Protein AF-A0A397ABP3-F1 (afdb_monomer_lite)

Foldseek 3Di:
DPPQLDWDWDDDVFIKIKHADDLVRLCVVQNPVQKWKQKDQAAQPVPVVPPPCPCRRVWMWMFIAGNVVQRFTRMIMTTHPPRSVLSVVVSVCNVVRHHLVNLLPDDDPDRDPNNVSNVRPDIPVNPFDDPVNVVVVQVVQQPDDDLLVVDQAEDAGDPVCQVVNVVRHDPSYHYAYADAFLDAPDDPPPHDHLVRHAHHHDDDPDDLLRLQSSCLRNLVSVHAYAAEFEDAPVCVVVVNGLVRRLVSVVSNLVSCQVPLVSLLRYEYEYEHVHQAPNVDFDDLVSLLVSLVSVLVSCVPPPHPVSSVNHHYHYPGDDDPVCPVVNVVPDPPAPALQQWDWDADPSDTDTDGHPNSCLQQVLHEDEAEACLPPDPNVLVQVCCCQPVVWHAYPVRAMEHAVVNVPDDPPPPDPVSYRYGDPNRHYHYHHDDCDPPSVGDCNCVSCVVSDPDDDDDADDLVRLLVVLCVLQVPPDSVLLSLLSQLLVVVCVCVVVVNDVDNRHSVLSSVLSNCCNVPVVDDSVNSCCVSVVVCVPDPVVVVVSVVSND

Radius of gyration: 29.63 Å; chains: 1; bounding box: 62×82×82 Å

InterPro domains:
  IPR000652 Triosephosphate isomerase [PF00121] (128-331)
  IPR000652 Triosephosphate isomerase [PS51440] (118-331)
  IPR000652 Triosephosphate isomerase [TIGR00419] (128-328)
  IPR000652 Triosephosphate isomerase [cd00311] (128-331)
  IPR004099 Pyridine nucleotide-disulphide oxidoreductase, dimerisation domain [PF02852] (8-119)
  IPR013785 Aldolase-type TIM barrel [G3DSA:3.20.20.70] (128-333)
  IPR016156 FAD/NAD-linked reductase, dimerisation domain superfamily [G3DSA:3.30.390.30] (5-127)
  IPR016156 FAD/NAD-linked reductase, dimerisation domain superfamily [SSF55424] (3-124)
  IPR020861 Triosephosphate isomerase, active site [PS00171] (269-279)
  IPR027417 P-loop containing nucleoside triphosphate hydrolase [SSF52540] (343-528)
  IPR035990 Triosephosphate isomerase superfamily [SSF51351] (128-331)
  IPR039891 von Willebrand factor A domain-containing protein 8 [PTHR21610] (327-546)

pLDDT: mean 80.01, std 13.44, range [29.23, 96.88]

Sequence (547 aa):
MDYTKICTAVFTPVEYGCCGLSEEDAIASAGRENVEVYHQNFTPLEWSLSHDRPLAKECYAKLIVDTTQQKRVLGFHYLGPNAGEVTQAIGIAIKLNATYDDFINTVGIHPTTAEIFTTLEITKESGNGTQASVASLIEMLNGVTVDTESVEVVIAPPAIFLATAKANLKPEIQVSAQNVNLTGLGAYTGEIAAEHLVERRALYGETDFVVAEKTKRALDHGLNVILCVGESLDERKSDQTLNVITRQLKAVADLLVNDLSLWSRVVVAYEPVWAIGTGVVATPEQAQDAHKNLRAYVTSHINPEVASELRIIYGGSVNAKNSAELIALHDTTVQTLTMVPSMENGRIRWEDSPLVRAVKFGRTLVVDEADKAPLEVVCVLKGLIEDGEMLLGDGRRIVDRAKGTFNDDHDDDGSVICIHPRFRLWVLANRPGYPFLGNNFFSEVGDIFSTHVLDNPDPASELALLQSYAPNVSTDVLMKLCAAFSELRSMVENGTMTYPYSTREAVAIAKHLEAFPEDGVAYTLENVLAFDGYDAALRQRLRDVFG

Organism: Aphanomyces astaci (NCBI:txid112090)

Secondary structure (DSSP, 8-state):
--STT--EEE-SSS-EEEEE--HHHHHHHH-GGGEEEEEEE---HHHHT-TT-GGGGS-EEEEEEEGGGTTEEEEEEEESSSHHHHHHHHHHHHHHT-BHHHHHTS--SS--TTGGGGS---BGGG-S--HHHHHHHHHHHHHS---TTT--EEE---GGGHHHHHHHS-TTEEE--S--BSS-SSS-TT--BGGG-SS----S---HHHHHHHHHHHHHTT--EEEEE---HHHHHTT-HHHHHHHHHHHHHHHHTT-GGGGGGEEEEE--GGGSSSSPPPPHHHHHHHHHHHHHHHHHHT-HHHHHH-EEEE-S---TTTHHHHHH-----HHHHHEEEEEETTEEEEEE-HHHHHHHHTPEEEE--GGGS-HHHHHHHHHHHTTSEEE-TTS-EEE-TTT--S-GGG-SSS-EEEPPTT-EEEE--PPSBTTB---THHHHHTTSS-----PPPPHHHHHHHHHHH-SSS-HHHHHHHHHHHHHHHHHHHTTS-SS---HHHHHHHHHHHHH-TTS-HHHHHHHHTGGGGG-HHHHHHHHHHH-

Structure (mmCIF, N/CA/C/O backbone):
data_AF-A0A397ABP3-F1
#
_entry.id   AF-A0A397ABP3-F1
#
loop_
_atom_site.group_PDB
_atom_site.id
_atom_site.type_symbol
_atom_site.label_atom_id
_atom_site.label_alt_id
_atom_site.label_comp_id
_atom_site.label_asym_id
_atom_site.label_entity_id
_atom_site.label_seq_id
_atom_site.pdbx_PDB_ins_code
_atom_site.Cartn_x
_atom_site.Cartn_y
_atom_site.Cartn_z
_atom_site.occupancy
_atom_site.B_iso_or_equiv
_atom_site.auth_seq_id
_atom_site.auth_comp_id
_atom_site.auth_asym_id
_atom_site.auth_atom_id
_atom_site.pdbx_PDB_model_num
ATOM 1 N N . MET A 1 1 ? -32.026 10.202 34.312 1.00 59.12 1 MET A N 1
ATOM 2 C CA . MET A 1 1 ? -30.628 9.936 33.919 1.00 59.12 1 MET A CA 1
ATOM 3 C C . MET A 1 1 ? -30.675 8.778 32.941 1.00 59.12 1 MET A C 1
ATOM 5 O O . MET A 1 1 ? -31.451 7.865 33.195 1.00 59.12 1 MET A O 1
ATOM 9 N N . ASP A 1 2 ? -29.964 8.843 31.819 1.00 76.25 2 ASP A N 1
ATOM 10 C CA . ASP A 1 2 ? -29.899 7.713 30.885 1.00 76.25 2 ASP A CA 1
ATOM 11 C C . ASP A 1 2 ? -28.887 6.698 31.428 1.00 76.25 2 ASP A C 1
ATOM 13 O O . ASP A 1 2 ? -27.688 6.973 31.453 1.00 76.25 2 ASP A O 1
ATOM 17 N N . TYR A 1 3 ? -29.388 5.565 31.924 1.00 77.12 3 TYR A N 1
ATOM 18 C CA . TYR A 1 3 ? -28.559 4.532 32.544 1.00 77.12 3 TYR A CA 1
ATOM 19 C C . TYR A 1 3 ? -27.701 3.766 31.531 1.00 77.12 3 TYR A C 1
ATOM 21 O O . TYR A 1 3 ? -26.671 3.228 31.923 1.00 77.12 3 TYR A O 1
ATOM 29 N N . THR A 1 4 ? -28.060 3.769 30.240 1.00 76.25 4 THR A N 1
ATOM 30 C CA . THR A 1 4 ? -27.232 3.147 29.191 1.00 76.25 4 THR A CA 1
ATOM 31 C C . THR A 1 4 ? -25.960 3.956 28.932 1.00 76.25 4 THR A C 1
ATOM 33 O O . THR A 1 4 ? -24.907 3.402 28.641 1.00 76.25 4 THR A O 1
ATOM 36 N N . LYS A 1 5 ? -26.009 5.282 29.120 1.00 83.50 5 LYS A N 1
ATOM 37 C CA . LYS A 1 5 ? -24.890 6.203 28.852 1.00 83.50 5 LYS A CA 1
ATOM 38 C C . LYS A 1 5 ? -24.043 6.511 30.093 1.00 83.50 5 LYS A C 1
ATOM 40 O O . LYS A 1 5 ? -23.436 7.585 30.176 1.00 83.50 5 LYS A O 1
ATOM 45 N N . ILE A 1 6 ? -24.000 5.603 31.068 1.00 89.38 6 ILE A N 1
ATOM 46 C CA . ILE A 1 6 ? -23.124 5.711 32.242 1.00 89.38 6 ILE A CA 1
ATOM 47 C C . ILE A 1 6 ? -21.770 5.070 31.918 1.00 89.38 6 ILE A C 1
ATOM 49 O O . ILE A 1 6 ? -21.677 3.869 31.677 1.00 89.38 6 ILE A O 1
ATOM 53 N N . CYS A 1 7 ? -20.716 5.889 31.939 1.00 91.88 7 CYS A N 1
ATOM 54 C CA . CYS A 1 7 ? -19.333 5.436 31.817 1.00 91.88 7 CYS A CA 1
ATOM 55 C C . CYS A 1 7 ? -19.016 4.467 32.963 1.00 91.88 7 CYS A C 1
ATOM 57 O O . CYS A 1 7 ? -19.121 4.848 34.129 1.00 91.88 7 CYS A O 1
ATOM 59 N N . THR A 1 8 ? -18.629 3.238 32.633 1.00 90.50 8 THR A N 1
ATOM 60 C CA . THR A 1 8 ? -18.299 2.191 33.606 1.00 90.50 8 THR A CA 1
ATOM 61 C C . THR A 1 8 ? -16.873 1.721 33.363 1.00 90.50 8 THR A C 1
ATOM 63 O O . THR A 1 8 ? -16.540 1.364 32.239 1.00 90.50 8 THR A O 1
ATOM 66 N N . ALA A 1 9 ? -16.041 1.706 34.406 1.00 88.00 9 ALA A N 1
ATOM 67 C CA . ALA A 1 9 ? -14.669 1.206 34.352 1.00 88.00 9 ALA A CA 1
ATOM 68 C C . ALA A 1 9 ? -14.420 0.180 35.468 1.00 88.00 9 ALA A C 1
ATOM 70 O O . ALA A 1 9 ? -14.972 0.295 36.566 1.00 88.00 9 ALA A O 1
ATOM 71 N N . VAL A 1 10 ? -13.600 -0.828 35.178 1.00 87.25 10 VAL A N 1
ATOM 72 C CA . VAL A 1 10 ? -13.240 -1.930 36.076 1.00 87.25 10 VAL A CA 1
ATOM 73 C C . VAL A 1 10 ? -11.722 -2.094 36.056 1.00 87.25 10 VAL A C 1
ATOM 75 O O . VAL A 1 10 ? -11.133 -2.466 35.043 1.00 87.25 10 VAL A O 1
ATOM 78 N N . PHE A 1 11 ? -11.088 -1.821 37.195 1.00 83.81 11 PHE A N 1
ATOM 79 C CA . PHE A 1 11 ? -9.632 -1.815 37.341 1.00 83.81 11 PHE A CA 1
ATOM 80 C C . PHE A 1 11 ? -9.091 -3.228 37.613 1.00 83.81 11 PHE A C 1
ATOM 82 O O . PHE A 1 11 ? -8.819 -3.619 38.749 1.00 83.81 11 PHE A O 1
ATOM 89 N N . THR A 1 12 ? -8.990 -4.013 36.543 1.00 79.38 12 THR A N 1
ATOM 90 C CA . THR A 1 12 ? -8.310 -5.318 36.467 1.00 79.38 12 THR A CA 1
ATOM 91 C C . THR A 1 12 ? -6.870 -5.174 35.928 1.00 79.38 12 THR A C 1
ATOM 93 O O . THR A 1 12 ? -6.505 -4.086 35.491 1.00 79.38 12 THR A O 1
ATOM 96 N N . PRO A 1 13 ? -6.018 -6.228 35.950 1.00 78.62 13 PRO A N 1
ATOM 97 C CA . PRO A 1 13 ? -4.621 -6.145 35.481 1.00 78.62 13 PRO A CA 1
ATOM 98 C C . PRO A 1 13 ? -4.445 -5.689 34.023 1.00 78.62 13 PRO A C 1
ATOM 100 O O . PRO A 1 13 ? -3.421 -5.103 33.684 1.00 78.62 13 PRO A O 1
ATOM 103 N N . VAL A 1 14 ? -5.457 -5.926 33.186 1.00 82.75 14 VAL A N 1
ATOM 104 C CA . VAL A 1 14 ? -5.794 -5.052 32.057 1.00 82.75 14 VAL A CA 1
ATOM 105 C C . VAL A 1 14 ? -7.122 -4.397 32.424 1.00 82.75 14 VAL A C 1
ATOM 107 O O . VAL A 1 14 ? -8.059 -5.107 32.803 1.00 82.75 14 VAL A O 1
ATOM 110 N N . GLU A 1 15 ? -7.207 -3.071 32.388 1.00 90.06 15 GLU A N 1
ATOM 111 C CA . GLU A 1 15 ? -8.420 -2.359 32.795 1.00 90.06 15 GLU A CA 1
ATOM 112 C C . GLU A 1 15 ? -9.505 -2.494 31.724 1.00 90.06 15 GLU A C 1
ATOM 114 O O . GLU A 1 15 ? -9.217 -2.488 30.528 1.00 90.06 15 GLU A O 1
ATOM 119 N N . TYR A 1 16 ? -10.762 -2.601 32.146 1.00 93.25 16 TYR A N 1
ATOM 120 C CA . TYR A 1 16 ? -11.912 -2.677 31.250 1.00 93.25 16 TYR A CA 1
ATOM 121 C C . TYR A 1 16 ? -12.773 -1.418 31.360 1.00 93.25 16 TYR A C 1
ATOM 123 O O . TYR A 1 16 ? -12.979 -0.895 32.455 1.00 93.25 16 TYR A O 1
ATOM 131 N N . GLY A 1 17 ? -13.319 -0.956 30.237 1.00 93.56 17 GLY A N 1
ATOM 132 C CA . GLY A 1 17 ? -14.173 0.223 30.149 1.00 93.56 17 GLY A CA 1
ATOM 133 C C . GLY A 1 17 ? -15.326 0.038 29.163 1.00 93.56 17 GLY A C 1
ATOM 134 O O . GLY A 1 17 ? -15.142 -0.548 28.097 1.00 93.56 17 GLY A O 1
ATOM 135 N N . CYS A 1 18 ? -16.526 0.520 29.496 1.00 94.69 18 CYS A N 1
ATOM 136 C CA . CYS A 1 18 ? -17.674 0.498 28.586 1.00 94.69 18 CYS A CA 1
ATOM 137 C C . CYS A 1 18 ? -18.690 1.629 28.823 1.00 94.69 18 CYS A C 1
ATOM 139 O O . CYS A 1 18 ? -18.773 2.227 29.900 1.00 94.69 18 CYS A O 1
ATOM 141 N N . CYS A 1 19 ? -19.468 1.935 27.782 1.00 94.50 19 CYS A N 1
ATOM 142 C CA . CYS A 1 19 ? -20.544 2.927 27.791 1.00 94.50 19 CYS A CA 1
ATOM 143 C C . CYS A 1 19 ? -21.500 2.663 26.614 1.00 94.50 19 CYS A C 1
ATOM 145 O O . CYS A 1 19 ? -21.047 2.277 25.537 1.00 94.50 19 CYS A O 1
ATOM 147 N N . GLY A 1 20 ? -22.801 2.898 26.788 1.00 93.81 20 GLY A N 1
ATOM 148 C CA . GLY A 1 20 ? -23.826 2.565 25.795 1.00 93.81 20 GLY A CA 1
ATOM 149 C C . GLY A 1 20 ? -24.328 1.121 25.918 1.00 93.81 20 GLY A C 1
ATOM 150 O O . GLY A 1 20 ? -24.260 0.519 26.989 1.00 93.81 20 GLY A O 1
ATOM 151 N N . LEU A 1 21 ? -24.884 0.588 24.830 1.00 93.94 21 LEU A N 1
ATOM 152 C CA . LEU A 1 21 ? -25.475 -0.754 24.776 1.00 93.94 21 LEU A CA 1
ATOM 153 C C . LEU A 1 21 ? -24.416 -1.865 24.670 1.00 93.94 21 LEU A C 1
ATOM 155 O O . LEU A 1 21 ? -23.324 -1.641 24.148 1.00 93.94 21 LEU A O 1
ATOM 159 N N . SER A 1 22 ? -24.767 -3.078 25.112 1.00 92.50 22 SER A N 1
ATOM 160 C CA . SER A 1 22 ? -24.058 -4.305 24.722 1.00 92.50 22 SER A CA 1
ATOM 161 C C . SER A 1 22 ? -24.351 -4.670 23.257 1.00 92.50 22 SER A C 1
ATOM 163 O O . SER A 1 22 ? -25.178 -4.029 22.605 1.00 92.50 22 SER A O 1
ATOM 165 N N . GLU A 1 23 ? -23.695 -5.702 22.713 1.00 92.38 23 GLU A N 1
ATOM 166 C CA . GLU A 1 23 ? -24.021 -6.184 21.358 1.00 92.38 23 GLU A CA 1
ATOM 167 C C . GLU A 1 23 ? -25.425 -6.793 21.340 1.00 92.38 23 GLU A C 1
ATOM 169 O O . GLU A 1 23 ? -26.213 -6.537 20.435 1.00 92.38 23 GLU A O 1
ATOM 174 N N . GLU A 1 24 ? -25.749 -7.544 22.386 1.00 92.75 24 GLU A N 1
ATOM 175 C CA . GLU A 1 24 ? -27.020 -8.208 22.612 1.00 92.75 24 GLU A CA 1
ATOM 176 C C . GLU A 1 24 ? -28.170 -7.196 22.744 1.00 92.75 24 GLU A C 1
ATOM 178 O O . GLU A 1 24 ? -29.196 -7.346 22.079 1.00 92.75 24 GLU A O 1
ATOM 183 N N . ASP A 1 25 ? -27.982 -6.131 23.533 1.00 93.25 25 ASP A N 1
ATOM 184 C CA . ASP A 1 25 ? -28.965 -5.050 23.691 1.00 93.25 25 ASP A CA 1
ATOM 185 C C . ASP A 1 25 ? -29.104 -4.217 22.408 1.00 93.25 25 ASP A C 1
ATOM 187 O O . ASP A 1 25 ? -30.217 -3.853 22.025 1.00 93.25 25 ASP A O 1
ATOM 191 N N . ALA A 1 26 ? -27.996 -3.932 21.712 1.00 93.19 26 ALA A N 1
ATOM 192 C CA . ALA A 1 26 ? -28.026 -3.229 20.432 1.00 93.19 26 ALA A CA 1
ATOM 193 C C . ALA A 1 26 ? -28.838 -4.020 19.398 1.00 93.19 26 ALA A C 1
ATOM 195 O O . ALA A 1 26 ? -29.803 -3.487 18.847 1.00 93.19 26 ALA A O 1
ATOM 196 N N . ILE A 1 27 ? -28.523 -5.306 19.211 1.00 92.31 27 ILE A N 1
ATOM 197 C CA . ILE A 1 27 ? -29.230 -6.221 18.302 1.00 92.31 27 ILE A CA 1
ATOM 198 C C . ILE A 1 27 ? -30.714 -6.339 18.682 1.00 92.31 27 ILE A C 1
ATOM 200 O O . ILE A 1 27 ? -31.571 -6.306 17.800 1.00 92.31 27 ILE A O 1
ATOM 204 N N . ALA A 1 28 ? -31.038 -6.426 19.977 1.00 93.00 28 ALA A N 1
ATOM 205 C CA . ALA A 1 28 ? -32.421 -6.471 20.452 1.00 93.00 28 ALA A CA 1
ATOM 206 C C . ALA A 1 28 ? -33.190 -5.150 20.244 1.00 93.00 28 ALA A C 1
ATOM 208 O O . ALA A 1 28 ? -34.417 -5.172 20.143 1.00 93.00 28 ALA A O 1
ATOM 209 N N . SER A 1 29 ? -32.491 -4.010 20.186 1.00 90.50 29 SER A N 1
ATOM 210 C CA . SER A 1 29 ? -33.094 -2.679 20.022 1.00 90.50 29 SER A CA 1
ATOM 211 C C . SER A 1 29 ? -33.264 -2.236 18.563 1.00 90.50 29 SER A C 1
ATOM 213 O O . SER A 1 29 ? -34.257 -1.581 18.250 1.00 90.50 29 SER A O 1
ATOM 215 N N . ALA A 1 30 ? -32.323 -2.597 17.683 1.00 89.50 30 ALA A N 1
ATOM 216 C CA . ALA A 1 30 ? -32.251 -2.109 16.303 1.00 89.50 30 ALA A CA 1
ATOM 217 C C . ALA A 1 30 ? -32.458 -3.201 15.234 1.00 89.50 30 ALA A C 1
ATOM 219 O O . ALA A 1 30 ? -32.748 -2.868 14.089 1.00 89.50 30 ALA A O 1
ATOM 220 N N . GLY A 1 31 ? -32.353 -4.489 15.580 1.00 88.12 31 GLY A N 1
ATOM 221 C CA . GLY A 1 31 ? -32.328 -5.603 14.620 1.00 88.12 31 GLY A CA 1
ATOM 222 C C . GLY A 1 31 ? -30.898 -6.027 14.269 1.00 88.12 31 GLY A C 1
ATOM 223 O O . GLY A 1 31 ? -29.971 -5.218 14.289 1.00 88.12 31 GLY A O 1
ATOM 224 N N . ARG A 1 32 ? -30.683 -7.315 13.969 1.00 87.50 32 ARG A N 1
ATOM 225 C CA . ARG A 1 32 ? -29.327 -7.875 13.779 1.00 87.50 32 ARG A CA 1
ATOM 226 C C . ARG A 1 32 ? -28.651 -7.348 12.515 1.00 87.50 32 ARG A C 1
ATOM 228 O O . ARG A 1 32 ? -27.436 -7.184 12.488 1.00 87.50 32 ARG A O 1
ATOM 235 N N . GLU A 1 33 ? -29.463 -7.121 11.496 1.00 87.56 33 GLU A N 1
ATOM 236 C CA . GLU A 1 33 ? -29.136 -6.596 10.176 1.00 87.56 33 GLU A CA 1
ATOM 237 C C . GLU A 1 33 ? -28.781 -5.099 10.175 1.00 87.56 33 GLU A C 1
ATOM 239 O O . GLU A 1 33 ? -28.123 -4.633 9.248 1.00 87.56 33 GLU A O 1
ATOM 244 N N . ASN A 1 34 ? -29.166 -4.367 11.226 1.00 92.44 34 ASN A N 1
ATOM 245 C CA . ASN A 1 34 ? -28.934 -2.926 11.369 1.00 92.44 34 ASN A CA 1
ATOM 246 C C . ASN A 1 34 ? -27.773 -2.597 12.327 1.00 92.44 34 ASN A C 1
ATOM 248 O O . ASN A 1 34 ? -27.426 -1.429 12.494 1.00 92.44 34 ASN A O 1
ATOM 252 N N . VAL A 1 35 ? -27.175 -3.611 12.966 1.00 93.12 35 VAL A N 1
ATOM 253 C CA . VAL A 1 35 ? -26.062 -3.459 13.915 1.00 93.12 35 VAL A CA 1
ATOM 254 C C . VAL A 1 35 ? -24.780 -4.032 13.327 1.00 93.12 35 VAL A C 1
ATOM 256 O O . VAL A 1 35 ? -24.704 -5.223 13.021 1.00 93.12 35 VAL A O 1
ATOM 259 N N . GLU A 1 36 ? -23.761 -3.183 13.240 1.00 93.19 36 GLU A N 1
ATOM 260 C CA . GLU A 1 36 ? -22.407 -3.528 12.806 1.00 93.19 36 GLU A CA 1
ATOM 261 C C . GLU A 1 36 ? -21.421 -3.311 13.965 1.00 93.19 36 GLU A C 1
ATOM 263 O O . GLU A 1 36 ? -21.577 -2.376 14.761 1.00 93.19 36 GLU A O 1
ATOM 268 N N . VAL A 1 37 ? -20.430 -4.199 14.106 1.00 94.00 37 VAL A N 1
ATOM 269 C CA . VAL A 1 37 ? -19.535 -4.219 15.275 1.00 94.00 37 VAL A CA 1
ATOM 270 C C . VAL A 1 37 ? -18.077 -4.109 14.838 1.00 94.00 37 VAL A C 1
ATOM 272 O O . VAL A 1 37 ? -17.437 -5.109 14.520 1.00 94.00 37 VAL A O 1
ATOM 275 N N . TYR A 1 38 ? -17.546 -2.888 14.866 1.00 92.44 38 TYR A N 1
ATOM 276 C CA . TYR A 1 38 ? -16.147 -2.575 14.567 1.00 92.44 38 TYR A CA 1
ATOM 277 C C . TYR A 1 38 ? -15.264 -2.962 15.758 1.00 92.44 38 TYR A C 1
ATOM 279 O O . TYR A 1 38 ? -15.582 -2.603 16.894 1.00 92.44 38 TYR A O 1
ATOM 287 N N . HIS A 1 39 ? -14.192 -3.730 15.546 1.00 91.75 39 HIS A N 1
ATOM 288 C CA . HIS A 1 39 ? -13.405 -4.305 16.639 1.00 91.75 39 HIS A CA 1
ATOM 289 C C . HIS A 1 39 ? -11.975 -4.711 16.255 1.00 91.75 39 HIS A C 1
ATOM 291 O O . HIS A 1 39 ? -11.723 -5.117 15.125 1.00 91.75 39 HIS A O 1
ATOM 297 N N . GLN A 1 40 ? -11.042 -4.660 17.214 1.00 84.75 40 GLN A N 1
ATOM 298 C CA . GLN A 1 40 ? -9.638 -5.016 16.979 1.00 84.75 40 GLN A CA 1
ATOM 299 C C . GLN A 1 40 ? -8.903 -5.413 18.270 1.00 84.75 40 GLN A C 1
ATOM 301 O O . GLN A 1 40 ? -9.066 -4.774 19.310 1.00 84.75 40 GLN A O 1
ATOM 306 N N . ASN A 1 41 ? -8.056 -6.448 18.190 1.00 86.56 41 ASN A N 1
ATOM 307 C CA . ASN A 1 41 ? -6.989 -6.689 19.171 1.00 86.56 41 ASN A CA 1
ATOM 308 C C . ASN A 1 41 ? -5.814 -5.763 18.842 1.00 86.56 41 ASN A C 1
ATOM 310 O O . ASN A 1 41 ? -5.393 -5.709 17.687 1.00 86.56 41 ASN A O 1
ATOM 314 N N . PHE A 1 42 ? -5.254 -5.082 19.836 1.00 83.19 42 PHE A N 1
ATOM 315 C CA . PHE A 1 42 ? -4.189 -4.101 19.625 1.00 83.19 42 PHE A CA 1
ATOM 316 C C . PHE A 1 42 ? -3.120 -4.185 20.722 1.00 83.19 42 PHE A C 1
ATOM 318 O O . PHE A 1 42 ? -3.292 -4.875 21.723 1.00 83.19 42 PHE A O 1
ATOM 325 N N . THR A 1 43 ? -2.014 -3.462 20.548 1.00 83.56 43 THR A N 1
ATOM 326 C CA . THR A 1 43 ? -0.987 -3.284 21.582 1.00 83.56 43 THR A CA 1
ATOM 327 C C . THR A 1 43 ? -0.769 -1.784 21.807 1.00 83.56 43 THR A C 1
ATOM 329 O O . THR A 1 43 ? -0.431 -1.093 20.847 1.00 83.56 43 THR A O 1
ATOM 332 N N . PRO A 1 44 ? -0.935 -1.255 23.037 1.00 81.62 44 PRO A N 1
ATOM 333 C CA . PRO A 1 44 ? -0.599 0.135 23.358 1.00 81.62 44 PRO A CA 1
ATOM 334 C C . PRO A 1 44 ? 0.850 0.473 22.975 1.00 81.62 44 PRO A C 1
ATOM 336 O O . PRO A 1 44 ? 1.749 -0.318 23.267 1.00 81.62 44 PRO A O 1
ATOM 339 N N . LEU A 1 45 ? 1.120 1.651 22.395 1.00 74.19 45 LEU A N 1
ATOM 340 C CA . LEU A 1 45 ? 2.499 2.021 22.025 1.00 74.19 45 LEU A CA 1
ATOM 341 C C . LEU A 1 45 ? 3.424 2.110 23.254 1.00 74.19 45 LEU A C 1
ATOM 343 O O . LEU A 1 45 ? 4.569 1.671 23.207 1.00 74.19 45 LEU A O 1
ATOM 347 N N . GLU A 1 46 ? 2.906 2.564 24.399 1.00 71.56 46 GLU A N 1
ATOM 348 C CA . GLU A 1 46 ? 3.627 2.525 25.682 1.00 71.56 46 GLU A CA 1
ATOM 349 C C . GLU A 1 46 ? 3.999 1.101 26.153 1.00 71.56 46 GLU A C 1
ATOM 351 O O . GLU A 1 46 ? 4.830 0.939 27.048 1.00 71.56 46 GLU A O 1
ATOM 356 N N . TRP A 1 47 ? 3.393 0.055 25.577 1.00 77.06 47 TRP A N 1
ATOM 357 C CA . TRP A 1 47 ? 3.687 -1.350 25.879 1.00 77.06 47 TRP A CA 1
ATOM 358 C C . TRP A 1 47 ? 4.506 -2.027 24.769 1.00 77.06 47 TRP A C 1
ATOM 360 O O . TRP A 1 47 ? 5.238 -2.967 25.072 1.00 77.06 47 TRP A O 1
ATOM 370 N N . SER A 1 48 ? 4.449 -1.551 23.517 1.00 68.75 48 SER A N 1
ATOM 371 C CA . SER A 1 48 ? 5.168 -2.156 22.378 1.00 68.75 48 SER A CA 1
ATOM 372 C C . SER A 1 48 ? 6.695 -2.145 22.546 1.00 68.75 48 SER A C 1
ATOM 374 O O . SER A 1 48 ? 7.384 -3.040 22.056 1.00 68.75 48 SER A O 1
ATOM 376 N N . LEU A 1 49 ? 7.220 -1.174 23.300 1.00 64.69 49 LEU A N 1
ATOM 377 C CA . LEU A 1 49 ? 8.643 -1.030 23.622 1.00 64.69 49 LEU A CA 1
ATOM 378 C C . LEU A 1 49 ? 9.134 -1.971 24.743 1.00 64.69 49 LEU A C 1
ATOM 380 O O . LEU A 1 49 ? 10.322 -1.965 25.060 1.00 64.69 49 LEU A O 1
ATOM 384 N N . SER A 1 50 ? 8.258 -2.768 25.370 1.00 61.53 50 SER A N 1
ATOM 385 C CA . SER A 1 50 ? 8.592 -3.600 26.536 1.00 61.53 50 SER A CA 1
ATOM 386 C C . SER A 1 50 ? 8.231 -5.070 26.313 1.00 61.53 50 SER A C 1
ATOM 388 O O . SER A 1 50 ? 7.065 -5.456 26.325 1.00 61.53 50 SER A O 1
ATOM 390 N N . HIS A 1 51 ? 9.250 -5.918 26.152 1.00 57.94 51 HIS A N 1
ATOM 391 C CA . HIS A 1 51 ? 9.069 -7.358 25.922 1.00 57.94 51 HIS A CA 1
ATOM 392 C C . HIS A 1 51 ? 8.486 -8.106 27.142 1.00 57.94 51 HIS A C 1
ATOM 394 O O . HIS A 1 51 ? 7.929 -9.191 26.985 1.00 57.94 51 HIS A O 1
ATOM 400 N N . ASP A 1 52 ? 8.551 -7.510 28.337 1.00 62.59 52 ASP A N 1
ATOM 401 C CA . ASP A 1 52 ? 8.105 -8.100 29.608 1.00 62.59 52 ASP A CA 1
ATOM 402 C C . ASP A 1 52 ? 6.613 -7.860 29.933 1.00 62.59 52 ASP A C 1
ATOM 404 O O . ASP A 1 52 ? 6.168 -8.139 31.048 1.00 62.59 52 ASP A O 1
ATOM 408 N N . ARG A 1 53 ? 5.810 -7.345 28.987 1.00 69.50 53 ARG A N 1
ATOM 409 C CA . ARG A 1 53 ? 4.357 -7.129 29.156 1.00 69.50 53 ARG A CA 1
ATOM 410 C C . ARG A 1 53 ? 3.529 -8.208 28.431 1.00 69.50 53 ARG A C 1
ATOM 412 O O . ARG A 1 53 ? 3.022 -7.945 27.342 1.00 69.50 53 ARG A O 1
ATOM 419 N N . PRO A 1 54 ? 3.316 -9.411 29.009 1.00 62.31 54 PRO A N 1
ATOM 420 C CA . PRO A 1 54 ? 2.589 -10.497 28.336 1.00 62.31 54 PRO A CA 1
ATOM 421 C C . PRO A 1 54 ? 1.138 -10.130 27.983 1.00 62.31 54 PRO A C 1
ATOM 423 O O . PRO A 1 54 ? 0.642 -10.524 26.929 1.00 62.31 54 PRO A O 1
ATOM 426 N N . LEU A 1 55 ? 0.497 -9.304 28.816 1.00 68.38 55 LEU A N 1
ATOM 427 C CA . LEU A 1 55 ? -0.874 -8.810 28.637 1.00 68.38 55 LEU A CA 1
ATOM 428 C C . LEU A 1 55 ? -1.043 -7.873 27.419 1.00 68.38 55 LEU A C 1
ATOM 430 O O . LEU A 1 55 ? -2.164 -7.536 27.047 1.00 68.38 55 LEU A O 1
ATOM 434 N N . ALA A 1 56 ? 0.044 -7.464 26.754 1.00 68.69 56 ALA A N 1
ATOM 435 C CA . ALA A 1 56 ? 0.003 -6.606 25.567 1.00 68.69 56 ALA A CA 1
ATOM 436 C C . ALA A 1 56 ? -0.678 -7.237 24.343 1.00 68.69 56 ALA A C 1
ATOM 438 O O . ALA A 1 56 ? -0.985 -6.524 23.391 1.00 68.69 56 ALA A O 1
ATOM 439 N N . LYS A 1 57 ? -0.928 -8.551 24.375 1.00 68.69 57 LYS A N 1
ATOM 440 C CA . LYS A 1 57 ? -1.691 -9.295 23.359 1.00 68.69 57 LYS A CA 1
ATOM 441 C C . LYS A 1 57 ? -3.168 -9.491 23.729 1.00 68.69 57 LYS A C 1
ATOM 443 O O . LYS A 1 57 ? -3.912 -10.073 22.947 1.00 68.69 57 LYS A O 1
ATOM 448 N N . GLU A 1 58 ? -3.576 -9.031 24.913 1.00 80.19 58 GLU A N 1
ATOM 449 C CA . GLU A 1 58 ? -4.937 -9.158 25.453 1.00 80.19 58 GLU A CA 1
ATOM 450 C C . GLU A 1 58 ? -5.726 -7.837 25.379 1.00 80.19 58 GLU A C 1
ATOM 452 O O . GLU A 1 58 ? -6.905 -7.807 25.728 1.00 80.19 58 GLU A O 1
ATOM 457 N N . CYS A 1 59 ? -5.106 -6.744 24.917 1.00 88.50 59 CYS A N 1
ATOM 458 C CA . CYS A 1 59 ? -5.790 -5.463 24.753 1.00 88.50 59 CYS A CA 1
ATOM 459 C C . CYS A 1 59 ? -6.723 -5.481 23.528 1.00 88.50 59 CYS A C 1
ATOM 461 O O . CYS A 1 59 ? -6.363 -5.962 22.450 1.00 88.50 59 CYS A O 1
ATOM 463 N N . TYR A 1 60 ? -7.935 -4.954 23.699 1.00 91.38 60 TYR A N 1
ATOM 464 C CA . TYR A 1 60 ? -9.039 -5.076 22.746 1.00 91.38 60 TYR A CA 1
ATOM 465 C C . TYR A 1 60 ? -9.926 -3.827 22.735 1.00 91.38 60 TYR A C 1
ATOM 467 O O . TYR A 1 60 ? -10.214 -3.239 23.777 1.00 91.38 60 TYR A O 1
ATOM 475 N N . ALA A 1 61 ? -10.394 -3.441 21.553 1.00 93.44 61 ALA A N 1
ATOM 476 C CA . ALA A 1 61 ? -11.238 -2.275 21.322 1.00 93.44 61 ALA A CA 1
ATOM 477 C C . ALA A 1 61 ? -12.471 -2.653 20.490 1.00 93.44 61 ALA A C 1
ATOM 479 O O . ALA A 1 61 ? -12.382 -3.506 19.604 1.00 93.44 61 ALA A O 1
ATOM 480 N N . LYS A 1 62 ? -13.627 -2.037 20.779 1.00 94.88 62 LYS A N 1
ATOM 481 C CA . LYS A 1 62 ? -14.891 -2.306 20.079 1.00 94.88 62 LYS A CA 1
ATOM 482 C C . LYS A 1 62 ? -15.857 -1.113 20.082 1.00 94.88 62 LYS A C 1
ATOM 484 O O . LYS A 1 62 ? -16.185 -0.587 21.148 1.00 94.88 62 LYS A O 1
ATOM 489 N N . LEU A 1 63 ? -16.403 -0.780 18.912 1.00 96.25 63 LEU A N 1
ATOM 490 C CA . LEU A 1 63 ? -17.563 0.099 18.723 1.00 96.25 63 LEU A CA 1
ATOM 491 C C . LEU A 1 63 ? -18.740 -0.698 18.144 1.00 96.25 63 LEU A C 1
ATOM 493 O O . LEU A 1 63 ? -18.566 -1.568 17.296 1.00 96.25 63 LEU A O 1
ATOM 497 N N . ILE A 1 64 ? -19.947 -0.391 18.609 1.00 96.75 64 ILE A N 1
ATOM 498 C CA . ILE A 1 64 ? -21.209 -0.991 18.165 1.00 96.75 64 ILE A CA 1
ATOM 499 C C . ILE A 1 64 ? -22.043 0.132 17.560 1.00 96.75 64 ILE A C 1
ATOM 501 O O . ILE A 1 64 ? -22.298 1.126 18.249 1.00 96.75 64 ILE A O 1
ATOM 505 N N . VAL A 1 65 ? -22.458 -0.000 16.300 1.00 96.38 65 VAL A N 1
ATOM 506 C CA . VAL A 1 65 ? -23.074 1.105 15.549 1.00 96.38 65 VAL A CA 1
ATOM 507 C C . VAL A 1 65 ? -24.371 0.709 14.852 1.00 96.38 65 VAL A C 1
ATOM 509 O O . VAL A 1 65 ? -24.537 -0.434 14.434 1.00 96.38 65 VAL A O 1
ATOM 512 N N . ASP A 1 66 ? -25.279 1.676 14.718 1.00 95.88 66 ASP A N 1
ATOM 513 C CA . ASP A 1 66 ? -26.524 1.544 13.956 1.00 95.88 66 ASP A CA 1
ATOM 514 C C . ASP A 1 66 ? -26.310 2.018 12.513 1.00 95.88 66 ASP A C 1
ATOM 516 O O . ASP A 1 66 ? -26.142 3.215 12.253 1.00 95.88 66 ASP A O 1
ATOM 520 N N . THR A 1 67 ? -26.327 1.085 11.563 1.00 91.31 67 THR A N 1
ATOM 521 C CA . THR A 1 67 ? -26.103 1.368 10.138 1.00 91.31 67 THR A CA 1
ATOM 522 C C . THR A 1 67 ? -27.237 2.187 9.511 1.00 91.31 67 THR A C 1
ATOM 524 O O . THR A 1 67 ? -26.993 2.931 8.561 1.00 91.31 67 THR A O 1
ATOM 527 N N . THR A 1 68 ? -28.452 2.143 10.070 1.00 91.50 68 THR A N 1
ATOM 528 C CA . THR A 1 68 ? -29.604 2.940 9.605 1.00 91.50 68 THR A CA 1
ATOM 529 C C . THR A 1 68 ? -29.534 4.397 10.063 1.00 91.50 68 THR A C 1
ATOM 531 O O . THR A 1 68 ? -30.068 5.286 9.398 1.00 91.50 68 THR A O 1
ATOM 534 N N . GLN A 1 69 ? -28.828 4.667 11.165 1.00 89.25 69 GLN A N 1
ATOM 535 C CA . GLN A 1 69 ? -28.644 6.002 11.742 1.00 89.25 69 GLN A CA 1
ATOM 536 C C . GLN A 1 69 ? -27.253 6.577 11.432 1.00 89.25 69 GLN A C 1
ATOM 538 O O . GLN A 1 69 ? -26.570 7.051 12.334 1.00 89.25 69 GLN A O 1
ATOM 543 N N . GLN A 1 70 ? -26.810 6.530 10.169 1.00 90.75 70 GLN A N 1
ATOM 544 C CA . GLN A 1 70 ? -25.499 7.059 9.736 1.00 90.75 70 GLN A CA 1
ATOM 545 C C . GLN A 1 70 ? -24.312 6.495 10.551 1.00 90.75 70 GLN A C 1
ATOM 547 O O . GLN A 1 70 ? -23.404 7.227 10.930 1.00 90.75 70 GLN A O 1
ATOM 552 N N . LYS A 1 71 ? -24.338 5.193 10.878 1.00 93.44 71 LYS A N 1
ATOM 553 C CA . LYS A 1 71 ? -23.357 4.535 11.765 1.00 93.44 71 LYS A CA 1
ATOM 554 C C . LYS A 1 71 ? -23.220 5.198 13.149 1.00 93.44 71 LYS A C 1
ATOM 556 O O . LYS A 1 71 ? -22.137 5.202 13.734 1.00 93.44 71 LYS A O 1
ATOM 561 N N . ARG A 1 72 ? -24.299 5.760 13.704 1.00 96.50 72 ARG A N 1
ATOM 562 C CA . ARG A 1 72 ? -24.350 6.285 15.082 1.00 96.50 72 ARG A CA 1
ATOM 563 C C . ARG A 1 72 ? -23.872 5.233 16.085 1.00 96.50 72 ARG A C 1
ATOM 565 O O . ARG A 1 72 ? -24.386 4.115 16.093 1.00 96.50 72 ARG A O 1
ATOM 572 N N . VAL A 1 73 ? -22.950 5.602 16.973 1.00 96.69 73 VAL A N 1
ATOM 573 C CA . VAL A 1 73 ? -22.444 4.700 18.016 1.00 96.69 73 VAL A CA 1
ATOM 574 C C . VAL A 1 73 ? -23.523 4.456 19.074 1.00 96.69 73 VAL A C 1
ATOM 576 O O . VAL A 1 73 ? -23.957 5.370 19.780 1.00 96.69 73 VAL A O 1
ATOM 579 N N . LEU A 1 74 ? -23.944 3.195 19.184 1.00 95.75 74 LEU A N 1
ATOM 580 C CA . LEU A 1 74 ? -24.862 2.687 20.203 1.00 95.75 74 LEU A CA 1
ATOM 581 C C . LEU A 1 74 ? -24.125 2.252 21.473 1.00 95.75 74 LEU A C 1
ATOM 583 O O . LEU A 1 74 ? -24.663 2.391 22.572 1.00 95.75 74 LEU A O 1
ATOM 587 N N . GLY A 1 75 ? -22.912 1.714 21.325 1.00 95.25 75 GLY A N 1
ATOM 588 C CA . GLY A 1 75 ? -22.160 1.095 22.412 1.00 95.25 75 GLY A CA 1
ATOM 589 C C . GLY A 1 75 ? -20.656 1.043 22.164 1.00 95.25 75 GLY A C 1
ATOM 590 O O . GLY A 1 75 ? -20.186 1.066 21.029 1.00 95.25 75 GLY A O 1
ATOM 591 N N . PHE A 1 76 ? -19.903 0.981 23.255 1.00 94.75 76 PHE A N 1
ATOM 592 C CA . PHE A 1 76 ? -18.447 1.026 23.289 1.00 94.75 76 PHE A CA 1
ATOM 593 C C . PHE A 1 76 ? -17.927 0.069 24.362 1.00 94.75 76 PHE A C 1
ATOM 595 O O . PHE A 1 76 ? -18.449 0.044 25.481 1.00 94.75 76 PHE A O 1
ATOM 602 N N . HIS A 1 77 ? -16.880 -0.687 24.029 1.00 94.94 77 HIS A N 1
ATOM 603 C CA . HIS A 1 77 ? -16.136 -1.510 24.979 1.00 94.94 77 HIS A CA 1
ATOM 604 C C . HIS A 1 77 ? -14.633 -1.425 24.692 1.00 94.94 77 HIS A C 1
ATOM 606 O O . HIS A 1 77 ? -14.205 -1.422 23.537 1.00 94.94 77 HIS A O 1
ATOM 612 N N . TYR A 1 78 ? -13.838 -1.420 25.753 1.00 95.19 78 TYR A N 1
ATOM 613 C CA . TYR A 1 78 ? -12.390 -1.282 25.718 1.00 95.19 78 TYR A CA 1
ATOM 614 C C . TYR A 1 78 ? -11.751 -2.132 26.818 1.00 95.19 78 TYR A C 1
ATOM 616 O O . TYR A 1 78 ? -12.289 -2.242 27.919 1.00 95.19 78 TYR A O 1
ATOM 624 N N . LEU A 1 79 ? -10.608 -2.732 26.508 1.00 93.56 79 LEU A N 1
ATOM 625 C CA . LEU A 1 79 ? -9.774 -3.512 27.410 1.00 93.56 79 LEU A CA 1
ATOM 626 C C . LEU A 1 79 ? -8.322 -3.087 27.149 1.00 93.56 79 LEU A C 1
ATOM 628 O O . LEU A 1 79 ? -7.764 -3.409 26.103 1.00 93.56 79 LEU A O 1
ATOM 632 N N . GLY A 1 80 ? -7.737 -2.310 28.056 1.00 90.38 80 GLY A N 1
ATOM 633 C CA . GLY A 1 80 ? -6.414 -1.698 27.905 1.00 90.38 80 GLY A CA 1
ATOM 634 C C . GLY A 1 80 ? -6.108 -0.717 29.045 1.00 90.38 80 GLY A C 1
ATOM 635 O O . GLY A 1 80 ? -6.977 -0.468 29.874 1.00 90.38 80 GLY A O 1
ATOM 636 N N . PRO A 1 81 ? -4.893 -0.150 29.130 1.00 87.94 81 PRO A N 1
ATOM 637 C CA . PRO A 1 81 ? -4.548 0.839 30.158 1.00 87.94 81 PRO A CA 1
ATOM 638 C C . PRO A 1 81 ? -5.365 2.132 30.020 1.00 87.94 81 PRO A C 1
ATOM 640 O O . PRO A 1 81 ? -5.785 2.483 28.914 1.00 87.94 81 PRO A O 1
ATOM 643 N N . ASN A 1 82 ? -5.528 2.871 31.121 1.00 90.25 82 ASN A N 1
ATOM 644 C CA . ASN A 1 82 ? -6.233 4.160 31.172 1.00 90.25 82 ASN A CA 1
ATOM 645 C C . ASN A 1 82 ? -7.712 4.047 30.732 1.00 90.25 82 ASN A C 1
ATOM 647 O O . ASN A 1 82 ? -8.260 4.907 30.035 1.00 90.25 82 ASN A O 1
ATOM 651 N N . ALA A 1 83 ? -8.373 2.938 31.085 1.00 90.75 83 ALA A N 1
ATOM 652 C CA . ALA A 1 83 ? -9.738 2.654 30.647 1.00 90.75 83 ALA A CA 1
ATOM 653 C C . ALA A 1 83 ? -10.757 3.635 31.236 1.00 90.75 83 ALA A C 1
ATOM 655 O O . ALA A 1 83 ? -11.787 3.887 30.606 1.00 90.75 83 ALA A O 1
ATOM 656 N N . GLY A 1 84 ? -10.482 4.213 32.410 1.00 87.00 84 GLY A N 1
ATOM 657 C CA . GLY A 1 84 ? -11.312 5.264 33.002 1.00 87.00 84 GLY A CA 1
ATOM 658 C C . GLY A 1 84 ? -11.366 6.510 32.115 1.00 87.00 84 GLY A C 1
ATOM 659 O O . GLY A 1 84 ? -12.447 6.963 31.735 1.00 87.00 84 GLY A O 1
ATOM 660 N N . GLU A 1 85 ? -10.196 7.009 31.726 1.00 89.81 85 GLU A N 1
ATOM 661 C CA . GLU A 1 85 ? -9.987 8.191 30.894 1.00 89.81 85 GLU A CA 1
ATOM 662 C C . GLU A 1 85 ? -10.617 8.011 29.505 1.00 89.81 85 GLU A C 1
ATOM 664 O O . GLU A 1 85 ? -11.443 8.827 29.082 1.00 89.81 85 GLU A O 1
ATOM 669 N N . VAL A 1 86 ? -10.299 6.898 28.829 1.00 92.31 86 VAL A N 1
ATOM 670 C CA . VAL A 1 86 ? -10.831 6.566 27.494 1.00 92.31 86 VAL A CA 1
ATOM 671 C C . VAL A 1 86 ? -12.363 6.452 27.529 1.00 92.31 86 VAL A C 1
ATOM 673 O O . VAL A 1 86 ? -13.057 7.048 26.701 1.00 92.31 86 VAL A O 1
ATOM 676 N N . THR A 1 87 ? -12.926 5.763 28.531 1.00 93.25 87 THR A N 1
ATOM 677 C CA . THR A 1 87 ? -14.388 5.606 28.674 1.00 93.25 87 THR A CA 1
ATOM 678 C C . THR A 1 87 ? -15.087 6.921 29.017 1.00 93.25 87 THR A C 1
ATOM 680 O O . THR A 1 87 ? -16.238 7.131 28.621 1.00 93.25 87 THR A O 1
ATOM 683 N N . GLN A 1 88 ? -14.430 7.829 29.742 1.00 91.06 88 GLN A N 1
ATOM 684 C CA . GLN A 1 88 ? -15.006 9.132 30.062 1.00 91.06 88 GLN A CA 1
ATOM 685 C C . GLN A 1 88 ? -15.080 10.036 28.823 1.00 91.06 88 GLN A C 1
ATOM 687 O O . GLN A 1 88 ? -16.127 10.644 28.596 1.00 91.06 88 GLN A O 1
ATOM 692 N N . ALA A 1 89 ? -14.040 10.060 27.983 1.00 89.81 89 ALA A N 1
ATOM 693 C CA . ALA A 1 89 ? -14.053 10.789 26.713 1.00 89.81 89 ALA A CA 1
ATOM 694 C C . ALA A 1 89 ? -15.101 10.222 25.734 1.00 89.81 89 ALA A C 1
ATOM 696 O O . ALA A 1 89 ? -15.993 10.937 25.271 1.00 89.81 89 ALA A O 1
ATOM 697 N N . ILE A 1 90 ? -15.072 8.912 25.480 1.00 91.19 90 ILE A N 1
ATOM 698 C CA . ILE A 1 90 ? -15.971 8.270 24.505 1.00 91.19 90 ILE A CA 1
ATOM 699 C C . ILE A 1 90 ? -17.423 8.246 25.009 1.00 91.19 90 ILE A C 1
ATOM 701 O O . ILE A 1 90 ? -18.377 8.410 24.246 1.00 91.19 90 ILE A O 1
ATOM 705 N N . GLY A 1 91 ? -17.618 8.188 26.326 1.00 91.69 91 GLY A N 1
ATOM 706 C CA . GLY A 1 91 ? -18.920 8.385 26.946 1.00 91.69 91 GLY A CA 1
ATOM 707 C C . GLY A 1 91 ? -19.480 9.808 26.837 1.00 91.69 91 GLY A C 1
ATOM 708 O O . GLY A 1 91 ? -20.680 9.976 27.068 1.00 91.69 91 GLY A O 1
ATOM 709 N N . ILE A 1 92 ? -18.686 10.824 26.478 1.00 92.62 92 ILE A N 1
ATOM 710 C CA . ILE A 1 92 ? -19.194 12.142 26.055 1.00 92.62 92 ILE A CA 1
ATOM 711 C C . ILE A 1 92 ? -19.628 12.074 24.585 1.00 92.62 92 ILE A C 1
ATOM 713 O O . ILE A 1 92 ? -20.751 12.474 24.277 1.00 92.62 92 ILE A O 1
ATOM 717 N N . ALA A 1 93 ? -18.824 11.474 23.702 1.00 92.75 93 ALA A N 1
ATOM 718 C CA . ALA A 1 93 ? -19.162 11.291 22.284 1.00 92.75 93 ALA A CA 1
ATOM 719 C C . ALA A 1 93 ? -20.508 10.553 22.084 1.00 92.75 93 ALA A C 1
ATOM 721 O O . ALA A 1 93 ? -21.387 11.032 21.366 1.00 92.75 93 ALA A O 1
ATOM 722 N N . ILE A 1 94 ? -20.756 9.463 22.823 1.00 92.50 94 ILE A N 1
ATOM 723 C CA . ILE A 1 94 ? -22.033 8.714 22.794 1.00 92.50 94 ILE A CA 1
ATOM 724 C C . ILE A 1 94 ? -23.222 9.545 23.330 1.00 92.50 94 ILE A C 1
ATOM 726 O O . ILE A 1 94 ? -24.375 9.328 22.939 1.00 92.50 94 ILE A O 1
ATOM 730 N N . LYS A 1 95 ? -22.984 10.534 24.205 1.00 91.00 95 LYS A N 1
ATOM 731 C CA . LYS A 1 95 ? -24.022 11.484 24.661 1.00 91.00 95 LYS A CA 1
ATOM 732 C C . LYS A 1 95 ? -24.310 12.568 23.617 1.00 91.00 95 LYS A C 1
ATOM 734 O O . LYS A 1 95 ? -25.466 12.963 23.488 1.00 91.00 95 LYS A O 1
ATOM 739 N N . LEU A 1 96 ? -23.299 12.983 22.852 1.00 93.81 96 LEU A N 1
ATOM 740 C CA . LEU A 1 96 ? -23.428 13.887 21.702 1.00 93.81 96 LEU A CA 1
ATOM 741 C C . LEU A 1 96 ? -23.979 13.193 20.440 1.00 93.81 96 LEU A C 1
ATOM 743 O O . LEU A 1 96 ? -24.446 13.876 19.535 1.00 93.81 96 LEU A O 1
ATOM 747 N N . ASN A 1 97 ? -24.056 11.856 20.448 1.00 93.56 97 ASN A N 1
ATOM 748 C CA . ASN A 1 97 ? -24.523 10.988 19.356 1.00 93.56 97 ASN A CA 1
ATOM 749 C C . ASN A 1 97 ? -23.534 10.858 18.187 1.00 93.56 97 ASN A C 1
ATOM 751 O O . ASN A 1 97 ? -23.968 10.747 17.044 1.00 93.56 97 ASN A O 1
ATOM 755 N N . ALA A 1 98 ? -22.235 10.835 18.494 1.00 95.44 98 ALA A N 1
ATOM 756 C CA . ALA A 1 98 ? -21.180 10.582 17.517 1.00 95.44 98 ALA A CA 1
ATOM 757 C C . ALA A 1 98 ? -21.427 9.308 16.685 1.00 95.44 98 ALA A C 1
ATOM 759 O O . ALA A 1 98 ? -21.980 8.309 17.160 1.00 95.44 98 ALA A O 1
ATOM 760 N N . THR A 1 99 ? -20.990 9.371 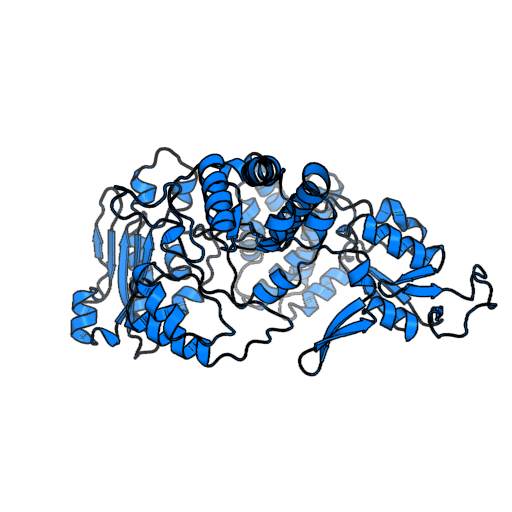15.437 1.00 96.88 99 THR A N 1
ATOM 761 C CA . THR A 1 99 ? -21.018 8.328 14.412 1.00 96.88 99 THR A CA 1
ATOM 762 C C . THR A 1 99 ? -19.660 7.641 14.324 1.00 96.88 99 THR A C 1
ATOM 764 O O . THR A 1 99 ? -18.662 8.198 14.766 1.00 96.88 99 THR A O 1
ATOM 767 N N . TYR A 1 100 ? -19.597 6.447 13.734 1.00 93.88 100 TYR A N 1
ATOM 768 C CA . TYR A 1 100 ? -18.335 5.786 13.377 1.00 93.88 100 TYR A CA 1
ATOM 769 C C . TYR A 1 100 ? -17.384 6.722 12.617 1.00 93.88 100 TYR A C 1
ATOM 771 O O . TYR A 1 100 ? -16.198 6.799 12.937 1.00 93.88 100 TYR A O 1
ATOM 779 N N . ASP A 1 101 ? -17.921 7.479 11.657 1.00 90.19 101 ASP A N 1
ATOM 780 C CA . ASP A 1 101 ? -17.129 8.366 10.812 1.00 90.19 101 ASP A CA 1
ATOM 781 C C . ASP A 1 101 ? -16.504 9.520 11.625 1.00 90.19 101 ASP A C 1
ATOM 783 O O . ASP A 1 101 ? -15.405 9.954 11.291 1.00 90.19 101 ASP A O 1
ATOM 787 N N . ASP A 1 102 ? -17.110 9.975 12.731 1.00 93.19 102 ASP A N 1
ATOM 788 C CA . ASP A 1 102 ? -16.487 10.963 13.634 1.00 93.19 102 ASP A CA 1
ATOM 789 C C . ASP A 1 102 ? -15.212 10.416 14.308 1.00 93.19 102 ASP A C 1
ATOM 791 O O . ASP A 1 102 ? -14.251 11.161 14.515 1.00 93.19 102 ASP A O 1
ATOM 795 N N . PHE A 1 103 ? -15.166 9.115 14.623 1.00 90.62 103 PHE A N 1
ATOM 796 C CA . PHE A 1 103 ? -13.968 8.481 15.183 1.00 90.62 103 PHE A CA 1
ATOM 797 C C . PHE A 1 103 ? -12.886 8.298 14.114 1.00 90.62 103 PHE A C 1
ATOM 799 O O . PHE A 1 103 ? -11.742 8.670 14.353 1.00 90.62 103 PHE A O 1
ATOM 806 N N . ILE A 1 104 ? -13.229 7.796 12.923 1.00 86.69 104 ILE A N 1
ATOM 807 C CA . ILE A 1 104 ? -12.243 7.551 11.853 1.00 86.69 104 ILE A CA 1
ATOM 808 C C . ILE A 1 104 ? -11.688 8.853 11.250 1.00 86.69 104 ILE A C 1
ATOM 810 O O . ILE A 1 104 ? -10.528 8.906 10.851 1.00 86.69 104 ILE A O 1
ATOM 814 N N . ASN A 1 105 ? -12.477 9.933 11.213 1.00 85.06 105 ASN A N 1
ATOM 815 C CA . ASN A 1 105 ? -11.989 11.252 10.790 1.00 85.06 105 ASN A CA 1
ATOM 816 C C . ASN A 1 105 ? -11.226 12.010 11.902 1.00 85.06 105 ASN A C 1
ATOM 818 O O . ASN A 1 105 ? -10.716 13.103 11.649 1.00 85.06 105 ASN A O 1
ATOM 822 N N . THR A 1 106 ? -11.124 11.463 13.120 1.00 80.88 106 THR A N 1
ATOM 823 C CA . THR A 1 106 ? -10.295 12.041 14.188 1.00 80.88 106 THR A CA 1
ATOM 824 C C . THR A 1 106 ? -8.833 11.633 13.993 1.00 80.88 106 THR A C 1
ATOM 826 O O . THR A 1 106 ? -8.505 10.453 13.976 1.00 80.88 106 THR A O 1
ATOM 829 N N . VAL A 1 107 ? -7.928 12.607 13.877 1.00 72.94 107 VAL A N 1
ATOM 830 C CA . VAL A 1 107 ? -6.488 12.345 13.713 1.00 72.94 107 VAL A CA 1
ATOM 831 C C . VAL A 1 107 ? -5.807 12.186 15.074 1.00 72.94 107 VAL A C 1
ATOM 833 O O . VAL A 1 107 ? -5.862 13.090 15.910 1.00 72.94 107 VAL A O 1
ATOM 836 N N . GLY A 1 108 ? -5.104 11.069 15.276 1.00 63.59 108 GLY A N 1
ATOM 837 C CA . GLY A 1 108 ? -4.145 10.909 16.369 1.00 63.59 108 GLY A CA 1
ATOM 838 C C . GLY A 1 108 ? -2.929 11.816 16.158 1.00 63.59 108 GLY A C 1
ATOM 839 O O . GLY A 1 108 ? -2.091 11.550 15.305 1.00 63.59 108 GLY A O 1
ATOM 840 N N . ILE A 1 109 ? -2.834 12.912 16.918 1.00 53.66 109 ILE A N 1
ATOM 841 C CA . ILE A 1 109 ? -1.671 13.826 16.874 1.00 53.66 109 ILE A CA 1
ATOM 842 C C . ILE A 1 109 ? -0.506 13.267 17.714 1.00 53.66 109 ILE A C 1
ATOM 844 O O . ILE A 1 109 ? 0.666 13.511 17.423 1.00 53.66 109 ILE A O 1
ATOM 848 N N . HIS A 1 110 ? -0.826 12.481 18.744 1.00 59.09 110 HIS A N 1
ATOM 849 C CA . HIS A 1 110 ? 0.123 11.773 19.599 1.00 59.09 110 HIS A CA 1
ATOM 850 C C . HIS A 1 110 ? -0.381 10.349 19.866 1.00 59.09 110 HIS A C 1
ATOM 852 O O . HIS A 1 110 ? -1.598 10.163 19.987 1.00 59.09 110 HIS A O 1
ATOM 858 N N . PRO A 1 111 ? 0.523 9.366 20.037 1.00 63.34 111 PRO A N 1
ATOM 859 C CA . PRO A 1 111 ? 0.136 7.991 20.305 1.00 63.34 111 PRO A CA 1
ATOM 860 C C . PRO A 1 111 ? -0.493 7.864 21.693 1.00 63.34 111 PRO A C 1
ATOM 862 O O . PRO A 1 111 ? 0.180 7.959 22.721 1.00 63.34 111 PRO A O 1
ATOM 865 N N . THR A 1 112 ? -1.804 7.643 21.723 1.00 79.94 112 THR A N 1
ATOM 866 C CA . THR A 1 112 ? -2.592 7.470 22.951 1.00 79.94 112 THR A CA 1
ATOM 867 C C . THR A 1 112 ? -3.386 6.180 22.869 1.00 79.94 112 THR A C 1
ATOM 869 O O . THR A 1 112 ? -3.747 5.729 21.788 1.00 79.94 112 THR A O 1
ATOM 872 N N . THR A 1 113 ? -3.748 5.583 24.001 1.00 84.38 113 THR A N 1
ATOM 873 C CA . THR A 1 113 ? -4.510 4.326 23.970 1.00 84.38 113 THR A CA 1
ATOM 874 C C . THR A 1 113 ? -5.956 4.474 23.471 1.00 84.38 113 THR A C 1
ATOM 876 O O . THR A 1 113 ? -6.623 3.473 23.226 1.00 84.38 113 THR A O 1
ATOM 879 N N . ALA A 1 114 ? -6.427 5.709 23.257 1.00 86.25 114 ALA A N 1
ATOM 880 C CA . ALA A 1 114 ? -7.679 6.010 22.562 1.00 86.25 114 ALA A CA 1
ATOM 881 C C . ALA A 1 114 ? -7.555 5.975 21.021 1.00 86.25 114 ALA A C 1
ATOM 883 O O . ALA A 1 114 ? -8.568 5.838 20.341 1.00 86.25 114 ALA A O 1
ATOM 884 N N . GLU A 1 115 ? -6.342 6.064 20.464 1.00 86.12 115 GLU A N 1
ATOM 885 C CA . GLU A 1 115 ? -6.072 6.105 19.015 1.00 86.12 115 GLU A CA 1
ATOM 886 C C . GLU A 1 115 ? -6.549 4.848 18.273 1.00 86.12 115 GLU A C 1
ATOM 888 O O . GLU A 1 115 ? -6.929 4.913 17.107 1.00 86.12 115 GLU A O 1
ATOM 893 N N . ILE A 1 116 ? -6.644 3.704 18.961 1.00 86.81 116 ILE A N 1
ATOM 894 C CA . ILE A 1 116 ? -7.223 2.489 18.373 1.00 86.81 116 ILE A CA 1
ATOM 895 C C . ILE A 1 116 ? -8.638 2.731 17.821 1.00 86.81 116 ILE A C 1
ATOM 897 O O . ILE A 1 116 ? -9.012 2.147 16.811 1.00 86.81 116 ILE A O 1
ATOM 901 N N . PHE A 1 117 ? -9.414 3.644 18.414 1.00 89.75 117 PHE A N 1
ATOM 902 C CA . PHE A 1 117 ? -10.769 3.951 17.954 1.00 89.75 117 PHE A CA 1
ATOM 903 C C . PHE A 1 117 ? -10.820 4.752 16.649 1.00 89.75 117 PHE A C 1
ATOM 905 O O . PHE A 1 117 ? -11.847 4.709 15.980 1.00 89.75 117 PHE A O 1
ATOM 912 N N . THR A 1 118 ? -9.728 5.407 16.243 1.00 86.12 118 THR A N 1
ATOM 913 C CA . THR A 1 118 ? -9.622 6.089 14.940 1.00 86.12 118 THR A CA 1
ATOM 914 C C . THR A 1 118 ? -9.148 5.148 13.825 1.00 86.12 118 THR A C 1
ATOM 916 O O . THR A 1 118 ? -9.112 5.539 12.663 1.00 86.12 118 THR A O 1
ATOM 919 N N . THR A 1 119 ? -8.787 3.905 14.170 1.00 80.88 119 THR A N 1
ATOM 920 C CA . THR A 1 119 ? -8.194 2.896 13.272 1.00 80.88 119 THR A CA 1
ATOM 921 C C . THR A 1 119 ? -8.956 1.560 13.252 1.00 80.88 119 THR A C 1
ATOM 923 O O . THR A 1 119 ? -8.500 0.603 12.629 1.00 80.88 119 THR A O 1
ATOM 926 N N . LEU A 1 120 ? -10.145 1.487 13.873 1.00 80.75 120 LEU A N 1
ATOM 927 C CA . LEU A 1 120 ? -11.023 0.305 13.867 1.00 80.75 120 LEU A CA 1
ATOM 928 C C . LEU A 1 120 ? -11.664 0.047 12.486 1.00 80.75 120 LEU A C 1
ATOM 930 O O . LEU A 1 120 ? -12.860 0.250 12.318 1.00 80.75 120 LEU A O 1
ATOM 934 N N . GLU A 1 121 ? -10.902 -0.440 11.507 1.00 76.44 121 GLU A N 1
ATOM 935 C CA . GLU A 1 121 ? -11.422 -0.763 10.164 1.00 76.44 121 GLU A CA 1
ATOM 936 C C . GLU A 1 121 ? -12.099 -2.149 10.070 1.00 76.44 121 GLU A C 1
ATOM 938 O O . GLU A 1 121 ? -12.914 -2.390 9.179 1.00 76.44 121 GLU A O 1
ATOM 943 N N . ILE A 1 122 ? -11.769 -3.072 10.979 1.00 71.88 122 ILE A N 1
ATOM 944 C CA . ILE A 1 122 ? -12.258 -4.463 10.980 1.00 71.88 122 ILE A CA 1
ATOM 945 C C . ILE A 1 122 ? -13.624 -4.544 11.673 1.00 71.88 122 ILE A C 1
ATOM 947 O O . ILE A 1 122 ? -13.792 -4.008 12.769 1.00 71.88 122 ILE A O 1
ATOM 951 N N . THR A 1 123 ? -14.582 -5.281 11.100 1.00 83.12 123 THR A N 1
ATOM 952 C CA . THR A 1 123 ? -15.867 -5.599 11.750 1.00 83.12 123 THR A CA 1
ATOM 953 C C . THR A 1 123 ? -15.997 -7.089 12.047 1.00 83.12 123 THR A C 1
ATOM 955 O O . THR A 1 123 ? -15.393 -7.932 11.383 1.00 83.12 123 THR A O 1
ATOM 958 N N . LYS A 1 124 ? -16.841 -7.460 13.017 1.00 77.19 124 LYS A N 1
ATOM 959 C CA . LYS A 1 124 ? -17.196 -8.875 13.238 1.00 77.19 124 LYS A CA 1
ATOM 960 C C . LYS A 1 124 ? -17.875 -9.487 12.009 1.00 77.19 124 LYS A C 1
ATOM 962 O O . LYS A 1 124 ? -17.802 -10.695 11.786 1.00 77.19 124 LYS A O 1
ATOM 967 N N . GLU A 1 125 ? -18.518 -8.643 11.210 1.00 66.62 125 GLU A N 1
ATOM 968 C CA . GLU A 1 125 ? -19.129 -8.953 9.924 1.00 66.62 125 GLU A CA 1
ATOM 969 C C . GLU A 1 125 ? -18.099 -9.090 8.782 1.00 66.62 125 GLU A C 1
ATOM 971 O O . GLU A 1 125 ? -18.345 -9.856 7.848 1.00 66.62 125 GLU A O 1
ATOM 976 N N . SER A 1 126 ? -16.918 -8.455 8.863 1.00 55.12 126 SER A N 1
ATOM 977 C CA . SER A 1 126 ? -15.845 -8.545 7.852 1.00 55.12 126 SER A CA 1
ATOM 978 C C . SER A 1 126 ? -15.071 -9.872 7.879 1.00 55.12 126 SER A C 1
ATOM 980 O O . SER A 1 126 ? -14.016 -10.005 7.255 1.00 55.12 126 SER A O 1
ATOM 982 N N . GLY A 1 127 ? -15.617 -10.893 8.549 1.00 46.31 127 GLY A N 1
ATOM 983 C CA . GLY A 1 127 ? -15.283 -12.300 8.344 1.00 46.31 127 GLY A CA 1
ATOM 984 C C . GLY A 1 127 ? -15.665 -12.763 6.933 1.00 46.31 127 GLY A C 1
ATOM 985 O O . GLY A 1 127 ? -16.662 -13.461 6.733 1.00 46.31 127 GLY A O 1
ATOM 986 N N . ASN A 1 128 ? -14.868 -12.361 5.940 1.00 51.88 128 ASN A N 1
ATOM 987 C CA . ASN A 1 128 ? -15.063 -12.711 4.536 1.00 51.88 128 ASN A CA 1
ATOM 988 C C . ASN A 1 128 ? -15.084 -14.234 4.346 1.00 51.88 128 ASN A C 1
ATOM 990 O O . ASN A 1 128 ? -14.113 -14.931 4.638 1.00 51.88 128 ASN A O 1
ATOM 994 N N . GLY A 1 129 ? -16.205 -14.746 3.832 1.00 52.19 129 GLY A N 1
ATOM 995 C CA . GLY A 1 129 ? -16.473 -16.184 3.790 1.00 52.19 129 GLY A CA 1
ATOM 996 C C . GLY A 1 129 ? -17.762 -16.615 4.491 1.00 52.19 129 GLY A C 1
ATOM 997 O O . GLY A 1 129 ? -17.791 -17.671 5.119 1.00 52.19 129 GLY A O 1
ATOM 998 N N . THR A 1 130 ? -18.849 -15.853 4.350 1.00 59.50 130 THR A N 1
ATOM 999 C CA . THR A 1 130 ? -20.205 -16.416 4.471 1.00 59.50 130 THR A CA 1
ATOM 1000 C C . THR A 1 130 ? -20.764 -16.663 3.069 1.00 59.50 130 THR A C 1
ATOM 1002 O O . THR A 1 130 ? -20.329 -16.022 2.112 1.00 59.50 130 THR A O 1
ATOM 1005 N N . GLN A 1 131 ? -21.757 -17.547 2.917 1.00 65.56 131 GLN A N 1
ATOM 1006 C CA . GLN A 1 131 ? -22.404 -17.745 1.609 1.00 65.56 131 GLN A CA 1
ATOM 1007 C C . GLN A 1 131 ? -23.013 -16.440 1.060 1.00 65.56 131 GLN A C 1
ATOM 1009 O O . GLN A 1 131 ? -22.949 -16.206 -0.142 1.00 65.56 131 GLN A O 1
ATOM 1014 N N . ALA A 1 132 ? -23.539 -15.572 1.933 1.00 68.62 132 ALA A N 1
ATOM 1015 C CA . ALA A 1 132 ? -24.135 -14.295 1.547 1.00 68.62 132 ALA A CA 1
ATOM 1016 C C . ALA A 1 132 ? -23.083 -13.247 1.137 1.00 68.62 132 ALA A C 1
ATOM 1018 O O . ALA A 1 132 ? -23.214 -12.642 0.074 1.00 68.62 132 ALA A O 1
ATOM 1019 N N . SER A 1 133 ? -22.016 -13.064 1.927 1.00 67.56 133 SER A N 1
ATOM 1020 C CA . SER A 1 133 ? -20.952 -12.104 1.586 1.00 67.56 133 SER A CA 1
ATOM 1021 C C . SER A 1 133 ? -20.163 -12.528 0.344 1.00 67.56 133 SER A C 1
ATOM 1023 O O . SER A 1 133 ? -19.834 -11.681 -0.480 1.00 67.56 133 SER A O 1
ATOM 1025 N N . VAL A 1 134 ? -19.956 -13.834 0.132 1.00 75.75 134 VAL A N 1
ATOM 1026 C CA . VAL A 1 134 ? -19.369 -14.352 -1.116 1.00 75.75 134 VAL A CA 1
ATOM 1027 C C . VAL A 1 134 ? -20.301 -14.148 -2.314 1.00 75.75 134 VAL A C 1
ATOM 1029 O O . VAL A 1 134 ? -19.826 -13.732 -3.365 1.00 75.75 134 VAL A O 1
ATOM 1032 N N . ALA A 1 135 ? -21.611 -14.391 -2.183 1.00 77.62 135 ALA A N 1
ATOM 1033 C CA . ALA A 1 135 ? -22.559 -14.162 -3.278 1.00 77.62 135 ALA A CA 1
ATOM 1034 C C . ALA A 1 135 ? -22.620 -12.680 -3.695 1.00 77.62 135 ALA A C 1
ATOM 1036 O O . ALA A 1 135 ? -22.520 -12.382 -4.882 1.00 77.62 135 ALA A O 1
ATOM 1037 N N . SER A 1 136 ? -22.690 -11.764 -2.722 1.00 76.69 136 SER A N 1
ATOM 1038 C CA . SER A 1 136 ? -22.660 -10.312 -2.955 1.00 76.69 136 SER A CA 1
ATOM 1039 C C . SER A 1 136 ? -21.361 -9.859 -3.639 1.00 76.69 136 SER A C 1
ATOM 1041 O O . SER A 1 136 ? -21.394 -9.104 -4.612 1.00 76.69 136 SER A O 1
ATOM 1043 N N . LEU A 1 137 ? -20.207 -10.387 -3.207 1.00 81.81 137 LEU A N 1
ATOM 1044 C CA . LEU A 1 137 ? -18.921 -10.089 -3.843 1.00 81.81 137 LEU A CA 1
ATOM 1045 C C . LEU A 1 137 ? -18.872 -10.581 -5.301 1.00 81.81 137 LEU A C 1
ATOM 1047 O O . LEU A 1 137 ? -18.365 -9.870 -6.162 1.00 81.81 137 LEU A O 1
ATOM 1051 N N . ILE A 1 138 ? -19.415 -11.769 -5.590 1.00 87.38 138 ILE A N 1
ATOM 1052 C CA . ILE A 1 138 ? -19.490 -12.321 -6.953 1.00 87.38 138 ILE A CA 1
ATOM 1053 C C . ILE A 1 138 ? -20.412 -11.475 -7.844 1.00 87.38 138 ILE A C 1
ATOM 1055 O O . ILE A 1 138 ? -20.050 -11.186 -8.981 1.00 87.38 138 ILE A O 1
ATOM 1059 N N . GLU A 1 139 ? -21.572 -11.045 -7.339 1.00 88.50 139 GLU A N 1
ATOM 1060 C CA . GLU A 1 139 ? -22.493 -10.162 -8.068 1.00 88.50 139 GLU A CA 1
ATOM 1061 C C . GLU A 1 139 ? -21.829 -8.819 -8.412 1.00 88.50 139 GLU A C 1
ATOM 1063 O O . GLU A 1 139 ? -21.852 -8.397 -9.570 1.00 88.50 139 GLU A O 1
ATOM 1068 N N . MET A 1 140 ? -21.149 -8.201 -7.440 1.00 87.94 140 MET A N 1
ATOM 1069 C CA . MET A 1 140 ? -20.377 -6.971 -7.636 1.00 87.94 140 MET A CA 1
ATOM 1070 C C . MET A 1 140 ? -19.265 -7.153 -8.682 1.00 87.94 140 MET A C 1
ATOM 1072 O O . MET A 1 140 ? -19.202 -6.387 -9.644 1.00 87.94 140 MET A O 1
ATOM 1076 N N . LEU A 1 141 ? -18.435 -8.193 -8.549 1.00 88.81 141 LEU A N 1
ATOM 1077 C CA . LEU A 1 141 ? -17.319 -8.479 -9.462 1.00 88.81 141 LEU A CA 1
ATOM 1078 C C . LEU A 1 141 ? -17.784 -8.785 -10.894 1.00 88.81 141 LEU A C 1
ATOM 1080 O O . LEU A 1 141 ? -17.127 -8.385 -11.856 1.00 88.81 141 LEU A O 1
ATOM 1084 N N . ASN A 1 142 ? -18.934 -9.440 -11.055 1.00 91.38 142 ASN A N 1
ATOM 1085 C CA . ASN A 1 142 ? -19.540 -9.676 -12.365 1.00 91.38 142 ASN A CA 1
ATOM 1086 C C . ASN A 1 142 ? -20.055 -8.387 -13.028 1.00 91.38 142 ASN A C 1
ATOM 1088 O O . ASN A 1 142 ? -20.101 -8.317 -14.255 1.00 91.38 142 ASN A O 1
ATOM 1092 N N . GLY A 1 143 ? -20.408 -7.364 -12.241 1.00 89.62 143 GLY A N 1
ATOM 1093 C CA . GLY A 1 143 ? -20.776 -6.034 -12.735 1.00 89.62 143 GLY A CA 1
ATOM 1094 C C . GLY A 1 143 ? -19.592 -5.182 -13.217 1.00 89.62 143 GLY A C 1
ATOM 1095 O O . GLY A 1 143 ? -19.801 -4.178 -13.899 1.00 89.62 143 GLY A O 1
ATOM 1096 N N . VAL A 1 144 ? -18.350 -5.564 -12.898 1.00 87.12 144 VAL A N 1
ATOM 1097 C CA . VAL A 1 144 ? -17.138 -4.830 -13.296 1.00 87.12 144 VAL A CA 1
ATOM 1098 C C . VAL A 1 144 ? -16.741 -5.174 -14.736 1.00 87.12 144 VAL A C 1
ATOM 1100 O O . VAL A 1 144 ? -16.627 -6.342 -15.114 1.00 87.12 144 VAL A O 1
ATOM 1103 N N . THR A 1 145 ? -16.456 -4.156 -15.554 1.00 89.38 145 THR A N 1
ATOM 1104 C CA . THR A 1 145 ? -15.787 -4.354 -16.854 1.00 89.38 145 THR A CA 1
ATOM 1105 C C . THR A 1 145 ? -14.297 -4.593 -16.616 1.00 89.38 145 THR A C 1
ATOM 1107 O O . THR A 1 145 ? -13.662 -3.815 -15.912 1.00 89.38 145 THR A O 1
ATOM 1110 N N . VAL A 1 146 ? -13.746 -5.666 -17.187 1.00 84.81 146 VAL A N 1
ATOM 1111 C CA . VAL A 1 146 ? -12.323 -6.029 -17.070 1.00 84.81 146 VAL A CA 1
ATOM 1112 C C . VAL A 1 146 ? -11.722 -5.989 -18.467 1.00 84.81 146 VAL A C 1
ATOM 1114 O O . VAL A 1 146 ? -12.258 -6.631 -19.368 1.00 84.81 146 VAL A O 1
ATOM 1117 N N . ASP A 1 147 ? -10.638 -5.235 -18.638 1.00 85.75 147 ASP A N 1
ATOM 1118 C CA . ASP A 1 147 ? -9.833 -5.254 -19.858 1.00 85.75 147 ASP A CA 1
ATOM 1119 C C . ASP A 1 147 ? -8.780 -6.363 -19.758 1.00 85.75 147 ASP A C 1
ATOM 1121 O O . ASP A 1 147 ? -7.747 -6.202 -19.109 1.00 85.75 147 ASP A O 1
ATOM 1125 N N . THR A 1 148 ? -9.056 -7.489 -20.413 1.00 81.75 148 THR A N 1
ATOM 1126 C CA . THR A 1 148 ? -8.168 -8.656 -20.449 1.00 81.75 148 THR A CA 1
ATOM 1127 C C . THR A 1 148 ? -6.980 -8.508 -21.406 1.00 81.75 148 THR A C 1
ATOM 1129 O O . THR A 1 148 ? -6.139 -9.402 -21.424 1.00 81.75 148 THR A O 1
ATOM 1132 N N . GLU A 1 149 ? -6.889 -7.438 -22.213 1.00 81.00 149 GLU A N 1
ATOM 1133 C CA . GLU A 1 149 ? -5.654 -7.120 -22.955 1.00 81.00 149 GLU A CA 1
ATOM 1134 C C . GLU A 1 149 ? -4.623 -6.427 -22.039 1.00 81.00 149 GLU A C 1
ATOM 1136 O O . GLU A 1 149 ? -3.422 -6.590 -22.254 1.00 81.00 149 GLU A O 1
ATOM 1141 N N . SER A 1 150 ? -5.073 -5.716 -20.992 1.00 78.25 150 SER A N 1
ATOM 1142 C CA . SER A 1 150 ? -4.200 -4.948 -20.083 1.00 78.25 150 SER A CA 1
ATOM 1143 C C . SER A 1 150 ? -4.043 -5.528 -18.667 1.00 78.25 150 SER A C 1
ATOM 1145 O O . SER A 1 150 ? -3.020 -5.274 -18.032 1.00 78.25 150 SER A O 1
ATOM 1147 N N . VAL A 1 151 ? -5.035 -6.251 -18.123 1.00 85.19 151 VAL A N 1
ATOM 1148 C CA . VAL A 1 151 ? -5.056 -6.687 -16.709 1.00 85.19 151 VAL A CA 1
ATOM 1149 C C . VAL A 1 151 ? -5.601 -8.111 -16.544 1.00 85.19 151 VAL A C 1
ATOM 1151 O O . VAL A 1 151 ? -6.704 -8.432 -16.981 1.00 85.19 151 VAL A O 1
ATOM 1154 N N . GLU A 1 152 ? -4.863 -8.952 -15.814 1.00 87.62 152 GLU A N 1
ATOM 1155 C CA . GLU A 1 152 ? -5.331 -10.257 -15.331 1.00 87.62 152 GLU A CA 1
ATOM 1156 C C . GLU A 1 152 ? -5.915 -10.107 -13.915 1.00 87.62 152 GLU A C 1
ATOM 1158 O O . GLU A 1 152 ? -5.231 -9.637 -13.005 1.00 87.62 152 GLU A O 1
ATOM 1163 N N . VAL A 1 153 ? -7.183 -10.488 -13.715 1.00 90.06 153 VAL A N 1
ATOM 1164 C CA . VAL A 1 153 ? -7.878 -10.361 -12.421 1.00 90.06 153 VAL A CA 1
ATOM 1165 C C . VAL A 1 153 ? -8.041 -11.733 -11.777 1.00 90.06 153 VAL A C 1
ATOM 1167 O O . VAL A 1 153 ? -8.599 -12.649 -12.380 1.00 90.06 153 VAL A O 1
ATOM 1170 N N . VAL A 1 154 ? -7.585 -11.861 -10.530 1.00 89.69 154 VAL A N 1
ATOM 1171 C CA . VAL A 1 154 ? -7.544 -13.125 -9.785 1.00 89.69 154 VAL A CA 1
ATOM 1172 C C . VAL A 1 154 ? -8.171 -12.939 -8.401 1.00 89.69 154 VAL A C 1
ATOM 1174 O O . VAL A 1 154 ? -7.839 -11.997 -7.687 1.00 89.69 154 VAL A O 1
ATOM 1177 N N . ILE A 1 155 ? -9.072 -13.841 -8.005 1.00 87.62 155 ILE A N 1
ATOM 1178 C CA . ILE A 1 155 ? -9.768 -13.817 -6.708 1.00 87.62 155 ILE A CA 1
ATOM 1179 C C . ILE A 1 155 ? -9.461 -15.101 -5.937 1.00 87.62 155 ILE A C 1
ATOM 1181 O O . ILE A 1 155 ? -9.598 -16.193 -6.483 1.00 87.62 155 ILE A O 1
ATOM 1185 N N . ALA A 1 156 ? -9.087 -14.971 -4.658 1.00 83.44 156 ALA A N 1
ATOM 1186 C CA . ALA A 1 156 ? -8.607 -16.071 -3.819 1.00 83.44 156 ALA A CA 1
ATOM 1187 C C . ALA A 1 156 ? -9.460 -16.296 -2.545 1.00 83.44 156 ALA A C 1
ATOM 1189 O O . ALA A 1 156 ? -9.063 -15.869 -1.457 1.00 83.44 156 ALA A O 1
ATOM 1190 N N . PRO A 1 157 ? -10.630 -16.965 -2.624 1.00 82.12 157 PRO A N 1
ATOM 1191 C CA . PRO A 1 157 ? -11.530 -17.123 -1.482 1.00 82.12 157 PRO A CA 1
ATOM 1192 C C . PRO A 1 157 ? -11.182 -18.332 -0.578 1.00 82.12 157 PRO A C 1
ATOM 1194 O O . PRO A 1 157 ? -10.391 -19.218 -0.950 1.00 82.12 157 PRO A O 1
ATOM 1197 N N . PRO A 1 158 ? -11.816 -18.427 0.612 1.00 78.81 158 PRO A N 1
ATOM 1198 C CA . PRO A 1 158 ? -11.749 -19.610 1.470 1.00 78.81 158 PRO A CA 1
ATOM 1199 C C . PRO A 1 158 ? -12.183 -20.886 0.740 1.00 78.81 158 PRO A C 1
ATOM 1201 O O . PRO A 1 158 ? -13.105 -20.868 -0.075 1.00 78.81 158 PRO A O 1
ATOM 1204 N N . ALA A 1 159 ? -11.524 -22.012 1.042 1.00 77.19 159 ALA A N 1
ATOM 1205 C CA . ALA A 1 159 ? -11.599 -23.242 0.240 1.00 77.19 159 ALA A CA 1
ATOM 1206 C C . ALA A 1 159 ? -13.032 -23.745 0.008 1.00 77.19 159 ALA A C 1
ATOM 1208 O O . ALA A 1 159 ? -13.371 -24.197 -1.084 1.00 77.19 159 ALA A O 1
ATOM 1209 N N . ILE A 1 160 ? -13.879 -23.611 1.030 1.00 78.88 160 ILE A N 1
ATOM 1210 C CA . ILE A 1 160 ? -15.284 -24.034 1.029 1.00 78.88 160 ILE A CA 1
ATOM 1211 C C . ILE A 1 160 ? -16.164 -23.280 0.015 1.00 78.88 160 ILE A C 1
ATOM 1213 O O . ILE A 1 160 ? -17.274 -23.725 -0.262 1.00 78.88 160 ILE A O 1
ATOM 1217 N N . PHE A 1 161 ? -15.677 -22.178 -0.567 1.00 83.56 161 PHE A N 1
ATOM 1218 C CA . PHE A 1 161 ? -16.386 -21.385 -1.577 1.00 83.56 161 PHE A CA 1
ATOM 1219 C C . PHE A 1 161 ? -15.811 -21.511 -2.988 1.00 83.56 161 PHE A C 1
ATOM 1221 O O . PHE A 1 161 ? -16.316 -20.856 -3.895 1.00 83.56 161 PHE A O 1
ATOM 1228 N N . LEU A 1 162 ? -14.788 -22.340 -3.221 1.00 81.75 162 LEU A N 1
ATOM 1229 C CA . LEU A 1 162 ? -14.109 -22.364 -4.523 1.00 81.75 162 LEU A CA 1
ATOM 1230 C C . LEU A 1 162 ? -14.975 -22.866 -5.665 1.00 81.75 162 LEU A C 1
ATOM 1232 O O . LEU A 1 162 ? -14.971 -22.267 -6.738 1.00 81.75 162 LEU A O 1
ATOM 1236 N N . ALA A 1 163 ? -15.766 -23.910 -5.421 1.00 81.69 163 ALA A N 1
ATOM 1237 C CA . ALA A 1 163 ? -16.766 -24.356 -6.380 1.00 81.69 163 ALA A CA 1
ATOM 1238 C C . ALA A 1 163 ? -17.794 -23.246 -6.667 1.00 81.69 163 ALA A C 1
ATOM 1240 O O . ALA A 1 163 ? -18.156 -23.037 -7.819 1.00 81.69 163 ALA A O 1
ATOM 1241 N N . THR A 1 164 ? -18.212 -22.491 -5.644 1.00 84.56 164 THR A N 1
ATOM 1242 C CA . THR A 1 164 ? -19.163 -21.378 -5.782 1.00 84.56 164 THR A CA 1
ATOM 1243 C C . THR A 1 164 ? -18.579 -20.230 -6.602 1.00 84.56 164 THR A C 1
ATOM 1245 O O . THR A 1 164 ? -19.207 -19.803 -7.565 1.00 84.56 164 THR A O 1
ATOM 1248 N N . ALA A 1 165 ? -17.372 -19.763 -6.275 1.00 87.38 165 ALA A N 1
ATOM 1249 C CA . ALA A 1 165 ? -16.696 -18.697 -7.007 1.00 87.38 165 ALA A CA 1
ATOM 1250 C C . ALA A 1 165 ? -16.447 -19.104 -8.467 1.00 87.38 165 ALA A C 1
ATOM 1252 O O . ALA A 1 165 ? -16.878 -18.407 -9.381 1.00 87.38 165 ALA A O 1
ATOM 1253 N N . LYS A 1 166 ? -15.858 -20.284 -8.699 1.00 86.62 166 LYS A N 1
ATOM 1254 C CA . LYS A 1 166 ? -15.515 -20.780 -10.043 1.00 86.62 166 LYS A CA 1
ATOM 1255 C C . LYS A 1 166 ? -16.731 -21.109 -10.919 1.00 86.62 166 LYS A C 1
ATOM 1257 O O . LYS A 1 166 ? -16.593 -21.156 -12.136 1.00 86.62 166 LYS A O 1
ATOM 1262 N N . ALA A 1 167 ? -17.903 -21.344 -10.327 1.00 87.44 167 ALA A N 1
ATOM 1263 C CA . ALA A 1 167 ? -19.143 -21.593 -11.065 1.00 87.44 167 ALA A CA 1
ATOM 1264 C C . ALA A 1 167 ? -19.983 -20.332 -11.337 1.00 87.44 167 ALA A C 1
ATOM 1266 O O . ALA A 1 167 ? -20.908 -20.412 -12.140 1.00 87.44 167 ALA A O 1
ATOM 1267 N N . ASN A 1 168 ? -19.711 -19.205 -10.662 1.00 91.44 168 ASN A N 1
ATOM 1268 C CA . ASN A 1 168 ? -20.561 -18.007 -10.730 1.00 91.44 168 ASN A CA 1
ATOM 1269 C C . ASN A 1 168 ? -19.814 -16.712 -11.091 1.00 91.44 168 ASN A C 1
ATOM 1271 O O . ASN A 1 168 ? -20.476 -15.743 -11.449 1.00 91.44 168 ASN A O 1
ATOM 1275 N N . LEU A 1 169 ? -18.479 -16.664 -11.021 1.00 92.50 169 LEU A N 1
ATOM 1276 C CA . LEU A 1 169 ? -17.700 -15.558 -11.588 1.00 92.50 169 LEU A CA 1
ATOM 1277 C C . LEU A 1 169 ? -17.622 -15.670 -13.115 1.00 92.50 169 LEU A C 1
ATOM 1279 O O . LEU A 1 169 ? -17.537 -16.764 -13.678 1.00 92.50 169 LEU A O 1
ATOM 1283 N N . LYS A 1 170 ? -17.641 -14.513 -13.776 1.00 92.25 170 LYS A N 1
ATOM 1284 C CA . LYS A 1 170 ? -17.423 -14.359 -15.217 1.00 92.25 170 LYS A CA 1
ATOM 1285 C C . LYS A 1 170 ? -16.004 -14.813 -15.633 1.00 92.25 170 LYS A C 1
ATOM 1287 O O . LYS A 1 170 ? -15.081 -14.718 -14.822 1.00 92.25 170 LYS A O 1
ATOM 1292 N N . PRO A 1 171 ? -15.795 -15.303 -16.872 1.00 87.75 171 PRO A N 1
ATOM 1293 C CA . PRO A 1 171 ? -14.551 -15.973 -17.269 1.00 87.75 171 PRO A CA 1
ATOM 1294 C C . PRO A 1 171 ? -13.312 -15.064 -17.310 1.00 87.75 171 PRO A C 1
ATOM 1296 O O . PRO A 1 171 ? -12.197 -15.577 -17.314 1.00 87.75 171 PRO A O 1
ATOM 1299 N N . GLU A 1 172 ? -13.482 -13.740 -17.319 1.00 91.56 172 GLU A N 1
ATOM 1300 C CA . GLU A 1 172 ? -12.390 -12.761 -17.239 1.00 91.56 172 GLU A CA 1
ATOM 1301 C C . GLU A 1 172 ? -11.808 -12.623 -15.819 1.00 91.56 172 GLU A C 1
ATOM 1303 O O . GLU A 1 172 ? -10.796 -11.951 -15.636 1.00 91.56 172 GLU A O 1
ATOM 1308 N N . ILE A 1 173 ? -12.450 -13.224 -14.808 1.00 91.44 173 ILE A N 1
ATOM 1309 C CA . ILE A 1 173 ? -11.993 -13.227 -13.415 1.00 91.44 173 ILE A CA 1
ATOM 1310 C C . ILE A 1 173 ? -11.617 -14.654 -13.022 1.00 91.44 173 ILE A C 1
ATOM 1312 O O . ILE A 1 173 ? -12.467 -15.535 -12.879 1.00 91.44 173 ILE A O 1
ATOM 1316 N N . GLN A 1 174 ? -10.324 -14.883 -12.819 1.00 90.25 174 GLN A N 1
ATOM 1317 C CA . GLN A 1 174 ? -9.806 -16.190 -12.441 1.00 90.25 174 GLN A CA 1
ATOM 1318 C C . GLN A 1 174 ? -10.010 -16.470 -10.951 1.00 90.25 174 GLN A C 1
ATOM 1320 O O . GLN A 1 174 ? -9.999 -15.571 -10.108 1.00 90.25 174 GLN A O 1
ATOM 1325 N N . VAL A 1 175 ? -10.168 -17.753 -10.620 1.00 87.81 175 VAL A N 1
ATOM 1326 C CA . VAL A 1 175 ? -10.326 -18.225 -9.240 1.00 87.81 175 VAL A CA 1
ATOM 1327 C C . VAL A 1 175 ? -9.085 -19.004 -8.832 1.00 87.81 175 VAL A C 1
ATOM 1329 O O . VAL A 1 175 ? -8.952 -20.189 -9.143 1.00 87.81 175 VAL A O 1
ATOM 1332 N N . SER A 1 176 ? -8.219 -18.286 -8.124 1.00 86.31 176 SER A N 1
ATOM 1333 C CA . SER A 1 176 ? -7.133 -18.806 -7.293 1.00 86.31 176 SER A CA 1
ATOM 1334 C C . SER A 1 176 ? -7.656 -19.030 -5.870 1.00 86.31 176 SER A C 1
ATOM 1336 O O . SER A 1 176 ? -8.871 -18.961 -5.662 1.00 86.31 176 SER A O 1
ATOM 1338 N N . ALA A 1 177 ? -6.794 -19.289 -4.875 1.00 82.25 177 ALA A N 1
ATOM 1339 C CA . ALA A 1 177 ? -7.185 -19.463 -3.467 1.00 82.25 177 ALA A CA 1
ATOM 1340 C C . ALA A 1 177 ? -6.010 -19.458 -2.443 1.00 82.25 177 ALA A C 1
ATOM 1342 O O . ALA A 1 177 ? -4.960 -18.888 -2.694 1.00 82.25 177 ALA A O 1
ATOM 1343 N N . GLN A 1 178 ? -6.186 -20.082 -1.256 1.00 76.56 178 GLN A N 1
ATOM 1344 C CA . GLN A 1 178 ? -5.352 -19.934 -0.042 1.00 76.56 178 GLN A CA 1
ATOM 1345 C C . GLN A 1 178 ? -4.818 -21.234 0.697 1.00 76.56 178 GLN A C 1
ATOM 1347 O O . GLN A 1 178 ? -4.690 -21.196 1.917 1.00 76.56 178 GLN A O 1
ATOM 1352 N N . ASN A 1 179 ? -4.526 -22.399 0.070 1.00 76.00 179 ASN A N 1
ATOM 1353 C CA . ASN A 1 179 ? -3.554 -23.474 0.509 1.00 76.00 179 ASN A CA 1
ATOM 1354 C C . ASN A 1 179 ? -3.441 -24.785 -0.325 1.00 76.00 179 ASN A C 1
ATOM 1356 O O . ASN A 1 179 ? -4.390 -25.563 -0.374 1.00 76.00 179 ASN A O 1
ATOM 1360 N N . VAL A 1 180 ? -2.275 -25.043 -0.929 1.00 72.81 180 VAL A N 1
ATOM 1361 C CA . VAL A 1 180 ? -1.883 -26.300 -1.565 1.00 72.81 180 VAL A CA 1
ATOM 1362 C C . VAL A 1 180 ? -1.069 -27.056 -0.531 1.00 72.81 180 VAL A C 1
ATOM 1364 O O . VAL A 1 180 ? -0.067 -26.557 -0.022 1.00 72.81 180 VAL A O 1
ATOM 1367 N N . ASN A 1 181 ? -1.488 -28.269 -0.208 1.00 72.00 181 ASN A N 1
ATOM 1368 C CA . ASN A 1 181 ? -0.713 -29.166 0.628 1.00 72.00 181 ASN A CA 1
ATOM 1369 C C . ASN A 1 181 ? 0.552 -29.633 -0.117 1.00 72.00 181 ASN A C 1
ATOM 1371 O O . ASN A 1 181 ? 0.523 -29.947 -1.306 1.00 72.00 181 ASN A O 1
ATOM 1375 N N . LEU A 1 182 ? 1.657 -29.708 0.625 1.00 68.81 182 LEU A N 1
ATOM 1376 C CA . LEU A 1 182 ? 2.924 -30.298 0.192 1.00 68.81 182 LEU A CA 1
ATOM 1377 C C . LEU A 1 182 ? 2.739 -31.763 -0.236 1.00 68.81 182 LEU A C 1
ATOM 1379 O O . LEU A 1 182 ? 3.274 -32.220 -1.251 1.00 68.81 182 LEU A O 1
ATOM 1383 N N . THR A 1 183 ? 1.969 -32.509 0.556 1.00 57.16 183 THR A N 1
ATOM 1384 C CA . THR A 1 183 ? 1.673 -33.914 0.294 1.00 57.16 183 THR A CA 1
ATOM 1385 C C . THR A 1 183 ? 0.430 -34.062 -0.582 1.00 57.16 183 THR A C 1
ATOM 1387 O O . THR A 1 183 ? -0.491 -33.245 -0.554 1.00 57.16 183 THR A O 1
ATOM 1390 N N . GLY A 1 184 ? 0.438 -35.107 -1.410 1.00 63.31 184 GLY A N 1
ATOM 1391 C CA . GLY A 1 184 ? -0.650 -35.403 -2.336 1.00 63.31 184 GLY A CA 1
ATOM 1392 C C . GLY A 1 184 ? -1.853 -36.066 -1.676 1.00 63.31 184 GLY A C 1
ATOM 1393 O O . GLY A 1 184 ? -2.068 -35.975 -0.466 1.00 63.31 184 GLY A O 1
ATOM 1394 N N . LEU A 1 185 ? -2.615 -36.798 -2.487 1.00 63.12 185 LEU A N 1
ATOM 1395 C CA . LEU A 1 185 ? -3.713 -37.645 -2.013 1.00 63.12 185 LEU A CA 1
ATOM 1396 C C . LEU A 1 185 ? -3.236 -38.601 -0.898 1.00 63.12 185 LEU A C 1
ATOM 1398 O O . LEU A 1 185 ? -2.362 -39.440 -1.117 1.00 63.12 185 LEU A O 1
ATOM 1402 N N . GLY A 1 186 ? -3.812 -38.490 0.302 1.00 56.47 186 GLY A N 1
ATOM 1403 C CA . GLY A 1 186 ? -3.391 -39.278 1.462 1.00 56.47 186 GLY A CA 1
ATOM 1404 C C . GLY A 1 186 ? -4.124 -38.919 2.757 1.00 56.47 186 GLY A C 1
ATOM 1405 O O . GLY A 1 186 ? -5.079 -38.145 2.757 1.00 56.47 186 GLY A O 1
ATOM 1406 N N . ALA A 1 187 ? -3.676 -39.495 3.875 1.00 51.69 187 ALA A N 1
ATOM 1407 C CA . ALA A 1 187 ? -4.300 -39.363 5.196 1.00 51.69 187 ALA A CA 1
ATOM 1408 C C . ALA A 1 187 ? -3.945 -38.038 5.913 1.00 51.69 187 ALA A C 1
ATOM 1410 O O . ALA A 1 187 ? -3.500 -38.035 7.060 1.00 51.69 187 ALA A O 1
ATOM 1411 N N . TYR A 1 188 ? -4.133 -36.911 5.224 1.00 56.00 188 TYR A N 1
ATOM 1412 C CA . TYR A 1 188 ? -3.780 -35.566 5.688 1.00 56.00 188 TYR A CA 1
ATOM 1413 C C . TYR A 1 188 ? -5.052 -34.785 6.049 1.00 56.00 188 TYR A C 1
ATOM 1415 O O . TYR A 1 188 ? -5.582 -34.003 5.263 1.00 56.00 188 TYR A O 1
ATOM 1423 N N . THR A 1 189 ? -5.600 -35.070 7.233 1.00 41.38 189 THR A N 1
ATOM 1424 C CA . THR A 1 189 ? -6.916 -34.580 7.676 1.00 41.38 189 THR A CA 1
ATOM 1425 C C . THR A 1 189 ? -7.022 -33.054 7.647 1.00 41.38 189 THR A C 1
ATOM 1427 O O . THR A 1 189 ? -6.302 -32.366 8.365 1.00 41.38 189 THR A O 1
ATOM 1430 N N . GLY A 1 190 ? -7.972 -32.536 6.864 1.00 50.59 190 GLY A N 1
ATOM 1431 C CA . GLY A 1 190 ? -8.247 -31.100 6.732 1.00 50.59 190 GLY A CA 1
ATOM 1432 C C . GLY A 1 190 ? -7.358 -30.365 5.725 1.00 50.59 190 GLY A C 1
ATOM 1433 O O . GLY A 1 190 ? -7.648 -29.214 5.410 1.00 50.59 190 GLY A O 1
ATOM 1434 N N . GLU A 1 191 ? -6.326 -31.020 5.190 1.00 60.41 191 GLU A N 1
ATOM 1435 C CA . GLU A 1 191 ? -5.442 -30.441 4.182 1.00 60.41 191 GLU A CA 1
ATOM 1436 C C . GLU A 1 191 ? -5.887 -30.752 2.744 1.00 60.41 191 GLU A C 1
ATOM 1438 O O . GLU A 1 191 ? -6.619 -31.710 2.483 1.00 60.41 191 GLU A O 1
ATOM 1443 N N . ILE A 1 192 ? -5.472 -29.904 1.797 1.00 67.00 192 ILE A N 1
ATOM 1444 C CA . ILE A 1 192 ? -5.994 -29.917 0.423 1.00 67.00 192 ILE A CA 1
ATOM 1445 C C . ILE A 1 192 ? -4.846 -30.033 -0.591 1.00 67.00 192 ILE A C 1
ATOM 1447 O O . ILE A 1 192 ? -4.089 -29.090 -0.798 1.00 67.00 192 ILE A O 1
ATOM 1451 N N . ALA A 1 193 ? -4.708 -31.202 -1.221 1.00 67.88 193 ALA A N 1
ATOM 1452 C CA . ALA A 1 193 ? -3.673 -31.497 -2.218 1.00 67.88 193 ALA A CA 1
ATOM 1453 C C . ALA A 1 193 ? -3.760 -30.600 -3.472 1.00 67.88 193 ALA A C 1
ATOM 1455 O O . ALA A 1 193 ? -4.843 -30.125 -3.818 1.00 67.88 193 ALA A O 1
ATOM 1456 N N . ALA A 1 194 ? -2.646 -30.438 -4.199 1.00 62.41 194 ALA A N 1
ATOM 1457 C CA . ALA A 1 194 ? -2.642 -29.787 -5.519 1.00 62.41 194 ALA A CA 1
ATOM 1458 C C . ALA A 1 194 ? -3.624 -30.486 -6.475 1.00 62.41 194 ALA A C 1
ATOM 1460 O O . ALA A 1 194 ? -4.385 -29.842 -7.184 1.00 62.41 194 ALA A O 1
ATOM 1461 N N . GLU A 1 195 ? -3.685 -31.814 -6.382 1.00 68.19 195 GLU A N 1
ATOM 1462 C CA . GLU A 1 195 ? -4.609 -32.705 -7.087 1.00 68.19 195 GLU A CA 1
ATOM 1463 C C . GLU A 1 195 ? -6.109 -32.426 -6.833 1.00 68.19 195 GLU A C 1
ATOM 1465 O O . GLU A 1 195 ? -6.959 -32.938 -7.560 1.00 68.19 195 GLU A O 1
ATOM 1470 N N . HIS A 1 196 ? -6.457 -31.632 -5.813 1.00 48.62 196 HIS A N 1
ATOM 1471 C CA . HIS A 1 196 ? -7.828 -31.196 -5.516 1.00 48.62 196 HIS A CA 1
ATOM 1472 C C . HIS A 1 196 ? -8.120 -29.746 -5.955 1.00 48.62 196 HIS A C 1
ATOM 1474 O O . HIS A 1 196 ? -9.233 -29.262 -5.738 1.00 48.62 196 HIS A O 1
ATOM 1480 N N . LEU A 1 197 ? -7.134 -29.015 -6.485 1.00 54.69 197 LEU A N 1
ATOM 1481 C CA . LEU A 1 197 ? -7.139 -27.551 -6.519 1.00 54.69 197 LEU A CA 1
ATOM 1482 C C . LEU A 1 197 ? -6.692 -26.946 -7.844 1.00 54.69 197 LEU A C 1
ATOM 1484 O O . LEU A 1 197 ? -6.072 -27.584 -8.685 1.00 54.69 197 LEU A O 1
ATOM 1488 N N . VAL A 1 198 ? -6.974 -25.650 -7.962 1.00 41.81 198 VAL A N 1
ATOM 1489 C CA . VAL A 1 198 ? -6.252 -24.719 -8.824 1.00 41.81 198 VAL A CA 1
ATOM 1490 C C . VAL A 1 198 ? -5.838 -23.539 -7.924 1.00 41.81 198 VAL A C 1
ATOM 1492 O O . VAL A 1 198 ? -6.722 -22.867 -7.408 1.00 41.81 198 VAL A O 1
ATOM 1495 N N . GLU A 1 199 ? -4.518 -23.391 -7.697 1.00 29.23 199 GLU A N 1
ATOM 1496 C CA . GLU A 1 199 ? -3.757 -22.335 -6.963 1.00 29.23 199 GLU A CA 1
ATOM 1497 C C . GLU A 1 199 ? -4.108 -21.972 -5.495 1.00 29.23 199 GLU A C 1
ATOM 1499 O O . GLU A 1 199 ? -5.283 -21.776 -5.190 1.00 29.23 199 GLU A O 1
ATOM 1504 N N . ARG A 1 200 ? -3.128 -21.897 -4.542 1.00 39.31 200 ARG A N 1
ATOM 1505 C CA . ARG A 1 200 ? -3.460 -21.872 -3.078 1.00 39.31 200 ARG A CA 1
ATOM 1506 C C . ARG A 1 200 ? -2.270 -21.682 -2.002 1.00 39.31 200 ARG A C 1
ATOM 1508 O O . ARG A 1 200 ? -1.536 -22.638 -1.808 1.00 39.31 200 ARG A O 1
ATOM 1515 N N . ARG A 1 201 ? -2.113 -20.564 -1.212 1.00 37.59 201 ARG A N 1
ATOM 1516 C CA . ARG A 1 201 ? -1.731 -20.310 0.279 1.00 37.59 201 ARG A CA 1
ATOM 1517 C C . ARG A 1 201 ? -1.640 -18.780 0.600 1.00 37.59 201 ARG A C 1
ATOM 1519 O O . ARG A 1 201 ? -2.247 -18.077 -0.191 1.00 37.59 201 ARG A O 1
ATOM 1526 N N . ALA A 1 202 ? -1.134 -18.157 1.696 1.00 35.34 202 ALA A N 1
ATOM 1527 C CA . ALA A 1 202 ? -0.313 -18.466 2.909 1.00 35.34 202 ALA A CA 1
ATOM 1528 C C . ALA A 1 202 ? -1.071 -18.301 4.282 1.00 35.34 202 ALA A C 1
ATOM 1530 O O . ALA A 1 202 ? -2.143 -17.709 4.287 1.00 35.34 202 ALA A O 1
ATOM 1531 N N . LEU A 1 203 ? -0.551 -18.847 5.421 1.00 36.81 203 LEU A N 1
ATOM 1532 C CA . LEU A 1 203 ? -0.818 -18.433 6.853 1.00 36.81 203 LEU A CA 1
ATOM 1533 C C . LEU A 1 203 ? -0.140 -19.298 7.974 1.00 36.81 203 LEU A C 1
ATOM 1535 O O . LEU A 1 203 ? -0.368 -19.057 9.156 1.00 36.81 203 LEU A O 1
ATOM 1539 N N . TYR A 1 204 ? 0.624 -20.358 7.664 1.00 52.97 204 TYR A N 1
ATOM 1540 C CA . TYR A 1 204 ? 0.790 -21.514 8.585 1.00 52.97 204 TYR A CA 1
ATOM 1541 C C . TYR A 1 204 ? 2.224 -21.825 9.082 1.00 52.97 204 TYR A C 1
ATOM 1543 O O . TYR A 1 204 ? 2.521 -22.971 9.410 1.00 52.97 204 TYR A O 1
ATOM 1551 N N . GLY A 1 205 ? 3.118 -20.832 9.169 1.00 54.34 205 GLY A N 1
ATOM 1552 C CA . GLY A 1 205 ? 4.474 -21.036 9.724 1.00 54.34 205 GLY A CA 1
ATOM 1553 C C . GLY A 1 205 ? 5.350 -21.983 8.891 1.00 54.34 205 GLY A C 1
ATOM 1554 O O . GLY A 1 205 ? 6.089 -22.805 9.432 1.00 54.34 205 GLY A O 1
ATOM 1555 N N . GLU A 1 206 ? 5.210 -21.910 7.570 1.00 71.62 206 GLU A N 1
ATOM 1556 C CA . GLU A 1 206 ? 5.865 -22.803 6.614 1.00 71.62 206 GLU A CA 1
ATOM 1557 C C . GLU A 1 206 ? 7.294 -22.333 6.315 1.00 71.62 206 GLU A C 1
ATOM 1559 O O . GLU A 1 206 ? 7.566 -21.135 6.300 1.00 71.62 206 GLU A O 1
ATOM 1564 N N . THR A 1 207 ? 8.217 -23.267 6.079 1.00 80.38 207 THR A N 1
ATOM 1565 C CA . THR A 1 207 ? 9.606 -22.937 5.724 1.00 80.38 207 THR A CA 1
ATOM 1566 C C . THR A 1 207 ? 9.769 -22.759 4.217 1.00 80.38 207 THR A C 1
ATOM 1568 O O . THR A 1 207 ? 9.005 -23.331 3.439 1.00 80.38 207 THR A O 1
ATOM 1571 N N . ASP A 1 208 ? 10.818 -22.046 3.797 1.00 84.50 208 ASP A N 1
ATOM 1572 C CA . ASP A 1 208 ? 11.164 -21.801 2.388 1.00 84.50 208 ASP A CA 1
ATOM 1573 C C . ASP A 1 208 ? 11.124 -23.092 1.545 1.00 84.50 208 ASP A C 1
ATOM 1575 O O . ASP A 1 208 ? 10.580 -23.115 0.446 1.00 84.50 208 ASP A O 1
ATOM 1579 N N . PHE A 1 209 ? 11.631 -24.200 2.101 1.00 85.06 209 PHE A N 1
ATOM 1580 C CA . PHE A 1 209 ? 11.613 -25.526 1.476 1.00 85.06 209 PHE A CA 1
ATOM 1581 C C . PHE A 1 209 ? 10.191 -26.080 1.269 1.00 85.06 209 PHE A C 1
ATOM 1583 O O . PHE A 1 209 ? 9.891 -26.636 0.216 1.00 85.06 209 PHE A O 1
ATOM 1590 N N . VAL A 1 210 ? 9.293 -25.909 2.247 1.00 79.56 210 VAL A N 1
ATOM 1591 C CA . VAL A 1 210 ? 7.887 -26.335 2.128 1.00 79.56 210 VAL A CA 1
ATOM 1592 C C . VAL A 1 210 ? 7.158 -25.502 1.073 1.00 79.56 210 VAL A C 1
ATOM 1594 O O . VAL A 1 210 ? 6.395 -26.058 0.285 1.00 79.56 210 VAL A O 1
ATOM 1597 N N . VAL A 1 211 ? 7.413 -24.191 1.018 1.00 83.06 211 VAL A N 1
ATOM 1598 C CA . VAL A 1 211 ? 6.846 -23.290 -0.001 1.00 83.06 211 VAL A CA 1
ATOM 1599 C C . VAL A 1 211 ? 7.380 -23.633 -1.398 1.00 83.06 211 VAL A C 1
ATOM 1601 O O . VAL A 1 211 ? 6.608 -23.684 -2.359 1.00 83.06 211 VAL A O 1
ATOM 1604 N N . ALA A 1 212 ? 8.669 -23.954 -1.516 1.00 88.50 212 ALA A N 1
ATOM 1605 C CA . ALA A 1 212 ? 9.296 -24.371 -2.766 1.00 88.50 212 ALA A CA 1
ATOM 1606 C C . ALA A 1 212 ? 8.733 -25.692 -3.306 1.00 88.50 212 ALA A C 1
ATOM 1608 O O . ALA A 1 212 ? 8.283 -25.747 -4.451 1.00 88.50 212 ALA A O 1
ATOM 1609 N N . GLU A 1 213 ? 8.681 -26.739 -2.483 1.00 86.69 213 GLU A N 1
ATOM 1610 C CA . GLU A 1 213 ? 8.129 -28.039 -2.881 1.00 86.69 213 GLU A CA 1
ATOM 1611 C C . GLU A 1 213 ? 6.635 -27.941 -3.248 1.00 86.69 213 GLU A C 1
ATOM 1613 O O . GLU A 1 213 ? 6.191 -28.560 -4.216 1.00 86.69 213 GLU A O 1
ATOM 1618 N N . LYS A 1 214 ? 5.851 -27.108 -2.545 1.00 85.19 214 LYS A N 1
ATOM 1619 C CA . LYS A 1 214 ? 4.461 -26.792 -2.928 1.00 85.19 214 LYS A CA 1
ATOM 1620 C C . LYS A 1 214 ? 4.367 -26.087 -4.277 1.00 85.19 214 LYS A C 1
ATOM 1622 O O . LYS A 1 214 ? 3.519 -26.454 -5.087 1.00 85.19 214 LYS A O 1
ATOM 1627 N N . THR A 1 215 ? 5.230 -25.099 -4.515 1.00 87.81 215 THR A N 1
ATOM 1628 C CA . THR A 1 215 ? 5.306 -24.361 -5.785 1.00 87.81 215 THR A CA 1
ATOM 1629 C C . THR A 1 215 ? 5.599 -25.327 -6.930 1.00 87.81 215 THR A C 1
ATOM 1631 O O . THR A 1 215 ? 4.858 -25.372 -7.911 1.00 87.81 215 THR A O 1
ATOM 1634 N N . LYS A 1 216 ? 6.602 -26.199 -6.757 1.00 91.56 216 LYS A N 1
ATOM 1635 C CA . LYS A 1 216 ? 6.931 -27.260 -7.713 1.00 91.56 216 LYS A CA 1
ATOM 1636 C C . LYS A 1 216 ? 5.754 -28.219 -7.931 1.00 91.56 216 LYS A C 1
ATOM 1638 O O . LYS A 1 216 ? 5.390 -28.469 -9.078 1.00 91.56 216 LYS A O 1
ATOM 1643 N N . ARG A 1 217 ? 5.101 -28.690 -6.857 1.00 86.44 217 ARG A N 1
ATOM 1644 C CA . ARG A 1 217 ? 3.921 -29.572 -6.937 1.00 86.44 217 ARG A CA 1
ATOM 1645 C C . ARG A 1 217 ? 2.781 -28.935 -7.729 1.00 86.44 217 ARG A C 1
ATOM 1647 O O . ARG A 1 217 ? 2.173 -29.616 -8.549 1.00 86.44 217 ARG A O 1
ATOM 1654 N N . ALA A 1 218 ? 2.474 -27.665 -7.484 1.00 85.00 218 ALA A N 1
ATOM 1655 C CA . ALA A 1 218 ? 1.413 -26.950 -8.185 1.00 85.00 218 ALA A CA 1
ATOM 1656 C C . ALA A 1 218 ? 1.721 -26.835 -9.690 1.00 85.00 218 ALA A C 1
ATOM 1658 O O . ALA A 1 218 ? 0.899 -27.233 -10.518 1.00 85.00 218 ALA A O 1
ATOM 1659 N N . LEU A 1 219 ? 2.935 -26.402 -10.042 1.00 90.88 219 LEU A N 1
ATOM 1660 C CA . LEU A 1 219 ? 3.391 -26.287 -11.432 1.00 90.88 219 LEU A CA 1
ATOM 1661 C C . LEU A 1 219 ? 3.367 -27.637 -12.176 1.00 90.88 219 LEU A C 1
ATOM 1663 O O . LEU A 1 219 ? 2.960 -27.680 -13.342 1.00 90.88 219 LEU A O 1
ATOM 1667 N N . ASP A 1 220 ? 3.727 -28.733 -11.500 1.00 87.94 220 ASP A N 1
ATOM 1668 C CA . ASP A 1 220 ? 3.697 -30.102 -12.045 1.00 87.94 220 ASP A CA 1
ATOM 1669 C C . ASP A 1 220 ? 2.273 -30.629 -12.297 1.00 87.94 220 ASP A C 1
ATOM 1671 O O . ASP A 1 220 ? 2.069 -31.450 -13.188 1.00 87.94 220 ASP A O 1
ATOM 1675 N N . HIS A 1 221 ? 1.272 -30.125 -11.568 1.00 84.94 221 HIS A N 1
ATOM 1676 C CA . HIS A 1 221 ? -0.148 -30.441 -11.789 1.00 84.94 221 HIS A CA 1
ATOM 1677 C C . HIS A 1 221 ? -0.840 -29.449 -12.742 1.00 84.94 221 HIS A C 1
ATOM 1679 O O . HIS A 1 221 ? -2.066 -29.396 -12.810 1.00 84.94 221 HIS A O 1
ATOM 1685 N N . GLY A 1 222 ? -0.058 -28.676 -13.506 1.00 85.62 222 GLY A N 1
ATOM 1686 C CA . GLY A 1 222 ? -0.564 -27.748 -14.521 1.00 85.62 222 GLY A CA 1
ATOM 1687 C C . GLY A 1 222 ? -1.121 -26.437 -13.963 1.00 85.62 222 GLY A C 1
ATOM 1688 O O . GLY A 1 222 ? -1.767 -25.699 -14.701 1.00 85.62 222 GLY A O 1
ATOM 1689 N N . LEU A 1 223 ? -0.887 -26.142 -12.683 1.00 85.38 223 LEU A N 1
ATOM 1690 C CA . LEU A 1 223 ? -1.347 -24.909 -12.049 1.00 85.38 223 LEU A CA 1
ATOM 1691 C C . LEU A 1 223 ? -0.370 -23.758 -12.338 1.00 85.38 223 LEU A C 1
ATOM 1693 O O . LEU A 1 223 ? 0.794 -23.989 -12.684 1.00 85.38 223 LEU A O 1
ATOM 1697 N N . ASN A 1 224 ? -0.853 -22.531 -12.169 1.00 91.25 224 ASN A N 1
ATOM 1698 C CA . ASN A 1 224 ? -0.004 -21.361 -11.958 1.00 91.25 224 ASN A CA 1
ATOM 1699 C C . ASN A 1 224 ? 0.327 -21.246 -10.451 1.00 91.25 224 ASN A C 1
ATOM 1701 O O . ASN A 1 224 ? -0.161 -22.047 -9.643 1.00 91.25 224 ASN A O 1
ATOM 1705 N N . VAL A 1 225 ? 1.208 -20.316 -10.070 1.00 89.69 225 VAL A N 1
ATOM 1706 C CA . VAL A 1 225 ? 1.526 -20.028 -8.663 1.00 89.69 225 VAL A CA 1
ATOM 1707 C C . VAL A 1 225 ? 1.757 -18.534 -8.443 1.00 89.69 225 VAL A C 1
ATOM 1709 O O . VAL A 1 225 ? 2.682 -17.957 -9.013 1.00 89.69 225 VAL A O 1
ATOM 1712 N N . ILE A 1 226 ? 0.995 -17.944 -7.520 1.00 89.50 226 ILE A N 1
ATOM 1713 C CA . ILE A 1 226 ? 1.377 -16.707 -6.829 1.00 89.50 226 ILE A CA 1
ATOM 1714 C C . ILE A 1 226 ? 2.254 -17.095 -5.627 1.00 89.50 226 ILE A C 1
ATOM 1716 O O . ILE A 1 226 ? 1.803 -17.784 -4.710 1.00 89.50 226 ILE A O 1
ATOM 1720 N N . LEU A 1 227 ? 3.524 -16.696 -5.665 1.00 89.75 227 LEU A N 1
ATOM 1721 C CA . LEU A 1 227 ? 4.560 -16.989 -4.676 1.00 89.75 227 LEU A CA 1
ATOM 1722 C C . LEU A 1 227 ? 4.791 -15.767 -3.781 1.00 89.75 227 LEU A C 1
ATOM 1724 O O . LEU A 1 227 ? 5.434 -14.807 -4.202 1.00 89.75 227 LEU A O 1
ATOM 1728 N N . CYS A 1 228 ? 4.309 -15.819 -2.543 1.00 87.19 228 CYS A N 1
ATOM 1729 C CA . CYS A 1 228 ? 4.551 -14.773 -1.550 1.00 87.19 228 CYS A CA 1
ATOM 1730 C C . CYS A 1 228 ? 5.988 -14.850 -0.996 1.00 87.19 228 CYS A C 1
ATOM 1732 O O . CYS A 1 228 ? 6.437 -15.921 -0.580 1.00 87.19 228 CYS A O 1
ATOM 1734 N N . VAL A 1 229 ? 6.692 -13.715 -0.967 1.00 88.44 229 VAL A N 1
ATOM 1735 C CA . VAL A 1 229 ? 8.024 -13.525 -0.360 1.00 88.44 229 VAL A CA 1
ATOM 1736 C C . VAL A 1 229 ? 8.044 -12.231 0.454 1.00 88.44 229 VAL A C 1
ATOM 1738 O O . VAL A 1 229 ? 7.386 -11.259 0.090 1.00 88.44 229 VAL A O 1
ATOM 1741 N N . GLY A 1 230 ? 8.806 -12.191 1.543 1.00 87.06 230 GLY A N 1
ATOM 1742 C CA . GLY A 1 230 ? 8.835 -11.042 2.446 1.00 87.06 230 GLY A CA 1
ATOM 1743 C C . GLY A 1 230 ? 9.517 -11.313 3.782 1.00 87.06 230 GLY A C 1
ATOM 1744 O O . GLY A 1 230 ? 9.671 -12.463 4.206 1.00 87.06 230 GLY A O 1
ATOM 1745 N N . GLU A 1 231 ? 9.931 -10.239 4.446 1.00 87.25 231 GLU A N 1
ATOM 1746 C CA . GLU A 1 231 ? 10.658 -10.250 5.712 1.00 87.25 231 GLU A CA 1
ATOM 1747 C C . GLU A 1 231 ? 9.818 -9.769 6.906 1.00 87.25 231 GLU A C 1
ATOM 1749 O O . GLU A 1 231 ? 8.897 -8.956 6.787 1.00 87.25 231 GLU A O 1
ATOM 1754 N N . SER A 1 232 ? 10.163 -10.260 8.096 1.00 79.62 232 SER A N 1
ATOM 1755 C CA . SER A 1 232 ? 9.604 -9.787 9.364 1.00 79.62 232 SER A CA 1
ATOM 1756 C C . SER A 1 232 ? 10.175 -8.426 9.787 1.00 79.62 232 SER A C 1
ATOM 1758 O O . SER A 1 232 ? 11.212 -7.976 9.301 1.00 79.62 232 SER A O 1
ATOM 1760 N N . LEU A 1 233 ? 9.528 -7.768 10.756 1.00 76.44 233 LEU A N 1
ATOM 1761 C CA . LEU A 1 233 ? 9.941 -6.439 11.228 1.00 76.44 233 LEU A CA 1
ATOM 1762 C C . LEU A 1 233 ? 11.371 -6.427 11.791 1.00 76.44 233 LEU A C 1
ATOM 1764 O O . LEU A 1 233 ? 12.088 -5.441 11.638 1.00 76.44 233 LEU A O 1
ATOM 1768 N N . ASP A 1 234 ? 11.795 -7.513 12.431 1.00 77.75 234 ASP A N 1
ATOM 1769 C CA . ASP A 1 234 ? 13.116 -7.590 13.052 1.00 77.75 234 ASP A CA 1
ATOM 1770 C C . ASP A 1 234 ? 14.204 -7.981 12.040 1.00 77.75 234 ASP A C 1
ATOM 1772 O O . ASP A 1 234 ? 15.337 -7.517 12.158 1.00 77.75 234 ASP A O 1
ATOM 1776 N N . GLU A 1 235 ? 13.856 -8.717 10.978 1.00 84.62 235 GLU A N 1
ATOM 1777 C CA . GLU A 1 235 ? 14.701 -8.875 9.785 1.00 84.62 235 GLU A CA 1
ATOM 1778 C C . GLU A 1 235 ? 14.863 -7.534 9.041 1.00 84.62 235 GLU A C 1
ATOM 1780 O O . GLU A 1 235 ? 15.991 -7.161 8.714 1.00 84.62 235 GLU A O 1
ATOM 1785 N N . ARG A 1 236 ? 13.784 -6.755 8.858 1.00 81.38 236 ARG A N 1
ATOM 1786 C CA . ARG A 1 236 ? 13.826 -5.407 8.256 1.00 81.38 236 ARG A CA 1
ATOM 1787 C C . ARG A 1 236 ? 14.701 -4.439 9.059 1.00 81.38 236 ARG A C 1
ATOM 1789 O O . ARG A 1 236 ? 15.571 -3.794 8.483 1.00 81.38 236 ARG A O 1
ATOM 1796 N N . LYS A 1 237 ? 14.528 -4.368 10.387 1.00 78.81 237 LYS A N 1
ATOM 1797 C CA . LYS A 1 237 ? 15.366 -3.546 11.294 1.00 78.81 237 LYS A CA 1
ATOM 1798 C C . LYS A 1 237 ? 16.839 -3.962 11.305 1.00 78.81 237 LYS A C 1
ATOM 1800 O O . LYS A 1 237 ? 17.695 -3.143 11.619 1.00 78.81 237 LYS A O 1
ATOM 1805 N N . SER A 1 238 ? 17.117 -5.227 10.999 1.00 86.25 238 SER A N 1
ATOM 1806 C CA . SER A 1 238 ? 18.467 -5.800 10.944 1.00 86.25 238 SER A CA 1
ATOM 1807 C C . SER A 1 238 ? 19.075 -5.742 9.531 1.00 86.25 238 SER A C 1
ATOM 1809 O O . SER A 1 238 ? 20.067 -6.420 9.268 1.00 86.25 238 SER A O 1
ATOM 1811 N N . ASP A 1 239 ? 18.464 -4.980 8.614 1.00 87.50 239 ASP A N 1
ATOM 1812 C CA . ASP A 1 239 ? 18.836 -4.830 7.198 1.00 87.50 239 ASP A CA 1
ATOM 1813 C C . ASP A 1 239 ? 18.960 -6.163 6.429 1.00 87.50 239 ASP A C 1
ATOM 1815 O O . ASP A 1 239 ? 19.811 -6.363 5.565 1.00 87.50 239 ASP A O 1
ATOM 1819 N N . GLN A 1 240 ? 18.101 -7.131 6.769 1.00 90.19 240 GLN A N 1
ATOM 1820 C CA . GLN A 1 240 ? 18.094 -8.465 6.158 1.00 90.19 240 GLN A CA 1
ATOM 1821 C C . GLN A 1 240 ? 17.090 -8.614 5.009 1.00 90.19 240 GLN A C 1
ATOM 1823 O O . GLN A 1 240 ? 17.049 -9.685 4.411 1.00 90.19 240 GLN A O 1
ATOM 1828 N N . THR A 1 241 ? 16.327 -7.568 4.658 1.00 88.06 241 THR A N 1
ATOM 1829 C CA . THR A 1 241 ? 15.312 -7.556 3.578 1.00 88.06 241 THR A CA 1
ATOM 1830 C C . THR A 1 241 ? 15.766 -8.344 2.341 1.00 88.06 241 THR A C 1
ATOM 1832 O O . THR A 1 241 ? 15.162 -9.354 1.983 1.00 88.06 241 THR A O 1
ATOM 1835 N N . LEU A 1 242 ? 16.897 -7.941 1.742 1.00 91.00 242 LEU A N 1
ATOM 1836 C CA . LEU A 1 242 ? 17.472 -8.571 0.552 1.00 91.00 242 LEU A CA 1
ATOM 1837 C C . LEU A 1 242 ? 17.830 -10.044 0.797 1.00 91.00 242 LEU A C 1
ATOM 1839 O O . LEU A 1 242 ? 17.499 -10.906 -0.015 1.00 91.00 242 LEU A O 1
ATOM 1843 N N . ASN A 1 243 ? 18.477 -10.346 1.924 1.00 91.56 243 ASN A N 1
ATOM 1844 C CA . ASN A 1 243 ? 18.904 -11.701 2.277 1.00 91.56 243 ASN A CA 1
ATOM 1845 C C . ASN A 1 243 ? 17.713 -12.647 2.495 1.00 91.56 243 ASN A C 1
ATOM 1847 O O . ASN A 1 243 ? 17.816 -13.833 2.197 1.00 91.56 243 ASN A O 1
ATOM 1851 N N . VAL A 1 244 ? 16.583 -12.142 2.996 1.00 91.25 244 VAL A N 1
ATOM 1852 C CA . VAL A 1 244 ? 15.372 -12.930 3.259 1.00 91.25 244 VAL A CA 1
ATOM 1853 C C . VAL A 1 244 ? 14.605 -13.215 1.973 1.00 91.25 244 VAL A C 1
ATOM 1855 O O . VAL A 1 244 ? 14.362 -14.384 1.667 1.00 91.25 244 VAL A O 1
ATOM 1858 N N . ILE A 1 245 ? 14.288 -12.185 1.185 1.00 92.06 245 ILE A N 1
ATOM 1859 C CA . ILE A 1 245 ? 13.492 -12.356 -0.039 1.00 92.06 245 ILE A CA 1
ATOM 1860 C C . ILE A 1 245 ? 14.260 -13.150 -1.109 1.00 92.06 245 ILE A C 1
ATOM 1862 O O . ILE A 1 245 ? 13.673 -13.984 -1.800 1.00 92.06 245 ILE A O 1
ATOM 1866 N N . THR A 1 246 ? 15.589 -12.991 -1.195 1.00 93.81 246 THR A N 1
ATOM 1867 C CA . THR A 1 246 ? 16.419 -13.812 -2.096 1.00 93.81 246 THR A CA 1
ATOM 1868 C C . THR A 1 246 ? 16.606 -15.241 -1.586 1.00 93.81 246 THR A C 1
ATOM 1870 O O . THR A 1 246 ? 16.561 -16.160 -2.398 1.00 93.81 246 THR A O 1
ATOM 1873 N N . ARG A 1 247 ? 16.723 -15.478 -0.268 1.00 94.94 247 ARG A N 1
ATOM 1874 C CA . ARG A 1 247 ? 16.706 -16.831 0.332 1.00 94.94 247 ARG A CA 1
ATOM 1875 C C . ARG A 1 247 ? 15.423 -17.587 -0.022 1.00 94.94 247 ARG A C 1
ATOM 1877 O O . ARG A 1 247 ? 15.495 -18.723 -0.490 1.00 94.94 247 ARG A O 1
ATOM 1884 N N . GLN A 1 248 ? 14.269 -16.949 0.173 1.00 90.38 248 GLN A N 1
ATOM 1885 C CA . GLN A 1 248 ? 12.954 -17.526 -0.120 1.00 90.38 248 GLN A CA 1
ATOM 1886 C C . GLN A 1 248 ? 12.806 -17.846 -1.615 1.00 90.38 248 GLN A C 1
ATOM 1888 O O . GLN A 1 248 ? 12.465 -18.973 -1.976 1.00 90.38 248 GLN A O 1
ATOM 1893 N N . LEU A 1 249 ? 13.143 -16.893 -2.491 1.00 93.88 249 LEU A N 1
ATOM 1894 C CA . LEU A 1 249 ? 13.073 -17.087 -3.941 1.00 93.88 249 LEU A CA 1
ATOM 1895 C C . LEU A 1 249 ? 14.072 -18.146 -4.444 1.00 93.88 249 LEU A C 1
ATOM 1897 O O . LEU A 1 249 ? 13.738 -18.933 -5.331 1.00 93.88 249 LEU A O 1
ATOM 1901 N N . LYS A 1 250 ? 15.274 -18.224 -3.854 1.00 94.56 250 LYS A N 1
ATOM 1902 C CA . LYS A 1 250 ? 16.280 -19.242 -4.192 1.00 94.56 250 LYS A CA 1
ATOM 1903 C C . LYS A 1 250 ? 15.774 -20.658 -3.928 1.00 94.56 250 LYS A C 1
ATOM 1905 O O . LYS A 1 250 ? 15.999 -21.530 -4.761 1.00 94.56 250 LYS A O 1
ATOM 1910 N N . ALA A 1 251 ? 15.076 -20.891 -2.814 1.00 93.00 251 ALA A N 1
ATOM 1911 C CA . ALA A 1 251 ? 14.537 -22.215 -2.495 1.00 93.00 251 ALA A CA 1
ATOM 1912 C C . ALA A 1 251 ? 13.611 -22.738 -3.609 1.00 93.00 251 ALA A C 1
ATOM 1914 O O . ALA A 1 251 ? 13.669 -23.915 -3.959 1.00 93.00 251 ALA A O 1
ATOM 1915 N N . VAL A 1 252 ? 12.812 -21.852 -4.215 1.00 93.94 252 VAL A N 1
ATOM 1916 C CA . VAL A 1 252 ? 11.979 -22.161 -5.387 1.00 93.94 252 VAL A CA 1
ATOM 1917 C C . VAL A 1 252 ? 12.842 -22.358 -6.637 1.00 93.94 252 VAL A C 1
ATOM 1919 O O . VAL A 1 252 ? 12.686 -23.355 -7.341 1.00 93.94 252 VAL A O 1
ATOM 1922 N N . ALA A 1 253 ? 13.783 -21.448 -6.902 1.00 93.81 253 ALA A N 1
ATOM 1923 C CA . ALA A 1 253 ? 14.649 -21.507 -8.080 1.00 93.81 253 ALA A CA 1
ATOM 1924 C C . ALA A 1 253 ? 15.491 -22.793 -8.155 1.00 93.81 253 ALA A C 1
ATOM 1926 O O . ALA A 1 253 ? 15.611 -23.373 -9.233 1.00 93.81 253 ALA A O 1
ATOM 1927 N N . ASP A 1 254 ? 15.988 -23.291 -7.020 1.00 93.81 254 ASP A N 1
ATOM 1928 C CA . ASP A 1 254 ? 16.741 -24.548 -6.927 1.00 93.81 254 ASP A CA 1
ATOM 1929 C C . ASP A 1 254 ? 15.919 -25.770 -7.396 1.00 93.81 254 ASP A C 1
ATOM 1931 O O . ASP A 1 254 ? 16.489 -26.728 -7.920 1.00 93.81 254 ASP A O 1
ATOM 1935 N N . LEU A 1 255 ? 14.583 -25.738 -7.268 1.00 93.50 255 LEU A N 1
ATOM 1936 C CA . LEU A 1 255 ? 13.681 -26.795 -7.754 1.00 93.50 255 LEU A CA 1
ATOM 1937 C C . LEU A 1 255 ? 13.217 -26.589 -9.207 1.00 93.50 255 LEU A C 1
ATOM 1939 O O . LEU A 1 255 ? 12.841 -27.559 -9.873 1.00 93.50 255 LEU A O 1
ATOM 1943 N N . LEU A 1 256 ? 13.242 -25.349 -9.710 1.00 93.69 256 LEU A N 1
ATOM 1944 C CA . LEU A 1 256 ? 12.864 -24.996 -11.088 1.00 93.69 256 LEU A CA 1
ATOM 1945 C C . LEU A 1 256 ? 14.055 -24.965 -12.065 1.00 93.69 256 LEU A C 1
ATOM 1947 O O . LEU A 1 256 ? 13.847 -24.888 -13.272 1.00 93.69 256 LEU A O 1
ATOM 1951 N N . VAL A 1 257 ? 15.296 -25.085 -11.579 1.00 90.50 257 VAL A N 1
ATOM 1952 C CA . VAL A 1 257 ? 16.545 -24.958 -12.363 1.00 90.50 257 VAL A CA 1
ATOM 1953 C C . VAL A 1 257 ? 16.626 -25.841 -13.622 1.00 90.50 257 VAL A C 1
ATOM 1955 O O . VAL A 1 257 ? 17.318 -25.493 -14.575 1.00 90.50 257 VAL A O 1
ATOM 1958 N N . ASN A 1 258 ? 15.915 -26.974 -13.651 1.00 88.62 258 ASN A N 1
ATOM 1959 C CA . ASN A 1 258 ? 15.917 -27.910 -14.782 1.00 88.62 258 ASN A CA 1
ATOM 1960 C C . ASN A 1 258 ? 14.877 -27.583 -15.873 1.00 88.62 258 ASN A C 1
ATOM 1962 O O . ASN A 1 258 ? 14.926 -28.191 -16.940 1.00 88.62 258 ASN A O 1
ATOM 1966 N N . ASP A 1 259 ? 13.940 -26.664 -15.621 1.00 91.69 259 ASP A N 1
ATOM 1967 C CA . ASP A 1 259 ? 12.926 -26.232 -16.589 1.00 91.69 259 ASP A CA 1
ATOM 1968 C C . ASP A 1 259 ? 12.536 -24.765 -16.345 1.00 91.69 259 ASP A C 1
ATOM 1970 O O . ASP A 1 259 ? 11.625 -24.442 -15.579 1.00 91.69 259 ASP A O 1
ATOM 1974 N N . LEU A 1 260 ? 13.232 -23.859 -17.036 1.00 90.62 260 LEU A N 1
ATOM 1975 C CA . LEU A 1 260 ? 12.971 -22.423 -16.946 1.00 90.62 260 LEU A CA 1
ATOM 1976 C C . LEU A 1 260 ? 11.602 -22.016 -17.518 1.00 90.62 260 LEU A C 1
ATOM 1978 O O . LEU A 1 260 ? 11.115 -20.939 -17.179 1.00 90.62 260 LEU A O 1
ATOM 1982 N N . SER A 1 261 ? 10.943 -22.857 -18.330 1.00 91.06 261 SER A N 1
ATOM 1983 C CA . SER A 1 261 ? 9.623 -22.527 -18.888 1.00 91.06 261 SER A CA 1
ATOM 1984 C C . SER A 1 261 ? 8.543 -22.424 -17.806 1.00 91.06 261 SER A C 1
ATOM 1986 O O . SER A 1 261 ? 7.561 -21.696 -17.974 1.00 91.06 261 SER A O 1
ATOM 1988 N N . LEU A 1 262 ? 8.753 -23.079 -16.658 1.00 92.88 262 LEU A N 1
ATOM 1989 C CA . LEU A 1 262 ? 7.850 -23.050 -15.508 1.00 92.88 262 LEU A CA 1
ATOM 1990 C C . LEU A 1 262 ? 7.661 -21.638 -14.932 1.00 92.88 262 LEU A C 1
ATOM 1992 O O . LEU A 1 262 ? 6.581 -21.345 -14.424 1.00 92.88 262 LEU A O 1
ATOM 1996 N N . TRP A 1 263 ? 8.645 -20.742 -15.071 1.00 94.06 263 TRP A N 1
ATOM 1997 C CA . TRP A 1 263 ? 8.545 -19.359 -14.584 1.00 94.06 263 TRP A CA 1
ATOM 1998 C C . TRP A 1 263 ? 7.469 -18.527 -15.289 1.00 94.06 263 TRP A C 1
ATOM 2000 O O . TRP A 1 263 ? 6.925 -17.618 -14.673 1.00 94.06 263 TRP A O 1
ATOM 2010 N N . SER A 1 264 ? 7.079 -18.877 -16.521 1.00 91.81 264 SER A N 1
ATOM 2011 C CA . SER A 1 264 ? 5.937 -18.239 -17.209 1.00 91.81 264 SER A CA 1
ATOM 2012 C C . SER A 1 264 ? 4.607 -18.393 -16.452 1.00 91.81 264 SER A C 1
ATOM 2014 O O . SER A 1 264 ? 3.675 -17.615 -16.654 1.00 91.81 264 SER A O 1
ATOM 2016 N N . ARG A 1 265 ? 4.531 -19.384 -15.553 1.00 93.12 265 ARG A N 1
ATOM 2017 C CA . ARG A 1 265 ? 3.380 -19.705 -14.700 1.00 93.12 265 ARG A CA 1
ATOM 2018 C C . ARG A 1 265 ? 3.572 -19.274 -13.239 1.00 93.12 265 ARG A C 1
ATOM 2020 O O . ARG A 1 265 ? 2.772 -19.658 -12.389 1.00 93.12 265 ARG A O 1
ATOM 2027 N N . VAL A 1 266 ? 4.608 -18.486 -12.941 1.00 94.06 266 VAL A N 1
ATOM 2028 C CA . VAL A 1 266 ? 4.893 -17.945 -11.604 1.00 94.06 266 VAL A CA 1
ATOM 2029 C C . VAL A 1 266 ? 4.692 -16.428 -11.593 1.00 94.06 266 VAL A C 1
ATOM 2031 O O . VAL A 1 266 ? 5.129 -15.717 -12.494 1.00 94.06 266 VAL A O 1
ATOM 2034 N N . VAL A 1 267 ? 4.057 -15.931 -10.536 1.00 93.06 267 VAL A N 1
ATOM 2035 C CA . VAL A 1 267 ? 4.005 -14.513 -10.159 1.00 93.06 267 VAL A CA 1
ATOM 2036 C C . VAL A 1 267 ? 4.610 -14.402 -8.765 1.00 93.06 267 VAL A C 1
ATOM 2038 O O . VAL A 1 267 ? 4.278 -15.205 -7.899 1.00 93.06 267 VAL A O 1
ATOM 2041 N N . VAL A 1 268 ? 5.487 -13.431 -8.519 1.00 91.12 268 VAL A N 1
ATOM 2042 C CA . VAL A 1 268 ? 6.028 -13.177 -7.172 1.00 91.12 268 VAL A CA 1
ATOM 2043 C C . VAL A 1 268 ? 5.214 -12.072 -6.509 1.00 91.12 268 VAL A C 1
ATOM 2045 O O . VAL A 1 268 ? 5.068 -11.001 -7.086 1.00 91.12 268 VAL A O 1
ATOM 2048 N N . ALA A 1 269 ? 4.706 -12.308 -5.304 1.00 87.75 269 ALA A N 1
ATOM 2049 C CA . ALA A 1 269 ? 4.083 -11.287 -4.469 1.00 87.75 269 ALA A CA 1
ATOM 2050 C C . ALA A 1 269 ? 5.062 -10.864 -3.366 1.00 87.75 269 ALA A C 1
ATOM 2052 O O . ALA A 1 269 ? 5.448 -11.690 -2.541 1.00 87.75 269 ALA A O 1
ATOM 2053 N N . TYR A 1 270 ? 5.478 -9.597 -3.350 1.00 88.62 270 TYR A N 1
ATOM 2054 C CA . TYR A 1 270 ? 6.266 -9.043 -2.250 1.00 88.62 270 TYR A CA 1
ATOM 2055 C C . TYR A 1 270 ? 5.337 -8.549 -1.136 1.00 88.62 270 TYR A C 1
ATOM 2057 O O . TYR A 1 270 ? 4.597 -7.578 -1.299 1.00 88.62 270 TYR A O 1
ATOM 2065 N N . GLU A 1 271 ? 5.384 -9.234 0.001 1.00 82.62 271 GLU A N 1
ATOM 2066 C CA . GLU A 1 271 ? 4.566 -8.995 1.185 1.00 82.62 271 GLU A CA 1
ATOM 2067 C C . GLU A 1 271 ? 5.463 -8.524 2.343 1.00 82.62 271 GLU A C 1
ATOM 2069 O O . GLU A 1 271 ? 5.991 -9.363 3.074 1.00 82.62 271 GLU A O 1
ATOM 2074 N N . PRO A 1 272 ? 5.661 -7.207 2.562 1.00 77.00 272 PRO A N 1
ATOM 2075 C CA . PRO A 1 272 ? 6.362 -6.723 3.752 1.00 77.00 272 PRO A CA 1
ATOM 2076 C C . PRO A 1 272 ? 5.552 -7.098 5.000 1.00 77.00 272 PRO A C 1
ATOM 2078 O O . PRO A 1 272 ? 4.615 -6.399 5.384 1.00 77.00 272 PRO A O 1
ATOM 2081 N N . VAL A 1 273 ? 5.895 -8.222 5.638 1.00 75.56 273 VAL A N 1
ATOM 2082 C CA . VAL A 1 273 ? 5.087 -8.855 6.702 1.00 75.56 273 VAL A CA 1
ATOM 2083 C C . VAL A 1 273 ? 4.890 -7.907 7.887 1.00 75.56 273 VAL A C 1
ATOM 2085 O O . VAL A 1 273 ? 3.859 -7.915 8.555 1.00 75.56 273 VAL A O 1
ATOM 2088 N N . TRP A 1 274 ? 5.862 -7.026 8.110 1.00 71.69 274 TRP A N 1
ATOM 2089 C CA . TRP A 1 274 ? 5.833 -5.971 9.118 1.00 71.69 274 TRP A CA 1
ATOM 2090 C C . TRP A 1 274 ? 4.823 -4.843 8.870 1.00 71.69 274 TRP A C 1
ATOM 2092 O O . TRP A 1 274 ? 4.560 -4.076 9.797 1.00 71.69 274 TRP A O 1
ATOM 2102 N N . ALA A 1 275 ? 4.254 -4.744 7.668 1.00 62.22 275 ALA A N 1
ATOM 2103 C CA . ALA A 1 275 ? 3.200 -3.797 7.301 1.00 62.22 275 ALA A CA 1
ATOM 2104 C C . ALA A 1 275 ? 1.789 -4.430 7.284 1.00 62.22 275 ALA A C 1
ATOM 2106 O O . ALA A 1 275 ? 0.795 -3.755 7.012 1.00 62.22 275 ALA A O 1
ATOM 2107 N N . ILE A 1 276 ? 1.670 -5.735 7.564 1.00 57.59 276 ILE A N 1
ATOM 2108 C CA . ILE A 1 276 ? 0.392 -6.459 7.530 1.00 57.59 276 ILE A CA 1
ATOM 2109 C C . ILE A 1 276 ? -0.290 -6.366 8.901 1.00 57.59 276 ILE A C 1
ATOM 2111 O O . ILE A 1 276 ? 0.117 -7.015 9.862 1.00 57.59 276 ILE A O 1
ATOM 2115 N N . GLY A 1 277 ? -1.349 -5.556 8.997 1.00 50.69 277 GLY A N 1
ATOM 2116 C CA . GLY A 1 277 ? -2.172 -5.428 10.211 1.00 50.69 277 GLY A CA 1
ATOM 2117 C C . GLY A 1 277 ? -1.506 -4.697 11.386 1.00 50.69 277 GLY A C 1
ATOM 2118 O O . GLY A 1 277 ? -2.045 -4.701 12.490 1.00 50.69 277 GLY A O 1
ATOM 2119 N N . THR A 1 278 ? -0.350 -4.066 11.167 1.00 51.47 278 THR A N 1
ATOM 2120 C CA . THR A 1 278 ? 0.440 -3.352 12.188 1.00 51.47 278 THR A CA 1
ATOM 2121 C C . THR A 1 278 ? 0.168 -1.846 12.251 1.00 51.47 278 THR A C 1
ATOM 2123 O O . THR A 1 278 ? 0.714 -1.170 13.118 1.00 51.47 278 THR A O 1
ATOM 2126 N N . GLY A 1 279 ? -0.621 -1.305 11.317 1.00 50.03 279 GLY A N 1
ATOM 2127 C CA . GLY A 1 279 ? -0.829 0.138 11.132 1.00 50.03 279 GLY A CA 1
ATOM 2128 C C . GLY A 1 279 ? 0.326 0.862 10.422 1.00 50.03 279 GLY A C 1
ATOM 2129 O O . GLY A 1 279 ? 0.153 1.993 9.977 1.00 50.03 279 GLY A O 1
ATOM 2130 N N . VAL A 1 280 ? 1.484 0.215 10.254 1.00 57.66 280 VAL A N 1
ATOM 2131 C CA . VAL A 1 280 ? 2.611 0.759 9.486 1.00 57.66 280 VAL A CA 1
ATOM 2132 C C . VAL A 1 280 ? 2.429 0.382 8.018 1.00 57.66 280 VAL A C 1
ATOM 2134 O O . VAL A 1 280 ? 2.288 -0.793 7.702 1.00 57.66 280 VAL A O 1
ATOM 2137 N N . VAL A 1 281 ? 2.450 1.356 7.110 1.00 63.47 281 VAL A N 1
ATOM 2138 C CA . VAL A 1 281 ? 2.381 1.114 5.660 1.00 63.47 281 VAL A CA 1
ATOM 2139 C C . VAL A 1 281 ? 3.780 1.286 5.071 1.00 63.47 281 VAL A C 1
ATOM 2141 O O . VAL A 1 281 ? 4.434 2.292 5.340 1.00 63.47 281 VAL A O 1
ATOM 2144 N N . ALA A 1 282 ? 4.251 0.316 4.281 1.00 70.50 282 ALA A N 1
ATOM 2145 C CA . ALA A 1 282 ? 5.505 0.467 3.544 1.00 70.50 282 ALA A CA 1
ATOM 2146 C C . ALA A 1 282 ? 5.353 1.557 2.472 1.00 70.50 282 ALA A C 1
ATOM 2148 O O . ALA A 1 282 ? 4.330 1.614 1.785 1.00 70.50 282 ALA A O 1
ATOM 2149 N N . THR A 1 283 ? 6.350 2.433 2.347 1.00 79.81 283 THR A N 1
ATOM 2150 C CA . THR A 1 283 ? 6.284 3.549 1.390 1.00 79.81 283 THR A CA 1
ATOM 2151 C C . THR A 1 283 ? 6.424 3.043 -0.052 1.00 79.81 283 THR A C 1
ATOM 2153 O O . THR A 1 283 ? 6.951 1.942 -0.264 1.00 79.81 283 THR A O 1
ATOM 2156 N N . PRO A 1 284 ? 5.986 3.816 -1.064 1.00 76.88 284 PRO A N 1
ATOM 2157 C CA . PRO A 1 284 ? 6.110 3.403 -2.457 1.00 76.88 284 PRO A CA 1
ATOM 2158 C C . PRO A 1 284 ? 7.559 3.057 -2.852 1.00 76.88 284 PRO A C 1
ATOM 2160 O O . PRO A 1 284 ? 7.814 2.039 -3.492 1.00 76.88 284 PRO A O 1
ATOM 2163 N N . GLU A 1 285 ? 8.538 3.824 -2.374 1.00 76.62 285 GLU A N 1
ATOM 2164 C CA . GLU A 1 285 ? 9.964 3.575 -2.614 1.00 76.62 285 GLU A CA 1
ATOM 2165 C C . GLU A 1 285 ? 10.418 2.240 -2.008 1.00 76.62 285 GLU A C 1
ATOM 2167 O O . GLU A 1 285 ? 11.162 1.495 -2.636 1.00 76.62 285 GLU A O 1
ATOM 2172 N N . GLN A 1 286 ? 9.922 1.887 -0.817 1.00 80.56 286 GLN A N 1
ATOM 2173 C CA . GLN A 1 286 ? 10.266 0.632 -0.137 1.00 80.56 286 GLN A CA 1
ATOM 2174 C C . GLN A 1 286 ? 9.683 -0.601 -0.841 1.00 80.56 286 GLN A C 1
ATOM 2176 O O . GLN A 1 286 ? 10.289 -1.675 -0.795 1.00 80.56 286 GLN A O 1
ATOM 2181 N N . ALA A 1 287 ? 8.528 -0.460 -1.500 1.00 81.25 287 ALA A N 1
ATOM 2182 C CA . ALA A 1 287 ? 7.992 -1.490 -2.387 1.00 81.25 287 ALA A CA 1
ATOM 2183 C C . ALA A 1 287 ? 8.844 -1.618 -3.662 1.00 81.25 287 ALA A C 1
ATOM 2185 O O . ALA A 1 287 ? 9.233 -2.728 -4.035 1.00 81.25 287 ALA A O 1
ATOM 2186 N N . GLN A 1 288 ? 9.207 -0.489 -4.284 1.00 81.62 288 GLN A N 1
ATOM 2187 C CA . GLN A 1 288 ? 10.016 -0.483 -5.502 1.00 81.62 288 GLN A CA 1
ATOM 2188 C C . GLN A 1 288 ? 11.436 -1.018 -5.278 1.00 81.62 288 GLN A C 1
ATOM 2190 O O . GLN A 1 288 ? 11.918 -1.801 -6.094 1.00 81.62 288 GLN A O 1
ATOM 2195 N N . ASP A 1 289 ? 12.093 -0.676 -4.168 1.00 84.94 289 ASP A N 1
ATOM 2196 C CA . ASP A 1 289 ? 13.410 -1.213 -3.812 1.00 84.94 289 ASP A CA 1
ATOM 2197 C C . ASP A 1 289 ? 13.379 -2.741 -3.705 1.00 84.94 289 ASP A C 1
ATOM 2199 O O . ASP A 1 289 ? 14.265 -3.420 -4.227 1.00 84.94 289 ASP A O 1
ATOM 2203 N N . ALA A 1 290 ? 12.356 -3.312 -3.066 1.00 86.75 290 ALA A N 1
ATOM 2204 C CA . ALA A 1 290 ? 12.211 -4.761 -2.965 1.00 86.75 290 ALA A CA 1
ATOM 2205 C C . ALA A 1 290 ? 11.949 -5.411 -4.335 1.00 86.75 290 ALA A C 1
ATOM 2207 O O . ALA A 1 290 ? 12.581 -6.417 -4.664 1.00 86.75 290 ALA A O 1
ATOM 2208 N N . HIS A 1 291 ? 11.086 -4.815 -5.166 1.00 88.94 291 HIS A N 1
ATOM 2209 C CA . HIS A 1 291 ? 10.814 -5.284 -6.530 1.00 88.94 291 HIS A CA 1
ATOM 2210 C C . HIS A 1 291 ? 12.071 -5.245 -7.416 1.00 88.94 291 HIS A C 1
ATOM 2212 O O . HIS A 1 291 ? 12.397 -6.241 -8.069 1.00 88.94 291 HIS A O 1
ATOM 2218 N N . LYS A 1 292 ? 12.819 -4.134 -7.389 1.00 88.62 292 LYS A N 1
ATOM 2219 C CA . LYS A 1 292 ? 14.086 -3.945 -8.109 1.00 88.62 292 LYS A CA 1
ATOM 2220 C C . LYS A 1 292 ? 15.135 -4.968 -7.673 1.00 88.62 292 LYS A C 1
ATOM 2222 O O . LYS A 1 292 ? 15.775 -5.594 -8.518 1.00 88.62 292 LYS A O 1
ATOM 2227 N N . ASN A 1 293 ? 15.279 -5.185 -6.365 1.00 89.88 293 ASN A N 1
ATOM 2228 C CA . ASN A 1 293 ? 16.203 -6.172 -5.802 1.00 89.88 293 ASN A CA 1
ATOM 2229 C C . ASN A 1 293 ? 15.832 -7.616 -6.184 1.00 89.88 293 ASN A C 1
ATOM 2231 O O . ASN A 1 293 ? 16.706 -8.387 -6.583 1.00 89.88 293 ASN A O 1
ATOM 2235 N N . LEU A 1 294 ? 14.544 -7.976 -6.130 1.00 91.75 294 LEU A N 1
ATOM 2236 C CA . LEU A 1 294 ? 14.050 -9.275 -6.597 1.00 91.75 294 LEU A CA 1
ATOM 2237 C C . LEU A 1 294 ? 14.336 -9.477 -8.090 1.00 91.75 294 LEU A C 1
ATOM 2239 O O . LEU A 1 294 ? 14.902 -10.503 -8.466 1.00 91.75 294 LEU A O 1
ATOM 2243 N N . ARG A 1 295 ? 14.024 -8.491 -8.941 1.00 92.31 295 ARG A N 1
ATOM 2244 C CA . ARG A 1 295 ? 14.285 -8.575 -10.387 1.00 92.31 295 ARG A CA 1
ATOM 2245 C C . ARG A 1 295 ? 15.783 -8.690 -10.684 1.00 92.31 295 ARG A C 1
ATOM 2247 O O . ARG A 1 295 ? 16.180 -9.568 -11.443 1.00 92.31 295 ARG A O 1
ATOM 2254 N N . ALA A 1 296 ? 16.625 -7.890 -10.026 1.00 91.12 296 ALA A N 1
ATOM 2255 C CA . ALA A 1 296 ? 18.082 -7.967 -10.154 1.00 91.12 296 ALA A CA 1
ATOM 2256 C C . ALA A 1 296 ? 18.648 -9.335 -9.726 1.00 91.12 296 ALA A C 1
ATOM 2258 O O . ALA A 1 296 ? 19.565 -9.853 -10.374 1.00 91.12 296 ALA A O 1
ATOM 2259 N N . TYR A 1 297 ? 18.087 -9.958 -8.682 1.00 93.81 297 TYR A N 1
ATOM 2260 C CA . TYR A 1 297 ? 18.437 -11.323 -8.288 1.00 93.81 297 TYR A CA 1
ATOM 2261 C C . TYR A 1 297 ? 18.067 -12.343 -9.374 1.00 93.81 297 TYR A C 1
ATOM 2263 O O . TYR A 1 297 ? 18.912 -13.149 -9.763 1.00 93.81 297 TYR A O 1
ATOM 2271 N N . VAL A 1 298 ? 16.851 -12.273 -9.928 1.00 93.19 298 VAL A N 1
ATOM 2272 C CA . VAL A 1 298 ? 16.393 -13.167 -11.010 1.00 93.19 298 VAL A CA 1
ATOM 2273 C C . VAL A 1 298 ? 17.294 -13.037 -12.244 1.00 93.19 298 VAL A C 1
ATOM 2275 O O . VAL A 1 298 ? 17.749 -14.055 -12.767 1.00 93.19 298 VAL A O 1
ATOM 2278 N N . THR A 1 299 ? 17.641 -11.812 -12.657 1.00 92.94 299 THR A N 1
ATOM 2279 C CA . THR A 1 299 ? 18.541 -11.554 -13.799 1.00 92.94 299 THR A CA 1
ATOM 2280 C C . THR A 1 299 ? 19.915 -12.199 -13.620 1.00 92.94 299 THR A C 1
ATOM 2282 O O . THR A 1 299 ? 20.493 -12.700 -14.581 1.00 92.94 299 THR A O 1
ATOM 2285 N N . SER A 1 300 ? 20.454 -12.169 -12.397 1.00 92.88 300 SER A N 1
ATOM 2286 C CA . SER A 1 300 ? 21.843 -12.552 -12.105 1.00 92.88 300 SER A CA 1
ATOM 2287 C C . SER A 1 300 ? 22.026 -14.006 -11.658 1.00 92.88 300 SER A C 1
ATOM 2289 O O . SER A 1 300 ? 23.092 -14.571 -11.893 1.00 92.88 300 SER A O 1
ATOM 2291 N N . HIS A 1 301 ? 21.015 -14.612 -11.030 1.00 90.56 301 HIS A N 1
ATOM 2292 C CA . HIS A 1 301 ? 21.099 -15.949 -10.426 1.00 90.56 301 HIS A CA 1
ATOM 2293 C C . HIS A 1 301 ? 20.149 -16.984 -11.047 1.00 90.56 301 HIS A C 1
ATOM 2295 O O . HIS A 1 301 ? 20.310 -18.173 -10.776 1.00 90.56 301 HIS A O 1
ATOM 2301 N N . ILE A 1 302 ? 19.170 -16.558 -11.855 1.00 91.94 302 ILE A N 1
ATOM 2302 C CA . ILE A 1 302 ? 18.182 -17.446 -12.484 1.00 91.94 302 ILE A CA 1
ATOM 2303 C C . ILE A 1 302 ? 18.334 -17.369 -14.007 1.00 91.94 302 ILE A C 1
ATOM 2305 O O . ILE A 1 302 ? 18.951 -18.255 -14.596 1.00 91.94 302 ILE A O 1
ATOM 2309 N N . ASN A 1 303 ? 17.805 -16.321 -14.646 1.00 91.44 303 ASN A N 1
ATOM 2310 C CA . ASN A 1 303 ? 17.941 -16.065 -16.083 1.00 91.44 303 ASN A CA 1
ATOM 2311 C C . ASN A 1 303 ? 17.444 -14.632 -16.435 1.00 91.44 303 ASN A C 1
ATOM 2313 O O . ASN A 1 303 ? 16.389 -14.237 -15.935 1.00 91.44 303 ASN A O 1
ATOM 2317 N N . PRO A 1 304 ? 18.128 -13.863 -17.310 1.00 89.00 304 PRO A N 1
ATOM 2318 C CA . PRO A 1 304 ? 17.676 -12.533 -17.747 1.00 89.00 304 PRO A CA 1
ATOM 2319 C C . PRO A 1 304 ? 16.327 -12.483 -18.487 1.00 89.00 304 PRO A C 1
ATOM 2321 O O . PRO A 1 304 ? 15.572 -11.541 -18.283 1.00 89.00 304 PRO A O 1
ATOM 2324 N N . GLU A 1 305 ? 16.004 -13.480 -19.312 1.00 86.12 305 GLU A N 1
ATOM 2325 C CA . GLU A 1 305 ? 14.723 -13.600 -20.034 1.00 86.12 305 GLU A CA 1
ATOM 2326 C C . GLU A 1 305 ? 13.583 -13.926 -19.057 1.00 86.12 305 GLU A C 1
ATOM 2328 O O . GLU A 1 305 ? 12.491 -13.375 -19.144 1.00 86.12 305 GLU A O 1
ATOM 2333 N N . VAL A 1 306 ? 13.851 -14.753 -18.039 1.00 91.12 306 VAL A N 1
ATOM 2334 C CA . VAL A 1 306 ? 12.908 -14.928 -16.921 1.00 91.12 306 VAL A CA 1
ATOM 2335 C C . VAL A 1 306 ? 12.718 -13.602 -16.177 1.00 91.12 306 VAL A C 1
ATOM 2337 O O . VAL A 1 306 ? 11.606 -13.283 -15.774 1.00 91.12 306 VAL A O 1
ATOM 2340 N N . ALA A 1 307 ? 13.769 -12.796 -16.019 1.00 89.75 307 ALA A N 1
ATOM 2341 C CA . ALA A 1 307 ? 13.692 -11.519 -15.314 1.00 89.75 307 ALA A CA 1
ATOM 2342 C C . ALA A 1 307 ? 12.967 -10.396 -16.079 1.00 89.75 307 ALA A C 1
ATOM 2344 O O . ALA A 1 307 ? 12.522 -9.448 -15.425 1.00 89.75 307 ALA A O 1
ATOM 2345 N N . SER A 1 308 ? 12.824 -10.472 -17.410 1.00 83.50 308 SER A N 1
ATOM 2346 C CA . SER A 1 308 ? 11.969 -9.540 -18.164 1.00 83.50 308 SER A CA 1
ATOM 2347 C C . SER A 1 308 ? 10.492 -9.901 -18.016 1.00 83.50 308 SER A C 1
ATOM 2349 O O . SER A 1 308 ? 9.689 -9.035 -17.675 1.00 83.50 308 SER A O 1
ATOM 2351 N N . GLU A 1 309 ? 10.148 -11.184 -18.167 1.00 87.00 309 GLU A N 1
ATOM 2352 C CA . GLU A 1 309 ? 8.749 -11.636 -18.169 1.00 87.00 309 GLU A CA 1
ATOM 2353 C C . GLU A 1 309 ? 8.161 -11.848 -16.761 1.00 87.00 309 GLU A C 1
ATOM 2355 O O . GLU A 1 309 ? 6.938 -11.871 -16.594 1.00 87.00 309 GLU A O 1
ATOM 2360 N N . LEU A 1 310 ? 8.997 -12.015 -15.725 1.00 90.44 310 LEU A N 1
ATOM 2361 C CA . LEU A 1 310 ? 8.512 -12.294 -14.373 1.00 90.44 310 LEU A CA 1
ATOM 2362 C C . LEU A 1 310 ? 7.742 -11.103 -13.795 1.00 90.44 310 LEU A C 1
ATOM 2364 O O . LEU A 1 310 ? 8.271 -10.008 -13.561 1.00 90.44 310 LEU A O 1
ATOM 2368 N N . ARG A 1 311 ? 6.475 -11.365 -13.486 1.00 91.75 311 ARG A N 1
ATOM 2369 C CA . ARG A 1 311 ? 5.574 -10.427 -12.824 1.00 91.75 311 ARG A CA 1
ATOM 2370 C C . ARG A 1 311 ? 5.852 -10.435 -11.326 1.00 91.75 311 ARG A C 1
ATOM 2372 O O . ARG A 1 311 ? 5.815 -11.487 -10.688 1.00 91.75 311 ARG A O 1
ATOM 2379 N N . ILE A 1 312 ? 6.137 -9.252 -10.789 1.00 90.25 312 ILE A N 1
ATOM 2380 C CA . ILE A 1 312 ? 6.354 -9.008 -9.363 1.00 90.25 312 ILE A CA 1
ATOM 2381 C C . ILE A 1 312 ? 5.277 -8.011 -8.933 1.00 90.25 312 ILE A C 1
ATOM 2383 O O . ILE A 1 312 ? 5.207 -6.916 -9.489 1.00 90.25 312 ILE A O 1
ATOM 2387 N N . ILE A 1 313 ? 4.411 -8.418 -8.008 1.00 88.19 313 ILE A N 1
ATOM 2388 C CA . ILE A 1 313 ? 3.278 -7.633 -7.507 1.00 88.19 313 ILE A CA 1
ATOM 2389 C C . ILE A 1 313 ? 3.487 -7.286 -6.033 1.00 88.19 313 ILE A C 1
ATOM 2391 O O . ILE A 1 313 ? 4.100 -8.048 -5.289 1.00 88.19 313 ILE A O 1
ATOM 2395 N N . TYR A 1 314 ? 2.946 -6.152 -5.599 1.00 85.38 314 TYR A N 1
ATOM 2396 C CA . TYR A 1 314 ? 2.981 -5.744 -4.197 1.00 85.38 314 TYR A CA 1
ATOM 2397 C C . TYR A 1 314 ? 1.775 -6.319 -3.441 1.00 85.38 314 TYR A C 1
ATOM 2399 O O . TYR A 1 314 ? 0.633 -6.112 -3.849 1.00 85.38 314 TYR A O 1
ATOM 2407 N N . GLY A 1 315 ? 2.034 -7.036 -2.345 1.00 77.88 315 GLY A N 1
ATOM 2408 C CA . GLY A 1 315 ? 1.032 -7.692 -1.492 1.00 77.88 315 GLY A CA 1
ATOM 2409 C C . GLY A 1 315 ? 0.819 -7.028 -0.125 1.00 77.88 315 GLY A C 1
ATOM 2410 O O . GLY A 1 315 ? 0.156 -7.603 0.734 1.00 77.88 315 GLY A O 1
ATOM 2411 N N . GLY A 1 316 ? 1.393 -5.842 0.109 1.00 72.88 316 GLY A N 1
ATOM 2412 C CA . GLY A 1 316 ? 1.145 -5.057 1.323 1.00 72.88 316 GLY A CA 1
ATOM 2413 C C . GLY A 1 316 ? -0.189 -4.294 1.296 1.00 72.88 316 GLY A C 1
ATOM 2414 O O . GLY A 1 316 ? -1.094 -4.601 0.522 1.00 72.88 316 GLY A O 1
ATOM 2415 N N . SER A 1 317 ? -0.329 -3.271 2.146 1.00 71.69 317 SER A N 1
ATOM 2416 C CA . SER A 1 317 ? -1.580 -2.499 2.253 1.00 71.69 317 SER A CA 1
ATOM 2417 C C . SER A 1 317 ? -1.849 -1.638 1.006 1.00 71.69 317 SER A C 1
ATOM 2419 O O . SER A 1 317 ? -1.232 -0.586 0.810 1.00 71.69 317 SER A O 1
ATOM 2421 N N . VAL A 1 318 ? -2.792 -2.085 0.170 1.00 68.56 318 VAL A N 1
ATOM 2422 C CA . VAL A 1 318 ? -3.276 -1.385 -1.033 1.00 68.56 318 VAL A CA 1
ATOM 2423 C C . VAL A 1 318 ? -4.733 -0.970 -0.843 1.00 68.56 318 VAL A C 1
ATOM 2425 O O . VAL A 1 318 ? -5.582 -1.771 -0.459 1.00 68.56 318 VAL A O 1
ATOM 2428 N N . ASN A 1 319 ? -5.040 0.288 -1.149 1.00 69.75 319 ASN A N 1
ATOM 2429 C CA . ASN A 1 319 ? -6.373 0.874 -1.078 1.00 69.75 319 ASN A CA 1
ATOM 2430 C C . ASN A 1 319 ? -6.594 1.874 -2.230 1.00 69.75 319 ASN A C 1
ATOM 2432 O O . ASN A 1 319 ? -5.681 2.197 -2.986 1.00 69.75 319 ASN A O 1
ATOM 2436 N N . ALA A 1 320 ? -7.813 2.401 -2.363 1.00 69.31 320 ALA A N 1
ATOM 2437 C CA . ALA A 1 320 ? -8.189 3.290 -3.468 1.00 69.31 320 ALA A CA 1
ATOM 2438 C C . ALA A 1 320 ? -7.456 4.653 -3.507 1.00 69.31 320 ALA A C 1
ATOM 2440 O O . ALA A 1 320 ? -7.595 5.371 -4.494 1.00 69.31 320 ALA A O 1
ATOM 2441 N N . LYS A 1 321 ? -6.707 5.031 -2.457 1.00 70.38 321 LYS A N 1
ATOM 2442 C CA . LYS A 1 321 ? -5.903 6.265 -2.419 1.00 70.38 321 LYS A CA 1
ATOM 2443 C C . LYS A 1 321 ? -4.468 6.027 -2.901 1.00 70.38 321 LYS A C 1
ATOM 2445 O O . LYS A 1 321 ? -3.962 6.843 -3.659 1.00 70.38 321 LYS A O 1
ATOM 2450 N N . ASN A 1 322 ? -3.830 4.928 -2.479 1.00 66.00 322 ASN A N 1
ATOM 2451 C CA . ASN A 1 322 ? -2.425 4.636 -2.804 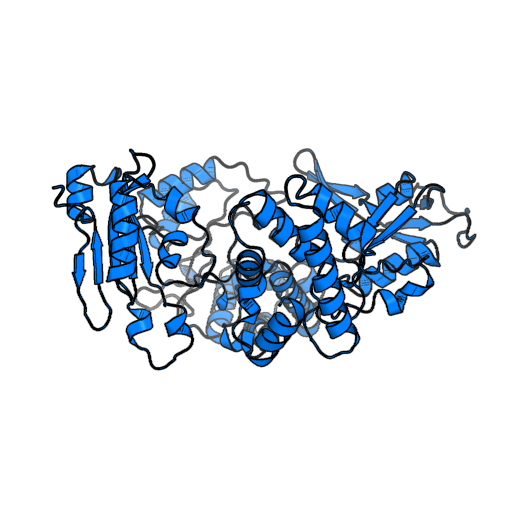1.00 66.00 322 ASN A CA 1
ATOM 2452 C C . ASN A 1 322 ? -2.234 3.704 -4.016 1.00 66.00 322 ASN A C 1
ATOM 2454 O O . ASN A 1 322 ? -1.135 3.643 -4.556 1.00 66.00 322 ASN A O 1
ATOM 2458 N N . SER A 1 323 ? -3.269 3.002 -4.492 1.00 71.06 323 SER A N 1
ATOM 2459 C CA . SER A 1 323 ? -3.129 2.034 -5.593 1.00 71.06 323 SER A CA 1
ATOM 2460 C C . SER A 1 323 ? -2.587 2.647 -6.887 1.00 71.06 323 SER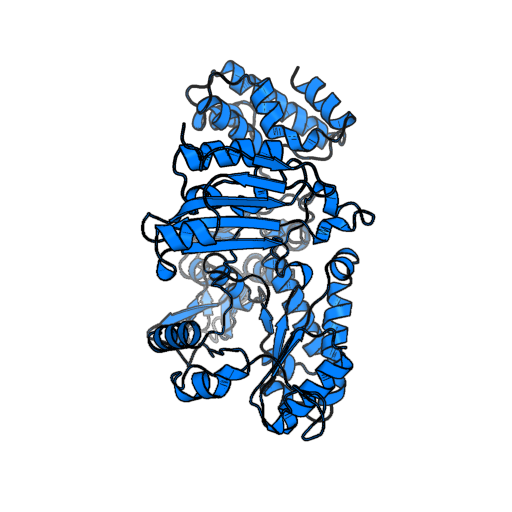 A C 1
ATOM 2462 O O . SER A 1 323 ? -1.740 2.040 -7.531 1.00 71.06 323 SER A O 1
ATOM 2464 N N . ALA A 1 324 ? -3.019 3.856 -7.257 1.00 70.75 324 ALA A N 1
ATOM 2465 C CA . ALA A 1 324 ? -2.534 4.534 -8.461 1.00 70.75 324 ALA A CA 1
ATOM 2466 C C . ALA A 1 324 ? -1.033 4.873 -8.383 1.00 70.75 324 ALA A C 1
ATOM 2468 O O . ALA A 1 324 ? -0.327 4.762 -9.379 1.00 70.75 324 ALA A O 1
ATOM 2469 N N . GLU A 1 325 ? -0.545 5.237 -7.196 1.00 67.94 325 GLU A N 1
ATOM 2470 C CA . GLU A 1 325 ? 0.867 5.514 -6.921 1.00 67.94 325 GLU A CA 1
ATOM 2471 C C . GLU A 1 325 ? 1.685 4.215 -6.907 1.00 67.94 325 GLU A C 1
ATOM 2473 O O . GLU A 1 325 ? 2.672 4.102 -7.627 1.00 67.94 325 GLU A O 1
ATOM 2478 N N . LEU A 1 326 ? 1.207 3.185 -6.199 1.00 66.88 326 LEU A N 1
ATOM 2479 C CA . LEU A 1 326 ? 1.832 1.858 -6.130 1.00 66.88 326 LEU A CA 1
ATOM 2480 C C . LEU A 1 326 ? 1.842 1.096 -7.470 1.00 66.88 326 LEU A C 1
ATOM 2482 O O . LEU A 1 326 ? 2.647 0.186 -7.637 1.00 66.88 326 LEU A O 1
ATOM 2486 N N . ILE A 1 327 ? 0.974 1.451 -8.423 1.00 67.12 327 ILE A N 1
ATOM 2487 C CA . ILE A 1 327 ? 0.993 0.943 -9.809 1.00 67.12 327 ILE A CA 1
ATOM 2488 C C . ILE A 1 327 ? 1.861 1.838 -10.714 1.00 67.12 327 ILE A C 1
ATOM 2490 O O . ILE A 1 327 ? 2.488 1.350 -11.656 1.00 67.12 327 ILE A O 1
ATOM 2494 N N . ALA A 1 328 ? 1.953 3.141 -10.424 1.00 61.62 328 ALA A N 1
ATOM 2495 C CA . ALA A 1 328 ? 2.898 4.047 -11.078 1.00 61.62 328 ALA A CA 1
ATOM 2496 C C . ALA A 1 328 ? 4.364 3.775 -10.682 1.00 61.62 328 ALA A C 1
ATOM 2498 O O . ALA A 1 328 ? 5.265 4.204 -11.404 1.00 61.62 328 ALA A O 1
ATOM 2499 N N . LEU A 1 329 ? 4.602 3.001 -9.614 1.00 58.09 329 LEU A N 1
ATOM 2500 C CA . LEU A 1 329 ? 5.870 2.318 -9.333 1.00 58.09 329 LEU A CA 1
ATOM 2501 C C . LEU A 1 329 ? 6.211 1.300 -10.425 1.00 58.09 329 LEU A C 1
ATOM 2503 O O . LEU A 1 329 ? 6.016 0.090 -10.310 1.00 58.09 329 LEU A O 1
ATOM 2507 N N . HIS A 1 330 ? 6.741 1.821 -11.515 1.00 51.12 330 HIS A N 1
ATOM 2508 C CA . HIS A 1 330 ? 7.646 1.074 -12.363 1.00 51.12 330 HIS A CA 1
ATOM 2509 C C . HIS A 1 330 ? 9.063 1.295 -11.822 1.00 51.12 330 HIS A C 1
ATOM 2511 O O . HIS A 1 330 ? 9.330 2.294 -11.149 1.00 51.12 330 HIS A O 1
ATOM 2517 N N . ASP A 1 331 ? 10.013 0.432 -12.189 1.00 47.50 331 ASP A N 1
ATOM 2518 C CA . ASP A 1 331 ? 11.410 0.866 -12.169 1.00 47.50 331 ASP A CA 1
ATOM 2519 C C . ASP A 1 331 ? 11.501 2.158 -12.997 1.00 47.50 331 ASP A C 1
ATOM 2521 O O . ASP A 1 331 ? 11.094 2.167 -14.166 1.00 47.50 331 ASP A O 1
ATOM 2525 N N . THR A 1 332 ? 12.012 3.246 -12.402 1.00 46.25 332 THR A N 1
ATOM 2526 C CA . THR A 1 332 ? 12.208 4.553 -13.062 1.00 46.25 332 THR A CA 1
ATOM 2527 C C . THR A 1 332 ? 13.361 4.466 -14.061 1.00 46.25 332 THR A C 1
ATOM 2529 O O . THR A 1 332 ? 14.433 5.046 -13.905 1.00 46.25 332 THR A O 1
ATOM 2532 N N . THR A 1 333 ? 13.141 3.642 -15.075 1.00 51.97 333 THR A N 1
ATOM 2533 C CA . THR A 1 333 ? 14.045 3.363 -16.173 1.00 51.97 333 THR A CA 1
ATOM 2534 C C . THR A 1 333 ? 14.128 4.564 -17.102 1.00 51.97 333 THR A C 1
ATOM 2536 O O . THR A 1 333 ? 13.224 5.394 -17.196 1.00 51.97 333 THR A O 1
ATOM 2539 N N . VAL A 1 334 ? 15.190 4.580 -17.902 1.00 58.91 334 VAL A N 1
ATOM 2540 C CA . VAL A 1 334 ? 15.330 5.451 -19.075 1.00 58.91 334 VAL A CA 1
ATOM 2541 C C . VAL A 1 334 ? 14.055 5.474 -19.933 1.00 58.91 334 VAL A C 1
ATOM 2543 O O . VAL A 1 334 ? 13.700 6.510 -20.488 1.00 58.91 334 VAL A O 1
ATOM 2546 N N . GLN A 1 335 ? 13.329 4.357 -20.016 1.00 59.03 335 GLN A N 1
ATOM 2547 C CA . GLN A 1 335 ? 12.166 4.209 -20.882 1.00 59.03 335 GLN A CA 1
ATOM 2548 C C . GLN A 1 335 ? 11.005 5.143 -20.502 1.00 59.03 335 GLN A C 1
ATOM 2550 O O . GLN A 1 335 ? 10.445 5.767 -21.405 1.00 59.03 335 GLN A O 1
ATOM 2555 N N . THR A 1 336 ? 10.695 5.338 -19.213 1.00 65.44 336 THR A N 1
ATOM 2556 C CA . THR A 1 336 ? 9.581 6.212 -18.775 1.00 65.44 336 THR A CA 1
ATOM 2557 C C . THR A 1 336 ? 9.865 7.704 -18.996 1.00 65.44 336 THR A C 1
ATOM 2559 O O . THR A 1 336 ? 8.946 8.497 -19.210 1.00 65.44 336 THR A O 1
ATOM 2562 N N . LEU A 1 337 ? 11.144 8.094 -19.062 1.00 71.25 337 LEU A N 1
ATOM 2563 C CA . LEU A 1 337 ? 11.567 9.429 -19.506 1.00 71.25 337 LEU A CA 1
ATOM 2564 C C . LEU A 1 337 ? 11.375 9.641 -21.013 1.00 71.25 337 LEU A C 1
ATOM 2566 O O . LEU A 1 337 ? 11.317 10.786 -21.463 1.00 71.25 337 LEU A O 1
ATOM 2570 N N . THR A 1 338 ? 11.272 8.570 -21.804 1.00 78.19 338 THR A N 1
ATOM 2571 C CA . THR A 1 338 ? 11.132 8.634 -23.270 1.00 78.19 338 THR A CA 1
ATOM 2572 C C . THR A 1 338 ? 9.673 8.522 -23.712 1.00 78.19 338 THR A C 1
ATOM 2574 O O . THR A 1 338 ? 9.209 9.330 -24.517 1.00 78.19 338 THR A O 1
ATOM 2577 N N . MET A 1 339 ? 8.918 7.583 -23.138 1.00 74.75 339 MET A N 1
ATOM 2578 C CA . MET A 1 339 ? 7.519 7.332 -23.476 1.00 74.75 339 MET A CA 1
ATOM 2579 C C . MET A 1 339 ? 6.687 7.029 -22.235 1.00 74.75 339 MET A C 1
ATOM 2581 O O . MET A 1 339 ? 7.170 6.430 -21.278 1.00 74.75 339 MET A O 1
ATOM 2585 N N . VAL A 1 340 ? 5.411 7.398 -22.289 1.00 69.94 340 VAL A N 1
ATOM 2586 C CA . VAL A 1 340 ? 4.410 7.073 -21.265 1.00 69.94 340 VAL A CA 1
ATOM 2587 C C . VAL A 1 340 ? 3.303 6.244 -21.925 1.00 69.94 340 VAL A C 1
ATOM 2589 O O . VAL A 1 340 ? 2.863 6.614 -23.018 1.00 69.94 340 VAL A O 1
ATOM 2592 N N . PRO A 1 341 ? 2.841 5.139 -21.314 1.00 63.03 341 PRO A N 1
ATOM 2593 C CA . PRO A 1 341 ? 1.685 4.411 -21.815 1.00 63.03 341 PRO A CA 1
ATOM 2594 C C . PRO A 1 341 ? 0.406 5.208 -21.521 1.00 63.03 341 PRO A C 1
ATOM 2596 O O . PRO A 1 341 ? 0.125 5.559 -20.375 1.00 63.03 341 PRO A O 1
ATOM 2599 N N . SER A 1 342 ? -0.387 5.483 -22.553 1.00 55.53 342 SER A N 1
ATOM 2600 C CA . SER A 1 342 ? -1.773 5.935 -22.443 1.00 55.53 342 SER A CA 1
ATOM 2601 C C . SER A 1 342 ? -2.723 4.816 -22.878 1.00 55.53 342 SER A C 1
ATOM 2603 O O . SER A 1 342 ? -2.339 3.891 -23.594 1.00 55.53 342 SER A O 1
ATOM 2605 N N . MET A 1 343 ? -3.970 4.864 -22.411 1.00 46.91 343 MET A N 1
ATOM 2606 C CA . MET A 1 343 ? -4.996 3.883 -22.766 1.00 46.91 343 MET A CA 1
ATOM 2607 C C . MET A 1 343 ? -6.035 4.550 -23.667 1.00 46.91 343 MET A C 1
ATOM 2609 O O . MET A 1 343 ? -6.799 5.404 -23.219 1.00 46.91 343 MET A O 1
ATOM 2613 N N . GLU A 1 344 ? -6.072 4.164 -24.941 1.00 52.12 344 GLU A N 1
ATOM 2614 C CA . GLU A 1 344 ? -6.964 4.755 -25.941 1.00 52.12 344 GLU A CA 1
ATOM 2615 C C . GLU A 1 344 ? -7.814 3.659 -26.597 1.00 52.12 344 GLU A C 1
ATOM 2617 O O . GLU A 1 344 ? -7.294 2.736 -27.220 1.00 52.12 344 GLU A O 1
ATOM 2622 N N . ASN A 1 345 ? -9.142 3.744 -26.443 1.00 55.75 345 ASN A N 1
ATOM 2623 C CA . ASN A 1 345 ? -10.108 2.743 -26.927 1.00 55.75 345 ASN A CA 1
ATOM 2624 C C . ASN A 1 345 ? -9.819 1.294 -26.464 1.00 55.75 345 ASN A C 1
ATOM 2626 O O . ASN A 1 345 ? -10.029 0.353 -27.227 1.00 55.75 345 ASN A O 1
ATOM 2630 N N . GLY A 1 346 ? -9.340 1.117 -25.226 1.00 43.22 346 GLY A N 1
ATOM 2631 C CA . GLY A 1 346 ? -9.018 -0.204 -24.666 1.00 43.22 346 GLY A CA 1
ATOM 2632 C C . GLY A 1 346 ? -7.721 -0.812 -25.205 1.00 43.22 346 GLY A C 1
ATOM 2633 O O . GLY A 1 346 ? -7.592 -2.026 -25.243 1.00 43.22 346 GLY A O 1
ATOM 2634 N N . ARG A 1 347 ? -6.777 0.016 -25.671 1.00 45.34 347 ARG A N 1
ATOM 2635 C CA . ARG A 1 347 ? -5.436 -0.420 -26.077 1.00 45.34 347 ARG A CA 1
ATOM 2636 C C . ARG A 1 347 ? -4.364 0.457 -25.460 1.00 45.34 347 ARG A C 1
ATOM 2638 O O . ARG A 1 347 ? -4.525 1.676 -25.389 1.00 45.34 347 ARG A O 1
ATOM 2645 N N . ILE A 1 348 ? -3.250 -0.167 -25.084 1.00 49.09 348 ILE A N 1
ATOM 2646 C CA . ILE A 1 348 ? -2.038 0.537 -24.667 1.00 49.09 348 ILE A CA 1
ATOM 2647 C C . ILE A 1 348 ? -1.422 1.208 -25.898 1.00 49.09 348 ILE A C 1
ATOM 2649 O O . ILE A 1 348 ? -0.999 0.549 -26.850 1.00 49.09 348 ILE A O 1
ATOM 2653 N N . ARG A 1 349 ? -1.370 2.537 -25.869 1.00 63.72 349 ARG A N 1
ATOM 2654 C CA . ARG A 1 349 ? -0.709 3.388 -26.852 1.00 63.72 349 ARG A CA 1
ATOM 2655 C C . ARG A 1 349 ? 0.476 4.063 -26.176 1.00 63.72 349 ARG A C 1
ATOM 2657 O O . ARG A 1 349 ? 0.328 4.672 -25.126 1.00 63.72 349 ARG A O 1
ATOM 2664 N N . TRP A 1 350 ? 1.653 3.997 -26.782 1.00 67.88 350 TRP A N 1
ATOM 2665 C CA . TRP A 1 350 ? 2.810 4.735 -26.276 1.00 67.88 350 TRP A CA 1
ATOM 2666 C C . TRP A 1 350 ? 2.783 6.173 -26.806 1.00 67.88 350 TRP A C 1
ATOM 2668 O O . TRP A 1 350 ? 2.655 6.402 -28.011 1.00 67.88 350 TRP A O 1
ATOM 2678 N N . GLU A 1 351 ? 2.867 7.146 -25.899 1.00 81.44 351 GLU A N 1
ATOM 2679 C CA . GLU A 1 351 ? 2.924 8.576 -26.206 1.00 81.44 351 GLU A CA 1
ATOM 2680 C C . GLU A 1 351 ? 4.283 9.181 -25.838 1.00 81.44 351 GLU A C 1
ATOM 2682 O O . GLU A 1 351 ? 4.955 8.726 -24.911 1.00 81.44 351 GLU A O 1
ATOM 2687 N N . ASP A 1 352 ? 4.659 10.259 -26.539 1.00 83.00 352 ASP A N 1
ATOM 2688 C CA . ASP A 1 352 ? 5.802 11.105 -26.177 1.00 83.00 352 ASP A CA 1
ATOM 2689 C C . ASP A 1 352 ? 5.704 11.508 -24.688 1.00 83.00 352 ASP A C 1
ATOM 2691 O O . ASP A 1 352 ? 4.696 12.085 -24.264 1.00 83.00 352 ASP A O 1
ATOM 2695 N N . SER A 1 353 ? 6.752 11.270 -23.894 1.00 83.69 353 SER A N 1
ATOM 2696 C CA . SER A 1 353 ? 6.777 11.676 -22.479 1.00 83.69 353 SER A CA 1
ATOM 2697 C C . SER A 1 353 ? 6.662 13.204 -22.298 1.00 83.69 353 SER A C 1
ATOM 2699 O O . SER A 1 353 ? 6.856 13.967 -23.254 1.00 83.69 353 SER A O 1
ATOM 2701 N N . PRO A 1 354 ? 6.420 13.716 -21.073 1.00 85.12 354 PRO A N 1
ATOM 2702 C CA . PRO A 1 354 ? 6.505 15.151 -20.790 1.00 85.12 354 PRO A CA 1
ATOM 2703 C C . PRO A 1 354 ? 7.829 15.787 -21.246 1.00 85.12 354 PRO A C 1
ATOM 2705 O O . PRO A 1 354 ? 7.814 16.904 -21.764 1.00 85.12 354 PRO A O 1
ATOM 2708 N N . LEU A 1 355 ? 8.947 15.055 -21.138 1.00 88.50 355 LEU A N 1
ATOM 2709 C CA . LEU A 1 355 ? 10.265 15.471 -21.623 1.00 88.50 355 LEU A CA 1
ATOM 2710 C C . LEU A 1 355 ? 10.298 15.553 -23.152 1.00 88.50 355 LEU A C 1
ATOM 2712 O O . LEU A 1 355 ? 10.598 16.618 -23.694 1.00 88.50 355 LEU A O 1
ATOM 2716 N N . VAL A 1 356 ? 9.915 14.484 -23.858 1.00 88.44 356 VAL A N 1
ATOM 2717 C CA . VAL A 1 356 ? 9.931 14.460 -25.332 1.00 88.44 356 VAL A CA 1
ATOM 2718 C C . VAL A 1 356 ? 8.986 15.524 -25.899 1.00 88.44 356 VAL A C 1
ATOM 2720 O O . VAL A 1 356 ? 9.347 16.245 -26.828 1.00 88.44 356 VAL A O 1
ATOM 2723 N N . ARG A 1 357 ? 7.810 15.723 -25.287 1.00 87.38 357 ARG A N 1
ATOM 2724 C CA . ARG A 1 357 ? 6.863 16.797 -25.644 1.00 87.38 357 ARG A CA 1
ATOM 2725 C C . ARG A 1 357 ? 7.433 18.187 -25.365 1.00 87.38 357 ARG A C 1
ATOM 2727 O O . ARG A 1 357 ? 7.181 19.102 -26.150 1.00 87.38 357 ARG A O 1
ATOM 2734 N N . ALA A 1 358 ? 8.179 18.383 -24.279 1.00 89.19 358 ALA A N 1
ATOM 2735 C CA . ALA A 1 358 ? 8.794 19.674 -23.984 1.00 89.19 358 ALA A CA 1
ATOM 2736 C C . ALA A 1 358 ? 9.899 20.022 -24.991 1.00 89.19 358 ALA A C 1
ATOM 2738 O O . ALA A 1 358 ? 9.891 21.134 -25.525 1.00 89.19 358 ALA A O 1
ATOM 2739 N N . VAL A 1 359 ? 10.767 19.060 -25.315 1.00 90.81 359 VAL A N 1
ATOM 2740 C CA . VAL A 1 359 ? 11.821 19.179 -26.334 1.00 90.81 359 VAL A CA 1
ATOM 2741 C C . VAL A 1 359 ? 11.225 19.483 -27.713 1.00 90.81 359 VAL A C 1
ATOM 2743 O O . VAL A 1 359 ? 11.577 20.485 -28.334 1.00 90.81 359 VAL A O 1
ATOM 2746 N N . LYS A 1 360 ? 10.265 18.664 -28.160 1.00 86.12 360 LYS A N 1
ATOM 2747 C CA . LYS A 1 360 ? 9.626 18.716 -29.488 1.00 86.12 360 LYS A CA 1
ATOM 2748 C C . LYS A 1 360 ? 8.787 19.975 -29.723 1.00 86.12 360 LYS A C 1
ATOM 2750 O O . LYS A 1 360 ? 8.766 20.503 -30.830 1.00 86.12 360 LYS A O 1
ATOM 2755 N N . PHE A 1 361 ? 8.097 20.471 -28.692 1.00 87.94 361 PHE A N 1
ATOM 2756 C CA . PHE A 1 361 ? 7.208 21.639 -28.793 1.00 87.94 361 PHE A CA 1
ATOM 2757 C C . PHE A 1 361 ? 7.768 22.914 -28.141 1.00 87.94 361 PHE A C 1
ATOM 2759 O O . PHE A 1 361 ? 7.034 23.892 -27.991 1.00 87.94 361 PHE A O 1
ATOM 2766 N N . GLY A 1 362 ? 9.041 22.928 -27.733 1.00 89.50 362 GLY A N 1
ATOM 2767 C CA . GLY A 1 362 ? 9.704 24.130 -27.219 1.00 89.50 362 GLY A CA 1
ATOM 2768 C C . GLY A 1 362 ? 9.128 24.672 -25.916 1.00 89.50 362 GLY A C 1
ATOM 2769 O O . GLY A 1 362 ? 8.977 25.889 -25.781 1.00 89.50 362 GLY A O 1
ATOM 2770 N N . ARG A 1 363 ? 8.756 23.776 -25.000 1.00 91.88 363 ARG A N 1
ATOM 2771 C CA . ARG A 1 363 ? 8.152 24.110 -23.703 1.00 91.88 363 ARG A CA 1
ATOM 2772 C C . ARG A 1 363 ? 9.219 24.169 -22.610 1.00 91.88 363 ARG A C 1
ATOM 2774 O O . ARG A 1 363 ? 10.346 23.718 -22.801 1.00 91.88 363 ARG A O 1
ATOM 2781 N N . THR A 1 364 ? 8.836 24.679 -21.447 1.00 91.81 364 THR A N 1
ATOM 2782 C CA . THR A 1 364 ? 9.615 24.486 -20.223 1.00 91.81 364 THR A CA 1
ATOM 2783 C C . THR A 1 364 ? 9.310 23.101 -19.652 1.00 91.81 364 THR A C 1
ATOM 2785 O O . THR A 1 364 ? 8.139 22.783 -19.448 1.00 91.81 364 THR A O 1
ATOM 2788 N N . LEU A 1 365 ? 10.340 22.298 -19.391 1.00 90.19 365 LEU A N 1
ATOM 2789 C CA . LEU A 1 365 ? 10.271 21.142 -18.499 1.00 90.19 365 LEU A CA 1
ATOM 2790 C C . LEU A 1 365 ? 10.778 21.570 -17.119 1.00 90.19 365 LEU A C 1
ATOM 2792 O O . LEU A 1 365 ? 11.774 22.289 -17.026 1.00 90.19 365 LEU A O 1
ATOM 2796 N N . VAL A 1 366 ? 10.097 21.124 -16.067 1.00 89.94 366 VAL A N 1
ATOM 2797 C CA . VAL A 1 366 ? 10.573 21.211 -14.684 1.00 89.94 366 VAL A CA 1
ATOM 2798 C C . VAL A 1 366 ? 10.707 19.779 -14.183 1.00 89.94 366 VAL A C 1
ATOM 2800 O O . VAL A 1 366 ? 9.768 18.999 -14.334 1.00 89.94 366 VAL A O 1
ATOM 2803 N N . VAL A 1 367 ? 11.870 19.437 -13.640 1.00 84.44 367 VAL A N 1
ATOM 2804 C CA . VAL A 1 367 ? 12.123 18.171 -12.944 1.00 84.44 367 VAL A CA 1
ATOM 2805 C C . VAL A 1 367 ? 12.343 18.518 -11.479 1.00 84.44 367 VAL A C 1
ATOM 2807 O O . VAL A 1 367 ? 13.236 19.307 -11.174 1.00 84.44 367 VAL A O 1
ATOM 2810 N N . ASP A 1 368 ? 11.495 17.989 -10.602 1.00 83.44 368 ASP A N 1
ATOM 2811 C CA . ASP A 1 368 ? 11.580 18.203 -9.156 1.00 83.44 368 ASP A CA 1
ATOM 2812 C C . ASP A 1 368 ? 12.338 17.051 -8.476 1.00 83.44 368 ASP A C 1
ATOM 2814 O O . ASP A 1 368 ? 12.435 15.961 -9.042 1.00 83.44 368 ASP A O 1
ATOM 2818 N N . GLU A 1 369 ? 12.887 17.314 -7.290 1.00 78.00 369 GLU A N 1
ATOM 2819 C CA . GLU A 1 369 ? 13.651 16.373 -6.451 1.00 78.00 369 GLU A CA 1
ATOM 2820 C C . GLU A 1 369 ? 14.700 15.524 -7.205 1.00 78.00 369 GLU A C 1
ATOM 2822 O O . GLU A 1 369 ? 14.888 14.335 -6.932 1.00 78.00 369 GLU A O 1
ATOM 2827 N N . ALA A 1 370 ? 15.408 16.115 -8.174 1.00 77.44 370 ALA A N 1
ATOM 2828 C CA . ALA A 1 370 ? 16.328 15.373 -9.043 1.00 77.44 370 ALA A CA 1
ATOM 2829 C C . ALA A 1 370 ? 17.547 14.781 -8.306 1.00 77.44 370 ALA A C 1
ATOM 2831 O O . ALA A 1 370 ? 18.176 13.850 -8.806 1.00 77.44 370 ALA A O 1
ATOM 2832 N N . ASP A 1 371 ? 17.842 15.250 -7.090 1.00 73.81 371 ASP A N 1
ATOM 2833 C CA . ASP A 1 371 ? 18.778 14.616 -6.153 1.00 73.81 371 ASP A CA 1
ATOM 2834 C C . ASP A 1 371 ? 18.374 13.188 -5.747 1.00 73.81 371 ASP A C 1
ATOM 2836 O O . ASP A 1 371 ? 19.227 12.432 -5.290 1.00 73.81 371 ASP A O 1
ATOM 2840 N N . LYS A 1 372 ? 17.114 12.782 -5.950 1.00 73.88 372 LYS A N 1
ATOM 2841 C CA . LYS A 1 372 ? 16.634 11.408 -5.725 1.00 73.88 372 LYS A CA 1
ATOM 2842 C C . LYS A 1 372 ? 16.734 10.512 -6.967 1.00 73.88 372 LYS A C 1
ATOM 2844 O O . LYS A 1 372 ? 16.489 9.310 -6.874 1.00 73.88 372 LYS A O 1
ATOM 2849 N N . ALA A 1 373 ? 17.079 11.056 -8.137 1.00 72.69 373 ALA A N 1
ATOM 2850 C CA . ALA A 1 373 ? 17.083 10.300 -9.390 1.00 72.69 373 ALA A CA 1
ATOM 2851 C C . ALA A 1 373 ? 18.177 9.205 -9.411 1.00 72.69 373 ALA A C 1
ATOM 2853 O O . ALA A 1 373 ? 19.304 9.473 -8.980 1.00 72.69 373 ALA A O 1
ATOM 2854 N N . PRO A 1 374 ? 17.900 7.988 -9.927 1.00 71.25 374 PRO A N 1
ATOM 2855 C CA . PRO A 1 374 ? 18.921 6.958 -10.144 1.00 71.25 374 PRO A CA 1
ATOM 2856 C C . PRO A 1 374 ? 20.016 7.416 -11.116 1.00 71.25 374 PRO A C 1
ATOM 2858 O O . PRO A 1 374 ? 19.743 8.187 -12.037 1.00 71.25 374 PRO A O 1
ATOM 2861 N N . LEU A 1 375 ? 21.245 6.912 -10.963 1.00 73.19 375 LEU A N 1
ATOM 2862 C CA . LEU A 1 375 ? 22.397 7.309 -11.789 1.00 73.19 375 LEU A CA 1
ATOM 2863 C C . LEU A 1 375 ? 22.129 7.146 -13.297 1.00 73.19 375 LEU A C 1
ATOM 2865 O O . LEU A 1 375 ? 22.530 7.985 -14.097 1.00 73.19 375 LEU A O 1
ATOM 2869 N N . GLU A 1 376 ? 21.387 6.110 -13.680 1.00 73.81 376 GLU A N 1
ATOM 2870 C CA . GLU A 1 376 ? 20.994 5.818 -15.059 1.00 73.81 376 GLU A CA 1
ATOM 2871 C C . GLU A 1 376 ? 20.109 6.927 -15.661 1.00 73.81 376 GLU A C 1
ATOM 2873 O O . GLU A 1 376 ? 20.247 7.267 -16.838 1.00 73.81 376 GLU A O 1
ATOM 2878 N N . VAL A 1 377 ? 19.242 7.538 -14.844 1.00 76.94 377 VAL A N 1
ATOM 2879 C CA . VAL A 1 377 ? 18.442 8.718 -15.213 1.00 76.94 377 VAL A CA 1
ATOM 2880 C C . VAL A 1 377 ? 19.336 9.949 -15.359 1.00 76.94 377 VAL A C 1
ATOM 2882 O O . VAL A 1 377 ? 19.192 10.701 -16.326 1.00 76.94 377 VAL A O 1
ATOM 2885 N N . VAL A 1 378 ? 20.294 10.136 -14.444 1.00 78.56 378 VAL A N 1
ATOM 2886 C CA . VAL A 1 378 ? 21.242 11.262 -14.489 1.00 78.56 378 VAL A CA 1
ATOM 2887 C C . VAL A 1 378 ? 22.090 11.219 -15.764 1.00 78.56 378 VAL A C 1
ATOM 2889 O O . VAL A 1 378 ? 22.191 12.227 -16.460 1.00 78.56 378 VAL A O 1
ATOM 2892 N N . CYS A 1 379 ? 22.626 10.052 -16.138 1.00 76.88 379 CYS A N 1
ATOM 2893 C CA . CYS A 1 379 ? 23.406 9.880 -17.368 1.00 76.88 379 CYS A CA 1
ATOM 2894 C C . CYS A 1 379 ? 22.603 10.178 -18.648 1.00 76.88 379 CYS A C 1
ATOM 2896 O O . CYS A 1 379 ? 23.156 10.706 -19.611 1.00 76.88 379 CYS A O 1
ATOM 2898 N N . VAL A 1 380 ? 21.301 9.880 -18.672 1.00 80.38 380 VAL A N 1
ATOM 2899 C CA . VAL A 1 380 ? 20.438 10.174 -19.831 1.00 80.38 380 VAL A CA 1
ATOM 2900 C C . VAL A 1 380 ? 20.084 11.656 -19.924 1.00 80.38 380 VAL A C 1
ATOM 2902 O O . VAL A 1 380 ? 20.085 12.218 -21.021 1.00 80.38 380 VAL A O 1
ATOM 2905 N N . LEU A 1 381 ? 19.851 12.319 -18.788 1.00 83.25 381 LEU A N 1
ATOM 2906 C CA . LEU A 1 381 ? 19.713 13.776 -18.755 1.00 83.25 381 LEU A CA 1
ATOM 2907 C C . LEU A 1 381 ? 21.023 14.469 -19.173 1.00 83.25 381 LEU A C 1
ATOM 2909 O O . LEU A 1 381 ? 20.964 15.441 -19.923 1.00 83.25 381 LEU A O 1
ATOM 2913 N N . LYS A 1 382 ? 22.190 13.934 -18.778 1.00 85.56 382 LYS A N 1
ATOM 2914 C CA . LYS A 1 382 ? 23.518 14.417 -19.202 1.00 85.56 382 LYS A CA 1
ATOM 2915 C C . LYS A 1 382 ? 23.633 14.471 -20.727 1.00 85.56 382 LYS A C 1
ATOM 2917 O O . LYS A 1 382 ? 23.837 15.555 -21.266 1.00 85.56 382 LYS A O 1
ATOM 2922 N N . GLY A 1 383 ? 23.383 13.357 -21.421 1.00 85.44 383 GLY A N 1
ATOM 2923 C CA . GLY A 1 383 ? 23.446 13.297 -22.890 1.00 85.44 383 GLY A CA 1
ATOM 2924 C C . GLY A 1 383 ? 22.505 14.290 -23.586 1.00 85.44 383 GLY A C 1
ATOM 2925 O O . GLY A 1 383 ? 22.920 15.032 -24.478 1.00 85.44 383 GLY A O 1
ATOM 2926 N N . LEU A 1 384 ? 21.256 14.406 -23.116 1.00 88.00 384 LEU A N 1
ATOM 2927 C CA . LEU A 1 384 ? 20.281 15.353 -23.675 1.00 88.00 384 LEU A CA 1
ATOM 2928 C C . LEU A 1 384 ? 20.746 16.820 -23.593 1.00 88.00 384 LEU A C 1
ATOM 2930 O O . LEU A 1 384 ? 20.401 17.626 -24.458 1.00 88.00 384 LEU A O 1
ATOM 2934 N N . ILE A 1 385 ? 21.489 17.182 -22.546 1.00 86.62 385 ILE A N 1
ATOM 2935 C CA . ILE A 1 385 ? 21.851 18.570 -22.227 1.00 86.62 385 ILE A CA 1
ATOM 2936 C C . ILE A 1 385 ? 23.250 18.916 -22.758 1.00 86.62 385 ILE A C 1
ATOM 2938 O O . ILE A 1 385 ? 23.425 19.953 -23.402 1.00 86.62 385 ILE A O 1
ATOM 2942 N N . GLU A 1 386 ? 24.234 18.048 -22.524 1.00 86.19 386 GLU A N 1
ATOM 2943 C CA . GLU A 1 386 ? 25.653 18.253 -22.833 1.00 86.19 386 GLU A CA 1
ATOM 2944 C C . GLU A 1 386 ? 25.988 17.878 -24.276 1.00 86.19 386 GLU A C 1
ATOM 2946 O O . GLU A 1 386 ? 26.389 18.750 -25.048 1.00 86.19 386 GLU A O 1
ATOM 2951 N N . ASP A 1 387 ? 25.713 16.635 -24.681 1.00 85.56 387 ASP A N 1
ATOM 2952 C CA . ASP A 1 387 ? 25.877 16.189 -26.070 1.00 85.56 387 ASP A CA 1
ATOM 2953 C C . ASP A 1 387 ? 24.777 16.786 -26.965 1.00 85.56 387 ASP A C 1
ATOM 2955 O O . ASP A 1 387 ? 24.998 17.085 -28.134 1.00 85.56 387 ASP A O 1
ATOM 2959 N N . GLY A 1 388 ? 23.598 17.062 -26.391 1.00 87.12 388 GLY A N 1
ATOM 2960 C CA . GLY A 1 388 ? 22.407 17.501 -27.125 1.00 87.12 388 GLY A CA 1
ATOM 2961 C C . GLY A 1 388 ? 21.620 16.345 -27.739 1.00 87.12 388 GLY A C 1
ATOM 2962 O O . GLY A 1 388 ? 20.799 16.578 -28.624 1.00 87.12 388 GLY A O 1
ATOM 2963 N N . GLU A 1 389 ? 21.879 15.107 -27.314 1.00 87.19 389 GLU A N 1
ATOM 2964 C CA . GLU A 1 389 ? 21.357 13.907 -27.961 1.00 87.19 389 GLU A CA 1
ATOM 2965 C C . GLU A 1 389 ? 20.812 12.886 -26.959 1.00 87.19 389 GLU A C 1
ATOM 2967 O O . GLU A 1 389 ? 21.378 12.663 -25.893 1.00 87.19 389 GLU A O 1
ATOM 2972 N N . MET A 1 390 ? 19.703 12.232 -27.309 1.00 88.75 390 MET A N 1
ATOM 2973 C CA . MET A 1 390 ? 19.072 11.218 -26.458 1.00 88.75 390 MET A CA 1
ATOM 2974 C C . MET A 1 390 ? 18.319 10.195 -27.310 1.00 88.75 390 MET A C 1
ATOM 2976 O O . MET A 1 390 ? 17.463 10.561 -28.115 1.00 88.75 390 MET A O 1
ATOM 2980 N N . LEU A 1 391 ? 18.622 8.908 -27.130 1.00 85.62 391 LEU A N 1
ATOM 2981 C CA . LEU A 1 391 ? 17.873 7.811 -27.750 1.00 85.62 391 LEU A CA 1
ATOM 2982 C C . LEU A 1 391 ? 16.574 7.557 -26.968 1.00 85.62 391 LEU A C 1
ATOM 2984 O O . LEU A 1 391 ? 16.574 7.571 -25.737 1.00 85.62 391 LEU A O 1
ATOM 2988 N N . LEU A 1 392 ? 15.473 7.329 -27.682 1.00 85.50 392 LEU A N 1
ATOM 2989 C CA . LEU A 1 392 ? 14.156 7.034 -27.122 1.00 85.50 392 LEU A CA 1
ATOM 2990 C C . LEU A 1 392 ? 13.852 5.530 -27.173 1.00 85.50 392 LEU A C 1
ATOM 2992 O O . LEU A 1 392 ? 14.383 4.807 -28.015 1.00 85.50 392 LEU A O 1
ATOM 2996 N N . GLY A 1 393 ? 12.974 5.051 -26.284 1.00 75.81 393 GLY A N 1
ATOM 2997 C CA . GLY A 1 393 ? 12.637 3.626 -26.159 1.00 75.81 393 GLY A CA 1
ATOM 2998 C C . GLY A 1 393 ? 11.937 2.997 -27.374 1.00 75.81 393 GLY A C 1
ATOM 2999 O O . GLY A 1 393 ? 11.813 1.779 -27.428 1.00 75.81 393 GLY A O 1
ATOM 3000 N N . ASP A 1 394 ? 11.499 3.799 -28.347 1.00 79.38 394 ASP A N 1
ATOM 3001 C CA . ASP A 1 394 ? 10.953 3.362 -29.640 1.00 79.38 394 ASP A CA 1
ATOM 3002 C C . ASP A 1 394 ? 11.953 3.489 -30.807 1.00 79.38 394 ASP A C 1
ATOM 3004 O O . ASP A 1 394 ? 11.577 3.350 -31.970 1.00 79.38 394 ASP A O 1
ATOM 3008 N N . GLY A 1 395 ? 13.229 3.757 -30.515 1.00 81.69 395 GLY A N 1
ATOM 3009 C CA . GLY A 1 395 ? 14.296 3.896 -31.509 1.00 81.69 395 GLY A CA 1
ATOM 3010 C C . GLY A 1 395 ? 14.418 5.288 -32.135 1.00 81.69 395 GLY A C 1
ATOM 3011 O O . GLY A 1 395 ? 15.387 5.535 -32.853 1.00 81.69 395 GLY A O 1
ATOM 3012 N N . ARG A 1 396 ? 13.502 6.223 -31.840 1.00 88.06 396 ARG A N 1
ATOM 3013 C CA . ARG A 1 396 ? 13.659 7.635 -32.227 1.00 88.06 396 ARG A CA 1
ATOM 3014 C C . ARG A 1 396 ? 14.829 8.286 -31.485 1.00 88.06 396 ARG A C 1
ATOM 3016 O O . ARG A 1 396 ? 15.213 7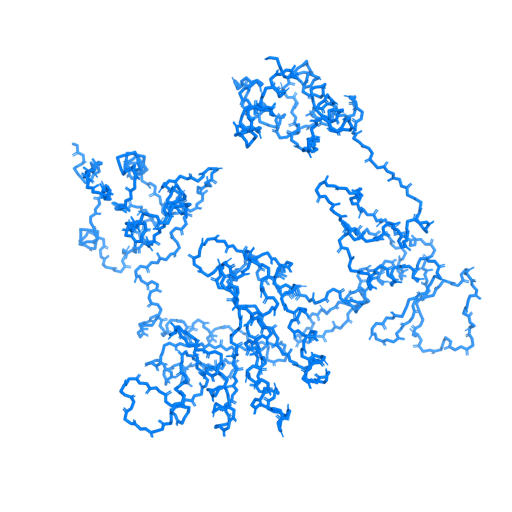.842 -30.405 1.00 88.06 396 ARG A O 1
ATOM 3023 N N . ARG A 1 397 ? 15.382 9.376 -32.021 1.00 89.19 397 ARG A N 1
ATOM 3024 C CA . ARG A 1 397 ? 16.521 10.096 -31.419 1.00 89.19 397 ARG A CA 1
ATOM 3025 C C . ARG A 1 397 ? 16.254 11.593 -31.339 1.00 89.19 397 ARG A C 1
ATOM 3027 O O . ARG A 1 397 ? 15.929 12.223 -32.340 1.00 89.19 397 ARG A O 1
ATOM 3034 N N . ILE A 1 398 ? 16.427 12.174 -30.157 1.00 91.12 398 ILE A N 1
ATOM 3035 C CA . ILE A 1 398 ? 16.526 13.625 -29.985 1.00 91.12 398 ILE A CA 1
ATOM 3036 C C . ILE A 1 398 ? 17.924 14.081 -30.416 1.00 91.12 398 ILE A C 1
ATOM 3038 O O . ILE A 1 398 ? 18.897 13.425 -30.045 1.00 91.12 398 ILE A O 1
ATOM 3042 N N . VAL A 1 399 ? 18.025 15.195 -31.153 1.00 90.62 399 VAL A N 1
ATOM 3043 C CA . VAL A 1 399 ? 19.306 15.818 -31.551 1.00 90.62 399 VAL A CA 1
ATOM 3044 C C . VAL A 1 399 ? 19.266 17.350 -31.499 1.00 90.62 399 VAL A C 1
ATOM 3046 O O . VAL A 1 399 ? 18.269 17.977 -31.875 1.00 90.62 399 VAL A O 1
ATOM 3049 N N . ASP A 1 400 ? 20.374 17.976 -31.103 1.00 87.81 400 ASP A N 1
ATOM 3050 C CA . ASP A 1 400 ? 20.588 19.420 -31.212 1.00 87.81 400 ASP A CA 1
ATOM 3051 C C . ASP A 1 400 ? 21.341 19.768 -32.505 1.00 87.81 400 ASP A C 1
ATOM 3053 O O . ASP A 1 400 ? 22.573 19.732 -32.575 1.00 87.81 400 ASP A O 1
ATOM 3057 N N . ARG A 1 401 ? 20.598 20.181 -33.541 1.00 78.00 401 ARG A N 1
ATOM 3058 C CA . ARG A 1 401 ? 21.191 20.625 -34.815 1.00 78.00 401 ARG A CA 1
ATOM 3059 C C . ARG A 1 401 ? 22.117 21.848 -34.671 1.00 78.00 401 ARG A C 1
ATOM 3061 O O . ARG A 1 401 ? 22.870 22.121 -35.601 1.00 78.00 401 ARG A O 1
ATOM 3068 N N . ALA A 1 402 ? 22.112 22.574 -33.546 1.00 75.25 402 ALA A N 1
ATOM 3069 C CA . ALA A 1 402 ? 23.062 23.663 -33.302 1.00 75.25 402 ALA A CA 1
ATOM 3070 C C . ALA A 1 402 ? 24.462 23.177 -32.871 1.00 75.25 402 ALA A C 1
ATOM 3072 O O . ALA A 1 402 ? 25.421 23.939 -33.001 1.00 75.25 402 ALA A O 1
ATOM 3073 N N . LYS A 1 403 ? 24.601 21.931 -32.390 1.00 72.88 403 LYS A N 1
ATOM 3074 C CA . LYS A 1 403 ? 25.890 21.348 -31.964 1.00 72.88 403 LYS A CA 1
ATOM 3075 C C . LYS A 1 403 ? 26.643 20.625 -33.085 1.00 72.88 403 LYS A C 1
ATOM 3077 O O . LYS A 1 403 ? 27.847 20.421 -32.967 1.00 72.88 403 LYS A O 1
ATOM 3082 N N . GLY A 1 404 ? 25.970 20.296 -34.191 1.00 61.31 404 GLY A N 1
ATOM 3083 C CA . GLY A 1 404 ? 26.612 19.795 -35.416 1.00 61.31 404 GLY A CA 1
ATOM 3084 C C . GLY A 1 404 ? 27.202 18.381 -35.321 1.00 61.31 404 GLY A C 1
ATOM 3085 O O . GLY A 1 404 ? 28.069 18.032 -36.117 1.00 61.31 404 GLY A O 1
ATOM 3086 N N . THR A 1 405 ? 26.752 17.577 -34.357 1.00 58.59 405 THR A N 1
ATOM 3087 C CA . THR A 1 405 ? 27.167 16.179 -34.132 1.00 58.59 405 THR A CA 1
ATOM 3088 C C . THR A 1 405 ? 26.543 15.183 -35.114 1.00 58.59 405 THR A C 1
ATOM 3090 O O . THR A 1 405 ? 27.058 14.077 -35.277 1.00 58.59 405 THR A O 1
ATOM 3093 N N . PHE A 1 406 ? 25.449 15.567 -35.776 1.00 62.16 406 PHE A N 1
ATOM 3094 C CA . PHE A 1 406 ? 24.632 14.696 -36.620 1.00 62.16 406 PHE A CA 1
ATOM 3095 C C . PHE A 1 406 ? 24.791 15.031 -38.113 1.00 62.16 406 PHE A C 1
ATOM 3097 O O . PHE A 1 406 ? 24.682 16.194 -38.500 1.00 62.16 406 PHE A O 1
ATOM 3104 N N . ASN A 1 407 ? 25.001 14.015 -38.958 1.00 59.91 407 ASN A N 1
ATOM 3105 C CA . ASN A 1 407 ? 24.962 14.168 -40.417 1.00 59.91 407 ASN A CA 1
ATOM 3106 C C . ASN A 1 407 ? 23.510 14.051 -40.913 1.00 59.91 407 ASN A C 1
ATOM 3108 O O . ASN A 1 407 ? 22.840 13.068 -40.608 1.00 59.91 407 ASN A O 1
ATOM 3112 N N . ASP A 1 408 ? 23.050 15.002 -41.733 1.00 57.38 408 ASP A N 1
ATOM 3113 C CA . ASP A 1 408 ? 21.679 15.039 -42.281 1.00 57.38 408 ASP A CA 1
ATOM 3114 C C . ASP A 1 408 ? 21.349 13.888 -43.274 1.00 57.38 408 ASP A C 1
ATOM 3116 O O . ASP A 1 408 ? 20.197 13.739 -43.676 1.00 57.38 408 ASP A O 1
ATOM 3120 N N . ASP A 1 409 ? 22.321 13.054 -43.670 1.00 54.44 409 ASP A N 1
ATOM 3121 C CA . ASP A 1 409 ? 22.221 12.076 -44.777 1.00 54.44 409 ASP A CA 1
ATOM 3122 C C . ASP A 1 409 ? 21.202 10.919 -44.584 1.00 54.44 409 ASP A C 1
ATOM 3124 O O . ASP A 1 409 ? 21.059 10.077 -45.477 1.00 54.44 409 ASP A O 1
ATOM 3128 N N . HIS A 1 410 ? 20.510 10.829 -43.439 1.00 53.12 410 HIS A N 1
ATOM 3129 C CA . HIS A 1 410 ? 19.596 9.722 -43.086 1.00 53.12 410 HIS A CA 1
ATOM 3130 C C . HIS A 1 410 ? 18.220 10.150 -42.512 1.00 53.12 410 HIS A C 1
ATOM 3132 O O . HIS A 1 410 ? 17.462 9.289 -42.072 1.00 53.12 410 HIS A O 1
ATOM 3138 N N . ASP A 1 411 ? 17.859 11.438 -42.519 1.00 57.19 411 ASP A N 1
ATOM 3139 C CA . ASP A 1 411 ? 16.631 11.954 -41.870 1.00 57.19 411 ASP A CA 1
ATOM 3140 C C . ASP A 1 411 ? 15.370 11.888 -42.776 1.00 57.19 411 ASP A C 1
ATOM 3142 O O . ASP A 1 411 ? 14.750 12.909 -43.075 1.00 57.19 411 ASP A O 1
ATOM 3146 N N . ASP A 1 412 ? 15.022 10.687 -43.267 1.00 55.09 412 ASP A N 1
ATOM 3147 C CA . ASP A 1 412 ? 13.980 10.471 -44.305 1.00 55.09 412 ASP A CA 1
ATOM 3148 C C . ASP A 1 412 ? 12.740 9.673 -43.814 1.00 55.09 412 ASP A C 1
ATOM 3150 O O . ASP A 1 412 ? 11.760 9.532 -44.546 1.00 55.09 412 ASP A O 1
ATOM 3154 N N . ASP A 1 413 ? 12.738 9.163 -42.570 1.00 64.75 413 ASP A N 1
ATOM 3155 C CA . ASP A 1 413 ? 11.621 8.387 -41.982 1.00 64.75 413 ASP A CA 1
ATOM 3156 C C . ASP A 1 413 ? 10.891 9.078 -40.808 1.00 64.75 413 ASP A C 1
ATOM 3158 O O . ASP A 1 413 ? 9.837 8.613 -40.367 1.00 64.75 413 ASP A O 1
ATOM 3162 N N . GLY A 1 414 ? 11.415 10.205 -40.312 1.00 68.12 414 GLY A N 1
ATOM 3163 C CA . GLY A 1 414 ? 10.866 10.932 -39.161 1.00 68.12 414 GLY A CA 1
ATOM 3164 C C . GLY A 1 414 ? 11.284 10.388 -37.788 1.00 68.12 414 GLY A C 1
ATOM 3165 O O . GLY A 1 414 ? 10.673 10.754 -36.779 1.00 68.12 414 GLY A O 1
ATOM 3166 N N . SER A 1 415 ? 12.315 9.540 -37.722 1.00 80.44 415 SER A N 1
ATOM 3167 C CA . SER A 1 415 ? 12.893 9.044 -36.465 1.00 80.44 415 SER A CA 1
ATOM 3168 C C . SER A 1 415 ? 13.624 10.117 -35.638 1.00 80.44 415 SER A C 1
ATOM 3170 O O . SER A 1 415 ? 13.816 9.938 -34.431 1.00 80.44 415 SER A O 1
ATOM 3172 N N . VAL A 1 416 ? 13.999 11.250 -36.241 1.00 86.81 416 VAL A N 1
ATOM 3173 C CA . VAL A 1 416 ? 14.751 12.331 -35.584 1.00 86.81 416 VAL A CA 1
ATOM 3174 C C . VAL A 1 416 ? 13.825 13.405 -34.993 1.00 86.81 416 VAL A C 1
ATOM 3176 O O . VAL A 1 416 ? 12.907 13.912 -35.636 1.00 86.81 416 VAL A O 1
ATOM 3179 N N . ILE A 1 417 ? 14.097 13.812 -33.750 1.00 88.81 417 ILE A N 1
ATOM 3180 C CA . ILE A 1 417 ? 13.407 14.900 -33.045 1.00 88.81 417 ILE A CA 1
ATOM 3181 C C . ILE A 1 417 ? 14.412 16.016 -32.758 1.00 88.81 417 ILE A C 1
ATOM 3183 O O . ILE A 1 417 ? 15.231 15.927 -31.848 1.00 88.81 417 ILE A O 1
ATOM 3187 N N . CYS A 1 418 ? 14.338 17.110 -33.509 1.00 89.88 418 CYS A N 1
ATOM 3188 C CA . CYS A 1 418 ? 15.200 18.264 -33.259 1.00 89.88 418 CYS A CA 1
ATOM 3189 C C . CYS A 1 418 ? 14.824 18.957 -31.937 1.00 89.88 418 CYS A C 1
ATOM 3191 O O . CYS A 1 418 ? 13.640 19.226 -31.704 1.00 89.88 418 CYS A O 1
ATOM 3193 N N . ILE A 1 419 ? 15.808 19.313 -31.102 1.00 91.50 419 ILE A N 1
ATOM 3194 C CA . ILE A 1 419 ? 15.563 20.154 -29.921 1.00 91.50 419 ILE A CA 1
ATOM 3195 C C . ILE A 1 419 ? 15.041 21.519 -30.383 1.00 91.50 419 ILE A C 1
ATOM 3197 O O . ILE A 1 419 ? 15.716 22.268 -31.089 1.00 91.50 419 ILE A O 1
ATOM 3201 N N . HIS A 1 420 ? 13.814 21.866 -29.990 1.00 91.44 420 HIS A N 1
ATOM 3202 C CA . HIS A 1 420 ? 13.213 23.130 -30.397 1.00 91.44 420 HIS A CA 1
ATOM 3203 C C . HIS A 1 420 ? 13.904 24.311 -29.677 1.00 91.44 420 HIS A C 1
ATOM 3205 O O . HIS A 1 420 ? 13.960 24.294 -28.448 1.00 91.44 420 HIS A O 1
ATOM 3211 N N . PRO A 1 421 ? 14.322 25.408 -30.349 1.00 90.00 421 PRO A N 1
ATOM 3212 C CA . PRO A 1 421 ? 15.137 26.485 -29.742 1.00 90.00 421 PRO A CA 1
ATOM 3213 C C . PRO A 1 421 ? 14.548 27.200 -28.506 1.00 90.00 421 PRO A C 1
ATOM 3215 O O . PRO A 1 421 ? 15.247 27.909 -27.775 1.00 90.00 421 PRO A O 1
ATOM 3218 N N . ARG A 1 422 ? 13.239 27.038 -28.267 1.00 91.94 422 ARG A N 1
ATOM 3219 C CA . ARG A 1 422 ? 12.521 27.536 -27.076 1.00 91.94 422 ARG A CA 1
ATOM 3220 C C . ARG A 1 422 ? 12.464 26.555 -25.895 1.00 91.94 422 ARG A C 1
ATOM 3222 O O . ARG A 1 422 ? 12.014 26.970 -24.834 1.00 91.94 422 ARG A O 1
ATOM 3229 N N . PHE A 1 423 ? 12.891 25.301 -26.060 1.00 92.69 423 PHE A N 1
ATOM 3230 C CA . PHE A 1 423 ? 12.946 24.317 -24.977 1.00 92.69 423 PHE A CA 1
ATOM 3231 C C . PHE A 1 423 ? 13.813 24.842 -23.831 1.00 92.69 423 PHE A C 1
ATOM 3233 O O . PHE A 1 423 ? 14.882 25.409 -24.067 1.00 92.69 423 PHE A O 1
ATOM 3240 N N . ARG A 1 424 ? 13.347 24.693 -22.593 1.00 90.75 424 ARG A N 1
ATOM 3241 C CA . ARG A 1 424 ? 14.098 25.053 -21.386 1.00 90.75 424 ARG A CA 1
ATOM 3242 C C . ARG A 1 424 ? 13.897 23.967 -20.345 1.00 90.75 424 ARG A C 1
ATOM 3244 O O . ARG A 1 424 ? 12.773 23.516 -20.152 1.00 90.75 424 ARG A O 1
ATOM 3251 N N . LEU A 1 425 ? 14.971 23.598 -19.663 1.00 90.19 425 LEU A N 1
ATOM 3252 C CA . LEU A 1 425 ? 14.941 22.675 -18.541 1.00 90.19 425 LEU A CA 1
ATOM 3253 C C . LEU A 1 425 ? 15.226 23.450 -17.256 1.00 90.19 425 LEU A C 1
ATOM 3255 O O . LEU A 1 425 ? 16.203 24.192 -17.190 1.00 90.19 425 LEU A O 1
ATOM 3259 N N . TRP A 1 426 ? 14.374 23.263 -16.256 1.00 91.50 426 TRP A N 1
ATOM 3260 C CA . TRP A 1 426 ? 14.650 23.614 -14.869 1.00 91.50 426 TRP A CA 1
ATOM 3261 C C . TRP A 1 426 ? 14.743 22.327 -14.066 1.00 91.50 426 TRP A C 1
ATOM 3263 O O . TRP A 1 426 ? 13.928 21.422 -14.244 1.00 91.50 426 TRP A O 1
ATOM 3273 N N . VAL A 1 427 ? 15.729 22.269 -13.181 1.00 87.31 427 VAL A N 1
ATOM 3274 C CA . VAL A 1 427 ? 15.890 21.187 -12.218 1.00 87.31 427 VAL A CA 1
ATOM 3275 C C . VAL A 1 427 ? 15.831 21.794 -10.828 1.00 87.31 427 VAL A C 1
ATOM 3277 O O . VAL A 1 427 ? 16.526 22.771 -10.552 1.00 87.31 427 VAL A O 1
ATOM 3280 N N . LEU A 1 428 ? 14.990 21.218 -9.978 1.00 87.19 428 LEU A N 1
ATOM 3281 C CA . LEU A 1 428 ? 14.970 21.464 -8.546 1.00 87.19 428 LEU A CA 1
ATOM 3282 C C . LEU A 1 428 ? 15.611 20.248 -7.871 1.00 87.19 428 LEU A C 1
ATOM 3284 O O . LEU A 1 428 ? 15.357 19.105 -8.255 1.00 87.19 428 LEU A O 1
ATOM 3288 N N . ALA A 1 429 ? 16.492 20.506 -6.913 1.00 80.69 429 ALA A N 1
ATOM 3289 C CA . ALA A 1 429 ? 17.217 19.481 -6.181 1.00 80.69 429 ALA A CA 1
ATOM 3290 C C . ALA A 1 429 ? 17.581 20.006 -4.790 1.00 80.69 429 ALA A C 1
ATOM 3292 O O . ALA A 1 429 ? 17.889 21.192 -4.628 1.00 80.69 429 ALA A O 1
ATOM 3293 N N . ASN A 1 430 ? 17.567 19.129 -3.792 1.00 77.06 430 ASN A N 1
ATOM 3294 C CA . ASN A 1 430 ? 18.018 19.456 -2.445 1.00 77.06 430 ASN A CA 1
ATOM 3295 C C . ASN A 1 430 ? 19.540 19.675 -2.414 1.00 77.06 430 ASN A C 1
ATOM 3297 O O . ASN A 1 430 ? 20.303 19.069 -3.169 1.00 77.06 430 ASN A O 1
ATOM 3301 N N . ARG A 1 431 ? 20.003 20.542 -1.507 1.00 70.62 431 ARG A N 1
ATOM 3302 C CA . ARG A 1 431 ? 21.437 20.734 -1.250 1.00 70.62 431 ARG A CA 1
ATOM 3303 C C . ARG A 1 431 ? 21.997 19.467 -0.579 1.00 70.62 431 ARG A C 1
ATOM 3305 O O . ARG A 1 431 ? 21.451 19.092 0.456 1.00 70.62 431 ARG A O 1
ATOM 3312 N N . PRO A 1 432 ? 23.082 18.846 -1.089 1.00 62.91 432 PRO A N 1
ATOM 3313 C CA . PRO A 1 432 ? 23.638 17.632 -0.490 1.00 62.91 432 PRO A CA 1
ATOM 3314 C C . PRO A 1 432 ? 24.042 17.838 0.977 1.00 62.91 432 PRO A C 1
ATOM 3316 O O . PRO A 1 432 ? 24.877 18.696 1.280 1.00 62.91 432 PRO A O 1
ATOM 3319 N N . GLY A 1 433 ? 23.454 17.054 1.883 1.00 60.03 433 GLY A N 1
ATOM 3320 C CA . GLY A 1 433 ? 23.696 17.142 3.323 1.00 60.03 433 GLY A CA 1
ATOM 3321 C C . GLY A 1 433 ? 22.485 16.716 4.155 1.00 60.03 433 GLY A C 1
ATOM 3322 O O . GLY A 1 433 ? 21.348 16.790 3.704 1.00 60.03 433 GLY A O 1
ATOM 3323 N N . TYR A 1 434 ? 22.721 16.264 5.390 1.00 47.75 434 TYR A N 1
ATOM 3324 C CA . TYR A 1 434 ? 21.665 15.764 6.280 1.00 47.75 434 TYR A CA 1
ATOM 3325 C C . TYR A 1 434 ? 20.497 16.770 6.436 1.00 47.75 434 TYR A C 1
ATOM 3327 O O . TYR A 1 434 ? 20.761 17.948 6.682 1.00 47.75 434 TYR A O 1
ATOM 3335 N N . PRO A 1 435 ? 19.220 16.336 6.338 1.00 49.50 435 PRO A N 1
ATOM 3336 C CA . PRO A 1 435 ? 18.751 14.950 6.186 1.00 49.50 435 PRO A CA 1
ATOM 3337 C C . PRO A 1 435 ? 18.776 14.409 4.743 1.00 49.50 435 PRO A C 1
ATOM 3339 O O . PRO A 1 435 ? 18.669 13.200 4.544 1.00 49.50 435 PRO A O 1
ATOM 3342 N N . PHE A 1 436 ? 18.949 15.268 3.738 1.00 56.38 436 PHE A N 1
ATOM 3343 C CA . PHE A 1 436 ? 18.958 14.911 2.317 1.00 56.38 436 PHE A CA 1
ATOM 3344 C C . PHE A 1 436 ? 20.336 14.388 1.888 1.00 56.38 436 PHE A C 1
ATOM 3346 O O . PHE A 1 436 ? 21.159 15.108 1.322 1.00 56.38 436 PHE A O 1
ATOM 3353 N N . LEU A 1 437 ? 20.590 13.105 2.178 1.00 53.94 437 LEU A N 1
ATOM 3354 C CA . LEU A 1 437 ? 21.839 12.423 1.806 1.00 53.94 437 LEU A CA 1
ATOM 3355 C C . LEU A 1 437 ? 22.164 12.588 0.310 1.00 53.94 437 LEU A C 1
ATOM 3357 O O . LEU A 1 437 ? 23.302 12.914 -0.018 1.00 53.94 437 LEU A O 1
ATOM 3361 N N . GLY A 1 438 ? 21.143 12.451 -0.547 1.00 55.25 438 GLY A N 1
ATOM 3362 C CA . GLY A 1 438 ? 21.197 12.720 -1.985 1.00 55.25 438 GLY A CA 1
ATOM 3363 C C . GLY A 1 438 ? 21.972 11.677 -2.796 1.00 55.25 438 GLY A C 1
ATOM 3364 O O . GLY A 1 438 ? 22.969 11.115 -2.347 1.00 55.25 438 GLY A O 1
ATOM 3365 N N . ASN A 1 439 ? 21.532 11.439 -4.029 1.00 59.78 439 ASN A N 1
ATOM 3366 C CA . ASN A 1 439 ? 22.355 10.784 -5.039 1.00 59.78 439 ASN A CA 1
ATOM 3367 C C . ASN A 1 439 ? 23.337 11.795 -5.648 1.00 59.78 439 ASN A C 1
ATOM 3369 O O . ASN A 1 439 ? 23.173 13.013 -5.545 1.00 59.78 439 ASN A O 1
ATOM 3373 N N . ASN A 1 440 ? 24.325 11.280 -6.376 1.00 65.75 440 ASN A N 1
ATOM 3374 C CA . ASN A 1 440 ? 25.387 12.033 -7.048 1.00 65.75 440 ASN A CA 1
ATOM 3375 C C . ASN A 1 440 ? 24.928 13.045 -8.134 1.00 65.75 440 ASN A C 1
ATOM 3377 O O . ASN A 1 440 ? 25.767 13.539 -8.880 1.00 65.75 440 ASN A O 1
ATOM 3381 N N . PHE A 1 441 ? 23.640 13.394 -8.259 1.00 74.81 441 PHE A N 1
ATOM 3382 C CA . PHE A 1 441 ? 23.123 14.267 -9.328 1.00 74.81 441 PHE A CA 1
ATOM 3383 C C . PHE A 1 441 ? 23.992 15.520 -9.536 1.00 74.81 441 PHE A C 1
ATOM 3385 O O . PHE A 1 441 ? 24.462 15.784 -10.640 1.00 74.81 441 PHE A O 1
ATOM 3392 N N . PHE A 1 442 ? 24.287 16.260 -8.464 1.00 75.00 442 PHE A N 1
ATOM 3393 C CA . PHE A 1 442 ? 25.093 17.475 -8.578 1.00 75.00 442 PHE A CA 1
ATOM 3394 C C . PHE A 1 442 ? 26.585 17.217 -8.875 1.00 75.00 442 PHE A C 1
ATOM 3396 O O . PHE A 1 442 ? 27.232 18.085 -9.453 1.00 75.00 442 PHE A O 1
ATOM 3403 N N . SER A 1 443 ? 27.147 16.050 -8.534 1.00 75.75 443 SER A N 1
ATOM 3404 C CA . SER A 1 443 ? 28.542 15.724 -8.879 1.00 75.75 443 SER A CA 1
ATOM 3405 C C . SER A 1 443 ? 28.712 15.200 -10.304 1.00 75.75 443 SER A C 1
ATOM 3407 O O . SER A 1 443 ? 29.769 15.425 -10.884 1.00 75.75 443 SER A O 1
ATOM 3409 N N . GLU A 1 444 ? 27.697 14.544 -10.880 1.00 76.19 444 GLU A N 1
ATOM 3410 C CA . GLU A 1 444 ? 27.771 14.018 -12.253 1.00 76.19 444 GLU A CA 1
ATOM 3411 C C . GLU A 1 444 ? 27.317 15.022 -13.330 1.00 76.19 444 GLU A C 1
ATOM 3413 O O . GLU A 1 444 ? 27.741 14.892 -14.478 1.00 76.19 444 GLU A O 1
ATOM 3418 N N . VAL A 1 445 ? 26.431 15.979 -13.000 1.00 78.69 445 VAL A N 1
ATOM 3419 C CA . VAL A 1 445 ? 25.872 16.958 -13.967 1.00 78.69 445 VAL A CA 1
ATOM 3420 C C . VAL A 1 445 ? 25.751 18.400 -13.448 1.00 78.69 445 VAL A C 1
ATOM 3422 O O . VAL A 1 445 ? 25.117 19.231 -14.093 1.00 78.69 445 VAL A O 1
ATOM 3425 N N . GLY A 1 446 ? 26.322 18.750 -12.292 1.00 76.31 446 GLY A N 1
ATOM 3426 C CA . GLY A 1 446 ? 26.210 20.113 -11.745 1.00 76.31 446 GLY A CA 1
ATOM 3427 C C . GLY A 1 446 ? 26.891 21.205 -12.584 1.00 76.31 446 GLY A C 1
ATOM 3428 O O . GLY A 1 446 ? 26.547 22.376 -12.457 1.00 76.31 446 GLY A O 1
ATOM 3429 N N . ASP A 1 447 ? 27.831 20.836 -13.453 1.00 83.25 447 ASP A N 1
ATOM 3430 C CA . ASP A 1 447 ? 28.606 21.725 -14.324 1.00 83.25 447 ASP A CA 1
ATOM 3431 C C . ASP A 1 447 ? 27.876 22.125 -15.619 1.00 83.25 447 ASP A C 1
ATOM 3433 O O . ASP A 1 447 ? 28.116 23.210 -16.152 1.00 83.25 447 ASP A O 1
ATOM 3437 N N . ILE A 1 448 ? 26.950 21.290 -16.102 1.00 85.25 448 ILE A N 1
ATOM 3438 C CA . ILE A 1 448 ? 26.156 21.551 -17.316 1.00 85.25 448 ILE A CA 1
ATOM 3439 C C . ILE A 1 448 ? 24.882 22.380 -17.059 1.00 85.25 448 ILE A C 1
ATOM 3441 O O . ILE A 1 448 ? 24.155 22.708 -18.000 1.00 85.25 448 ILE A O 1
ATOM 3445 N N . PHE A 1 449 ? 24.615 22.770 -15.806 1.00 84.44 449 PHE A N 1
ATOM 3446 C CA . PHE A 1 449 ? 23.515 23.665 -15.429 1.00 84.44 449 PHE A CA 1
ATOM 3447 C C . PHE A 1 449 ? 24.001 25.062 -15.014 1.00 84.44 449 PHE A C 1
ATOM 3449 O O . PHE A 1 449 ? 25.005 25.230 -14.329 1.00 84.44 449 PHE A O 1
ATOM 3456 N N . SER A 1 450 ? 23.207 26.091 -15.334 1.00 88.50 450 SER A N 1
ATOM 3457 C CA . SER A 1 450 ? 23.316 27.411 -14.690 1.00 88.50 450 SER A CA 1
ATOM 3458 C C . SER A 1 450 ? 22.743 27.325 -13.272 1.00 88.50 450 SER A C 1
ATOM 3460 O O . SER A 1 450 ? 21.600 27.712 -13.033 1.00 88.50 450 SER A O 1
ATOM 3462 N N . THR A 1 451 ? 23.503 26.742 -12.346 1.00 83.88 451 THR A N 1
ATOM 3463 C CA . THR A 1 451 ? 23.050 26.488 -10.975 1.00 83.88 451 THR A CA 1
ATOM 3464 C C . THR A 1 451 ? 22.803 27.784 -10.209 1.00 83.88 451 THR A C 1
ATOM 3466 O O . THR A 1 451 ? 23.687 28.628 -10.068 1.00 83.88 451 THR A O 1
ATOM 3469 N N . HIS A 1 452 ? 21.606 27.894 -9.638 1.00 86.19 452 HIS A N 1
ATOM 3470 C CA . HIS A 1 452 ? 21.241 28.935 -8.685 1.00 86.19 452 HIS A CA 1
ATOM 3471 C C . HIS A 1 452 ? 20.913 28.272 -7.348 1.00 86.19 452 HIS A C 1
ATOM 3473 O O . HIS A 1 452 ? 19.926 27.547 -7.243 1.00 86.19 452 HIS A O 1
ATOM 3479 N N . VAL A 1 453 ? 21.747 28.508 -6.334 1.00 81.25 453 VAL A N 1
ATOM 3480 C CA . VAL A 1 453 ? 21.438 28.098 -4.960 1.00 81.25 453 VAL A CA 1
ATOM 3481 C C . VAL A 1 453 ? 20.327 29.007 -4.439 1.00 81.25 453 VAL A C 1
ATOM 3483 O O . VAL A 1 453 ? 20.437 30.230 -4.521 1.00 81.25 453 VAL A O 1
ATOM 3486 N N . LEU A 1 454 ? 19.252 28.405 -3.933 1.00 79.81 454 LEU A N 1
ATOM 3487 C CA . LEU A 1 454 ? 18.220 29.109 -3.181 1.00 79.81 454 LEU A CA 1
ATOM 3488 C C . LEU A 1 454 ? 18.553 28.979 -1.695 1.00 79.81 454 LEU A C 1
ATOM 3490 O O . LEU A 1 454 ? 18.298 27.944 -1.082 1.00 79.81 454 LEU A O 1
ATOM 3494 N N . ASP A 1 455 ? 19.165 30.023 -1.145 1.00 77.88 455 ASP A N 1
ATOM 3495 C CA . ASP A 1 455 ? 19.359 30.159 0.296 1.00 77.88 455 ASP A CA 1
ATOM 3496 C C . ASP A 1 455 ? 18.020 30.438 1.007 1.00 77.88 455 ASP A C 1
ATOM 3498 O O . ASP A 1 455 ? 16.989 30.699 0.377 1.00 77.88 455 ASP A O 1
ATOM 3502 N N . ASN A 1 456 ? 18.028 30.393 2.342 1.00 79.44 456 ASN A N 1
ATOM 3503 C CA . ASN A 1 456 ? 16.873 30.804 3.142 1.00 79.44 456 ASN A CA 1
ATOM 3504 C C . ASN A 1 456 ? 16.489 32.269 2.831 1.00 79.44 456 ASN A C 1
ATOM 3506 O O . ASN A 1 456 ? 17.381 33.092 2.601 1.00 79.44 456 ASN A O 1
ATOM 3510 N N . PRO A 1 457 ? 15.188 32.620 2.833 1.00 85.00 457 PRO A N 1
ATOM 3511 C CA . PRO A 1 457 ? 14.746 33.980 2.539 1.00 85.00 457 PRO A CA 1
ATOM 3512 C C . PRO A 1 457 ? 15.347 34.990 3.522 1.00 85.00 457 PRO A C 1
ATOM 3514 O O . PRO A 1 457 ? 15.455 34.725 4.719 1.00 85.00 457 PRO A O 1
ATOM 3517 N N . ASP A 1 458 ? 15.702 36.175 3.020 1.00 87.88 458 ASP A N 1
ATOM 3518 C CA . ASP A 1 458 ? 16.156 37.271 3.875 1.00 87.88 458 ASP A CA 1
ATOM 3519 C C . ASP A 1 458 ? 15.038 37.719 4.846 1.00 87.88 458 ASP A C 1
ATOM 3521 O O . ASP A 1 458 ? 13.856 37.511 4.551 1.00 87.88 458 ASP A O 1
ATOM 3525 N N . PRO A 1 459 ? 15.356 38.381 5.976 1.00 86.75 459 PRO A N 1
ATOM 3526 C CA . PRO A 1 459 ? 14.354 38.720 6.988 1.00 86.75 459 PRO A CA 1
ATOM 3527 C C . PRO A 1 459 ? 13.186 39.598 6.509 1.00 86.75 459 PRO A C 1
ATOM 3529 O O . PRO A 1 459 ? 12.126 39.568 7.131 1.00 86.75 459 PRO A O 1
ATOM 3532 N N . ALA A 1 460 ? 13.335 40.378 5.430 1.00 90.06 460 ALA A N 1
ATOM 3533 C CA . ALA A 1 460 ? 12.228 41.144 4.856 1.00 90.06 460 ALA A CA 1
ATOM 3534 C C . ALA A 1 460 ? 11.364 40.277 3.925 1.00 90.06 460 ALA A C 1
ATOM 3536 O O . ALA A 1 460 ? 10.136 40.372 3.974 1.00 90.06 460 ALA A O 1
ATOM 3537 N N . SER A 1 461 ? 11.983 39.400 3.129 1.00 91.81 461 SER A N 1
ATOM 3538 C CA . SER A 1 461 ? 11.271 38.409 2.309 1.00 91.81 461 SER A CA 1
ATOM 3539 C C . SER A 1 461 ? 10.531 37.369 3.157 1.00 91.81 461 SER A C 1
ATOM 3541 O O . SER A 1 461 ? 9.385 37.039 2.851 1.00 91.81 461 SER A O 1
ATOM 3543 N N . GLU A 1 462 ? 11.135 36.882 4.245 1.00 91.88 462 GLU A N 1
ATOM 3544 C CA . GLU A 1 462 ? 10.487 35.943 5.167 1.00 91.88 462 GLU A CA 1
ATOM 3545 C C . GLU A 1 462 ? 9.324 36.612 5.908 1.00 91.88 462 GLU A C 1
ATOM 3547 O O . GLU A 1 462 ? 8.226 36.059 5.935 1.00 91.88 462 GLU A O 1
ATOM 3552 N N . LEU A 1 463 ? 9.501 37.845 6.399 1.00 94.00 463 LEU A N 1
ATOM 3553 C CA . LEU A 1 463 ? 8.414 38.611 7.013 1.00 94.00 463 LEU A CA 1
ATOM 3554 C C . LEU A 1 463 ? 7.238 38.819 6.047 1.00 94.00 463 LEU A C 1
ATOM 3556 O O . LEU A 1 463 ? 6.090 38.609 6.437 1.00 94.00 463 LEU A O 1
ATOM 3560 N N . ALA A 1 464 ? 7.509 39.198 4.794 1.00 94.69 464 ALA A N 1
ATOM 3561 C CA . ALA A 1 464 ? 6.474 39.376 3.776 1.00 94.69 464 ALA A CA 1
ATOM 3562 C C . ALA A 1 464 ? 5.741 38.057 3.460 1.00 94.69 464 ALA A C 1
ATOM 3564 O O . ALA A 1 464 ? 4.522 38.055 3.268 1.00 94.69 464 ALA A O 1
ATOM 3565 N N . LEU A 1 465 ? 6.458 36.927 3.459 1.00 93.56 465 LEU A N 1
ATOM 3566 C CA . LEU A 1 465 ? 5.869 35.597 3.309 1.00 93.56 465 LEU A CA 1
ATOM 3567 C C . LEU A 1 465 ? 4.970 35.242 4.502 1.00 93.56 465 LEU A C 1
ATOM 3569 O O . LEU A 1 465 ? 3.838 34.810 4.284 1.00 93.56 465 LEU A O 1
ATOM 3573 N N . LEU A 1 466 ? 5.418 35.466 5.743 1.00 94.81 466 LEU A N 1
ATOM 3574 C CA . LEU A 1 466 ? 4.593 35.221 6.930 1.00 94.81 466 LEU A CA 1
ATOM 3575 C C . LEU A 1 466 ? 3.342 36.110 6.936 1.00 94.81 466 LEU A C 1
ATOM 3577 O O . LEU A 1 466 ? 2.242 35.599 7.121 1.00 94.81 466 LEU A O 1
ATOM 3581 N N . GLN A 1 467 ? 3.477 37.406 6.634 1.00 95.81 467 GLN A N 1
ATOM 3582 C CA . GLN A 1 467 ? 2.348 38.339 6.513 1.00 95.81 467 GLN A CA 1
ATOM 3583 C C . GLN A 1 467 ? 1.334 37.924 5.433 1.00 95.81 467 GLN A C 1
ATOM 3585 O O . GLN A 1 467 ? 0.145 38.192 5.581 1.00 95.81 467 GLN A O 1
ATOM 3590 N N . SER A 1 468 ? 1.773 37.245 4.365 1.00 95.75 468 SER A N 1
ATOM 3591 C CA . SER A 1 468 ? 0.869 36.730 3.324 1.00 95.75 468 SER A CA 1
ATOM 3592 C C . SER A 1 468 ? -0.003 35.553 3.791 1.00 95.75 468 SER A C 1
ATOM 3594 O O . SER A 1 468 ? -1.072 35.324 3.227 1.00 95.75 468 SER A O 1
ATOM 3596 N N . TYR A 1 469 ? 0.433 34.834 4.832 1.00 94.44 469 TYR A N 1
ATOM 3597 C CA . TYR A 1 469 ? -0.305 33.729 5.452 1.00 94.44 469 TYR A CA 1
ATOM 3598 C C . TYR A 1 469 ? -0.998 34.099 6.768 1.00 94.44 469 TYR A C 1
ATOM 3600 O O . TYR A 1 469 ? -1.910 33.383 7.175 1.00 94.44 469 TYR A O 1
ATOM 3608 N N . ALA A 1 470 ? -0.564 35.179 7.420 1.00 94.56 470 ALA A N 1
ATOM 3609 C CA . ALA A 1 470 ? -1.033 35.625 8.727 1.00 94.56 470 ALA A CA 1
ATOM 3610 C C . ALA A 1 470 ? -1.266 37.154 8.756 1.00 94.56 470 ALA A C 1
ATOM 3612 O O . ALA A 1 470 ? -0.534 37.882 9.433 1.00 94.56 470 ALA A O 1
ATOM 3613 N N . PRO A 1 471 ? -2.226 37.676 7.965 1.00 94.12 471 PRO A N 1
ATOM 3614 C CA . PRO A 1 471 ? -2.432 39.115 7.790 1.00 94.12 471 PRO A CA 1
ATOM 3615 C C . PRO A 1 471 ? -3.016 39.842 9.013 1.00 94.12 471 PRO A C 1
ATOM 3617 O O . PRO A 1 471 ? -2.933 41.070 9.062 1.00 94.12 471 PRO A O 1
ATOM 3620 N N . ASN A 1 472 ? -3.617 39.133 9.976 1.00 93.50 472 ASN A N 1
ATOM 3621 C CA . ASN A 1 472 ? -4.148 39.716 11.211 1.00 93.50 472 ASN A CA 1
ATOM 3622 C C . ASN A 1 472 ? -3.170 39.586 12.395 1.00 93.50 472 ASN A C 1
ATOM 3624 O O . ASN A 1 472 ? -3.287 40.335 13.370 1.00 93.50 472 ASN A O 1
ATOM 3628 N N . VAL A 1 473 ? -2.173 38.696 12.313 1.00 92.19 473 VAL A N 1
ATOM 3629 C CA . VAL A 1 473 ? -1.088 38.606 13.305 1.00 92.19 473 VAL A CA 1
ATOM 3630 C C . VAL A 1 473 ? -0.196 39.849 13.234 1.00 92.19 473 VAL A C 1
ATOM 3632 O O . VAL A 1 473 ? 0.217 40.299 12.166 1.00 92.19 473 VAL A O 1
ATOM 3635 N N . SER A 1 474 ? 0.129 40.427 14.394 1.00 93.25 474 SER A N 1
ATOM 3636 C CA . SER A 1 474 ? 0.892 41.679 14.438 1.00 93.25 474 SER A CA 1
ATOM 3637 C C . SER A 1 474 ? 2.306 41.539 13.850 1.00 93.25 474 SER A C 1
ATOM 3639 O O . SER A 1 474 ? 3.039 40.597 14.156 1.00 93.25 474 SER A O 1
ATOM 3641 N N . THR A 1 475 ? 2.729 42.531 13.061 1.00 93.12 475 THR A N 1
ATOM 3642 C CA . THR A 1 475 ? 4.053 42.561 12.412 1.00 93.12 475 THR A CA 1
ATOM 3643 C C . THR A 1 475 ? 5.221 42.405 13.393 1.00 93.12 475 THR A C 1
ATOM 3645 O O . THR A 1 475 ? 6.220 41.794 13.039 1.00 93.12 475 THR A O 1
ATOM 3648 N N . ASP A 1 476 ? 5.104 42.910 14.625 1.00 90.94 476 ASP A N 1
ATOM 3649 C CA . ASP A 1 476 ? 6.128 42.761 15.674 1.00 90.94 476 ASP A CA 1
ATOM 3650 C C . ASP A 1 476 ? 6.309 41.292 16.113 1.00 90.94 476 ASP A C 1
ATOM 3652 O O . ASP A 1 476 ? 7.439 40.833 16.284 1.00 90.94 476 ASP A O 1
ATOM 3656 N N . VAL A 1 477 ? 5.218 40.524 16.207 1.00 89.19 477 VAL A N 1
ATOM 3657 C CA . VAL A 1 477 ? 5.264 39.074 16.469 1.00 89.19 477 VAL A CA 1
ATOM 3658 C C . VAL A 1 477 ? 5.885 38.325 15.289 1.00 89.19 477 VAL A C 1
ATOM 3660 O O . VAL A 1 477 ? 6.772 37.498 15.494 1.00 89.19 477 VAL A O 1
ATOM 3663 N N . LEU A 1 478 ? 5.489 38.647 14.053 1.00 92.06 478 LEU A N 1
ATOM 3664 C CA . LEU A 1 478 ? 6.049 37.999 12.861 1.00 92.06 478 LEU A CA 1
ATOM 3665 C C . LEU A 1 478 ? 7.539 38.336 12.658 1.00 92.06 478 LEU A C 1
ATOM 3667 O O . LEU A 1 478 ? 8.313 37.460 12.282 1.00 92.06 478 LEU A O 1
ATOM 3671 N N . MET A 1 479 ? 7.973 39.561 12.980 1.00 91.25 479 MET A N 1
ATOM 3672 C CA . MET A 1 479 ? 9.392 39.949 12.982 1.00 91.25 479 MET A CA 1
ATOM 3673 C C . MET A 1 479 ? 10.208 39.142 13.999 1.00 91.25 479 MET A C 1
ATOM 3675 O O . MET A 1 479 ? 11.292 38.666 13.666 1.00 91.25 479 MET A O 1
ATOM 3679 N N . LYS A 1 480 ? 9.690 38.951 15.220 1.00 88.75 480 LYS A N 1
ATOM 3680 C CA . LYS A 1 480 ? 10.339 38.124 16.255 1.00 88.75 480 LYS A CA 1
ATOM 3681 C C . LYS A 1 480 ? 10.440 36.659 15.834 1.00 88.75 480 LYS A C 1
ATOM 3683 O O . LYS A 1 480 ? 11.481 36.043 16.036 1.00 88.75 480 LYS A O 1
ATOM 3688 N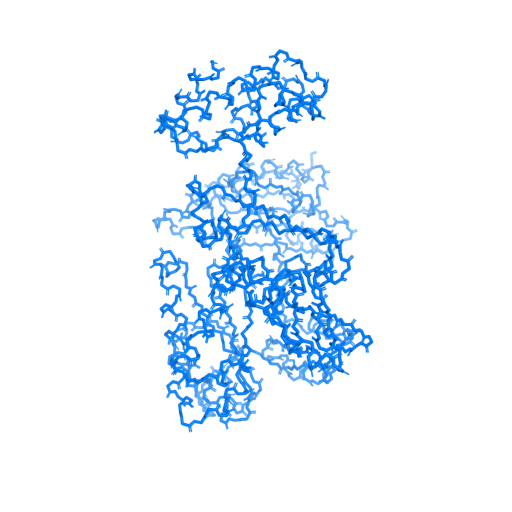 N . LEU A 1 481 ? 9.399 36.133 15.189 1.00 88.62 481 LEU A N 1
ATOM 3689 C CA . LEU A 1 481 ? 9.383 34.773 14.655 1.00 88.62 481 LEU A CA 1
ATOM 3690 C C . LEU A 1 481 ? 10.441 34.571 13.552 1.00 88.62 481 LEU A C 1
ATOM 3692 O O . LEU A 1 481 ? 11.199 33.606 13.619 1.00 88.62 481 LEU A O 1
ATOM 3696 N N . CYS A 1 482 ? 10.567 35.510 12.604 1.00 90.44 482 CYS A N 1
ATOM 3697 C CA . CYS A 1 482 ? 11.635 35.486 11.590 1.00 90.44 482 CYS A CA 1
ATOM 3698 C C . CYS A 1 482 ? 13.033 35.565 12.229 1.00 90.44 482 CYS A C 1
ATOM 3700 O O . CYS A 1 482 ? 13.940 34.830 11.842 1.00 90.44 482 CYS A O 1
ATOM 3702 N N . ALA A 1 483 ? 13.217 36.439 13.227 1.00 88.62 483 ALA A N 1
ATOM 3703 C CA . ALA A 1 483 ? 14.496 36.599 13.918 1.00 88.62 483 ALA A CA 1
ATOM 3704 C C . ALA A 1 483 ? 14.935 35.304 14.623 1.00 88.62 483 ALA A C 1
ATOM 3706 O O . ALA A 1 483 ? 16.059 34.852 14.416 1.00 88.62 483 ALA A O 1
ATOM 3707 N N . ALA A 1 484 ? 14.033 34.665 15.373 1.00 86.81 484 ALA A N 1
ATOM 3708 C CA . ALA A 1 484 ? 14.325 33.415 16.068 1.00 86.81 484 ALA A CA 1
ATOM 3709 C C . ALA A 1 484 ? 14.613 32.254 15.096 1.00 86.81 484 ALA A C 1
ATOM 3711 O O . ALA A 1 484 ? 15.596 31.539 15.273 1.00 86.81 484 ALA A O 1
ATOM 3712 N N . PHE A 1 485 ? 13.848 32.104 14.006 1.00 88.19 485 PHE A N 1
ATOM 3713 C CA . PHE A 1 485 ? 14.165 31.105 12.972 1.00 88.19 485 PHE A CA 1
ATOM 3714 C C . PHE A 1 485 ? 15.488 31.402 12.248 1.00 88.19 485 PHE A C 1
ATOM 3716 O O . PHE A 1 485 ? 16.216 30.480 11.879 1.00 88.19 485 PHE A O 1
ATOM 3723 N N . SER A 1 486 ? 15.862 32.675 12.078 1.00 87.50 486 SER A N 1
ATOM 3724 C CA . SER A 1 486 ? 17.192 33.049 11.580 1.00 87.50 486 SER A CA 1
ATOM 3725 C C . SER A 1 486 ? 18.317 32.652 12.543 1.00 87.50 486 SER A C 1
ATOM 3727 O O . SER A 1 486 ? 19.382 32.243 12.082 1.00 87.50 486 SER A O 1
ATOM 3729 N N . GLU A 1 487 ? 18.096 32.741 13.855 1.00 86.44 487 GLU A N 1
ATOM 3730 C CA . GLU A 1 487 ? 19.065 32.302 14.862 1.00 86.44 487 GLU A CA 1
ATOM 3731 C C . GLU A 1 487 ? 19.188 30.773 14.902 1.00 86.44 487 GLU A C 1
ATOM 3733 O O . GLU A 1 487 ? 20.303 30.259 14.813 1.00 86.44 487 GLU A O 1
ATOM 3738 N N . LEU A 1 488 ? 18.071 30.034 14.899 1.00 85.25 488 LEU A N 1
ATOM 3739 C CA . LEU A 1 488 ? 18.075 28.566 14.820 1.00 85.25 488 LEU A CA 1
ATOM 3740 C C . LEU A 1 488 ? 18.857 28.051 13.601 1.00 85.25 488 LEU A C 1
ATOM 3742 O O . LEU A 1 488 ? 19.701 27.166 13.736 1.00 85.25 488 LEU A O 1
ATOM 3746 N N . ARG A 1 489 ? 18.642 28.640 12.417 1.00 85.19 489 ARG A N 1
ATOM 3747 C CA . ARG A 1 489 ? 19.386 28.276 11.197 1.00 85.19 489 ARG A CA 1
ATOM 3748 C C . ARG A 1 489 ? 20.884 28.568 11.328 1.00 85.19 489 ARG A C 1
ATOM 3750 O O . ARG A 1 489 ? 21.697 27.709 10.994 1.00 85.19 489 ARG A O 1
ATOM 3757 N N . SER A 1 490 ? 21.258 29.705 11.920 1.00 84.75 490 SER A N 1
ATOM 3758 C CA . SER A 1 490 ? 22.657 30.018 12.251 1.00 84.75 490 SER A CA 1
ATOM 3759 C C . SER A 1 490 ? 23.275 28.994 13.219 1.00 84.75 490 SER A C 1
ATOM 3761 O O . SER A 1 490 ? 24.422 28.582 13.036 1.00 84.75 490 SER A O 1
ATOM 3763 N N . MET A 1 491 ? 22.528 28.498 14.213 1.00 82.94 491 MET A N 1
ATOM 3764 C CA . MET A 1 491 ? 23.014 27.436 15.108 1.00 82.94 491 MET A CA 1
ATOM 3765 C C . MET A 1 491 ? 23.288 26.117 14.369 1.00 82.94 491 MET A C 1
ATOM 3767 O O . MET A 1 491 ? 24.190 25.379 14.769 1.00 82.94 491 MET A O 1
ATOM 3771 N N . VAL A 1 492 ? 22.554 25.816 13.295 1.00 80.25 492 VAL A N 1
ATOM 3772 C CA . VAL A 1 492 ? 22.776 24.630 12.447 1.00 80.25 492 VAL A CA 1
ATOM 3773 C C . VAL A 1 492 ? 23.985 24.824 11.531 1.00 80.25 492 VAL A C 1
ATOM 3775 O O . VAL A 1 492 ? 24.849 23.952 11.468 1.00 80.25 492 VAL A O 1
ATOM 3778 N N . GLU A 1 493 ? 24.115 25.987 10.887 1.00 80.12 493 GLU A N 1
ATOM 3779 C CA . GLU A 1 493 ? 25.276 26.329 10.046 1.00 80.12 493 GLU A CA 1
ATOM 3780 C C . GLU A 1 493 ? 26.598 26.307 10.832 1.00 80.12 493 GLU A C 1
ATOM 3782 O O . GLU A 1 493 ? 27.623 25.852 10.325 1.00 80.12 493 GLU A O 1
ATOM 3787 N N . ASN A 1 494 ? 26.567 26.720 12.103 1.00 82.75 494 ASN A N 1
ATOM 3788 C CA . ASN A 1 494 ? 27.701 26.634 13.027 1.00 82.75 494 ASN A CA 1
ATOM 3789 C C . ASN A 1 494 ? 27.876 25.236 13.668 1.00 82.75 494 ASN A C 1
ATOM 3791 O O . ASN A 1 494 ? 28.641 25.092 14.623 1.00 82.75 494 ASN A O 1
ATOM 3795 N N . GLY A 1 495 ? 27.156 24.205 13.206 1.00 77.94 495 GLY A N 1
ATOM 3796 C CA . GLY A 1 495 ? 27.254 22.825 13.704 1.00 77.94 495 GLY A CA 1
ATOM 3797 C C . GLY A 1 495 ? 26.847 22.638 15.171 1.00 77.94 495 GLY A C 1
ATOM 3798 O O . GLY A 1 495 ? 27.194 21.634 15.790 1.00 77.94 495 GLY A O 1
ATOM 3799 N N . THR A 1 496 ? 26.146 23.613 15.754 1.00 79.12 496 THR A N 1
ATOM 3800 C CA . THR A 1 496 ? 25.704 23.591 17.156 1.00 79.12 496 THR A CA 1
ATOM 3801 C C . THR A 1 496 ? 24.382 22.833 17.307 1.00 79.12 496 THR A C 1
ATOM 3803 O O . THR A 1 496 ? 24.171 22.173 18.327 1.00 79.12 496 THR A O 1
ATOM 3806 N N . MET A 1 497 ? 23.517 22.872 16.289 1.00 72.44 497 MET A N 1
ATOM 3807 C CA . MET A 1 497 ? 22.306 22.053 16.158 1.00 72.44 497 MET A CA 1
ATOM 3808 C C . MET A 1 497 ? 22.364 21.152 14.916 1.00 72.44 497 MET A C 1
ATOM 3810 O O . MET A 1 497 ? 23.084 21.437 13.965 1.00 72.44 497 MET A O 1
ATOM 3814 N N . THR A 1 498 ? 21.598 20.060 14.939 1.00 69.38 498 THR A N 1
ATOM 3815 C CA . THR A 1 498 ? 21.536 19.042 13.874 1.00 69.38 498 THR A CA 1
ATOM 3816 C C . THR A 1 498 ? 20.279 19.120 13.006 1.00 69.38 498 THR A C 1
ATOM 3818 O O . THR A 1 498 ? 20.290 18.588 11.899 1.00 69.38 498 THR A O 1
ATOM 3821 N N . TYR A 1 499 ? 19.204 19.752 13.489 1.00 73.31 499 TYR A N 1
ATOM 3822 C CA . TYR A 1 499 ? 17.929 19.845 12.777 1.00 73.31 499 TYR A CA 1
ATOM 3823 C C . TYR A 1 499 ? 17.791 21.194 12.043 1.00 73.31 499 TYR A C 1
ATOM 3825 O O . TYR A 1 499 ? 17.795 22.233 12.705 1.00 73.31 499 TYR A O 1
ATOM 3833 N N . PRO A 1 500 ? 17.671 21.219 10.701 1.00 69.06 500 PRO A N 1
ATOM 3834 C CA . PRO A 1 500 ? 17.585 22.454 9.922 1.00 69.06 500 PRO A CA 1
ATOM 3835 C C . PRO A 1 500 ? 16.164 23.044 9.929 1.00 69.06 500 PRO A C 1
ATOM 3837 O O . PRO A 1 500 ? 15.413 22.877 8.967 1.00 69.06 500 PRO A O 1
ATOM 3840 N N . TYR A 1 501 ? 15.815 23.766 11.000 1.00 78.25 501 TYR A N 1
ATOM 3841 C CA . TYR A 1 501 ? 14.537 24.482 11.128 1.00 78.25 501 TYR A CA 1
ATOM 3842 C C . TYR A 1 501 ? 14.253 25.373 9.910 1.00 78.25 501 TYR A C 1
ATOM 3844 O O . TYR A 1 501 ? 15.066 26.216 9.521 1.00 78.25 501 TYR A O 1
ATOM 3852 N N . SER A 1 502 ? 13.084 25.189 9.303 1.00 80.31 502 SER A N 1
ATOM 3853 C CA . SER A 1 502 ? 12.751 25.721 7.985 1.00 80.31 502 SER A CA 1
ATOM 3854 C C . SER A 1 502 ? 11.696 26.827 8.034 1.00 80.31 502 SER A C 1
ATOM 3856 O O . SER A 1 502 ? 10.856 26.908 8.933 1.00 80.31 502 SER A O 1
ATOM 3858 N N . THR A 1 503 ? 11.644 27.641 6.977 1.00 84.94 503 THR A N 1
ATOM 3859 C CA . THR A 1 503 ? 10.567 28.626 6.779 1.00 84.94 503 THR A CA 1
ATOM 3860 C C . THR A 1 503 ? 9.170 27.980 6.733 1.00 84.94 503 THR A C 1
ATOM 3862 O O . THR A 1 503 ? 8.178 28.660 6.992 1.00 84.94 503 THR A O 1
ATOM 3865 N N . ARG A 1 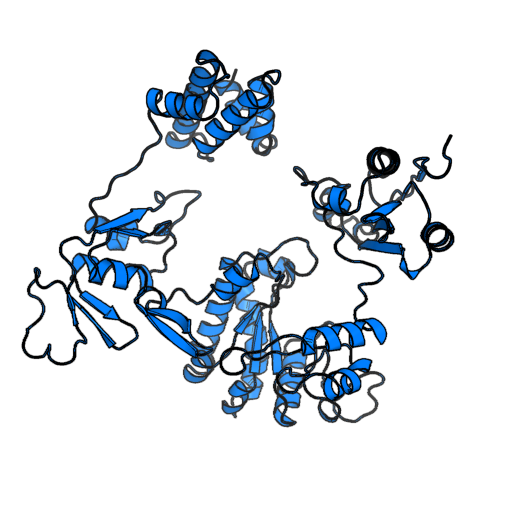504 ? 9.046 26.669 6.450 1.00 84.25 504 ARG A N 1
ATOM 3866 C CA . ARG A 1 504 ? 7.744 25.972 6.464 1.00 84.25 504 ARG A CA 1
ATOM 3867 C C . ARG A 1 504 ? 7.150 25.913 7.874 1.00 84.25 504 ARG A C 1
ATOM 3869 O O . ARG A 1 504 ? 5.942 26.082 8.019 1.00 84.25 504 ARG A O 1
ATOM 3876 N N . GLU A 1 505 ? 7.980 25.733 8.900 1.00 86.12 505 GLU A N 1
ATOM 3877 C CA . GLU A 1 505 ? 7.544 25.701 10.302 1.00 86.12 505 GLU A CA 1
ATOM 3878 C C . GLU A 1 505 ? 7.222 27.107 10.820 1.00 86.12 505 GLU A C 1
ATOM 3880 O O . GLU A 1 505 ? 6.189 27.297 11.458 1.00 86.12 505 GLU A O 1
ATOM 3885 N N . ALA A 1 506 ? 8.010 28.122 10.443 1.00 88.44 506 ALA A N 1
ATOM 3886 C CA . ALA A 1 506 ? 7.665 29.524 10.699 1.00 88.44 506 ALA A CA 1
ATOM 3887 C C . ALA A 1 506 ? 6.305 29.905 10.070 1.00 88.44 506 ALA A C 1
ATOM 3889 O O . ALA A 1 506 ? 5.481 30.561 10.709 1.00 88.44 506 ALA A O 1
ATOM 3890 N N . VAL A 1 507 ? 6.020 29.430 8.849 1.00 90.19 507 VAL A N 1
ATOM 3891 C CA . VAL A 1 507 ? 4.704 29.574 8.197 1.00 90.19 507 VAL A CA 1
ATOM 3892 C C . VAL A 1 507 ? 3.604 28.797 8.933 1.00 90.19 507 VAL A C 1
ATOM 3894 O O . VAL A 1 507 ? 2.478 29.288 9.004 1.00 90.19 507 VAL A O 1
ATOM 3897 N N . ALA A 1 508 ? 3.889 27.619 9.495 1.00 87.06 508 ALA A N 1
ATOM 3898 C CA . ALA A 1 508 ? 2.920 26.865 10.294 1.00 87.06 508 ALA A CA 1
ATOM 3899 C C . ALA A 1 508 ? 2.554 27.605 11.595 1.00 87.06 508 ALA A C 1
ATOM 3901 O O . ALA A 1 508 ? 1.372 27.770 11.888 1.00 87.06 508 ALA A O 1
ATOM 3902 N N . ILE A 1 509 ? 3.549 28.137 12.313 1.00 88.38 509 ILE A N 1
ATOM 3903 C CA . ILE A 1 509 ? 3.361 28.958 13.522 1.00 88.38 509 ILE A CA 1
ATOM 3904 C C . ILE A 1 509 ? 2.564 30.227 13.196 1.00 88.38 509 ILE A C 1
ATOM 3906 O O . ILE A 1 509 ? 1.609 30.551 13.898 1.00 88.38 509 ILE A O 1
ATOM 3910 N N . ALA A 1 510 ? 2.899 30.922 12.103 1.00 91.44 510 ALA A N 1
ATOM 3911 C CA . ALA A 1 510 ? 2.165 32.109 11.666 1.00 91.44 510 ALA A CA 1
ATOM 3912 C C . ALA A 1 510 ? 0.689 31.791 11.346 1.00 91.44 510 ALA A C 1
ATOM 3914 O O . ALA A 1 510 ? -0.201 32.510 11.794 1.00 91.44 510 ALA A O 1
ATOM 3915 N N . LYS A 1 511 ? 0.415 30.683 10.641 1.00 91.06 511 LYS A N 1
ATOM 3916 C CA . LYS A 1 511 ? -0.955 30.211 10.359 1.00 91.06 511 LYS A CA 1
ATOM 3917 C C . LYS A 1 511 ? -1.724 29.807 11.617 1.00 91.06 511 LYS A C 1
ATOM 3919 O O . LYS A 1 511 ? -2.930 30.029 11.672 1.00 91.06 511 LYS A O 1
ATOM 3924 N N . HIS A 1 512 ? -1.055 29.227 12.614 1.00 88.69 512 HIS A N 1
ATOM 3925 C CA . HIS A 1 512 ? -1.683 28.906 13.898 1.00 88.69 512 HIS A CA 1
ATOM 3926 C C . HIS A 1 512 ? -2.083 30.180 14.645 1.00 88.69 512 HIS A C 1
ATOM 3928 O O . HIS A 1 512 ? -3.234 30.305 15.041 1.00 88.69 512 HIS A O 1
ATOM 3934 N N . LEU A 1 513 ? -1.184 31.164 14.752 1.00 88.94 513 LEU A N 1
ATOM 3935 C CA . LEU A 1 513 ? -1.472 32.461 15.384 1.00 88.94 513 LEU A CA 1
ATOM 3936 C C . LEU A 1 513 ? -2.582 33.251 14.660 1.00 88.94 513 LEU A C 1
ATOM 3938 O O . LEU A 1 513 ? -3.331 33.984 15.299 1.00 88.94 513 LEU A O 1
ATOM 3942 N N . GLU A 1 514 ? -2.712 33.094 13.340 1.00 91.19 514 GLU A N 1
ATOM 3943 C CA . GLU A 1 514 ? -3.808 33.668 12.544 1.00 91.19 514 GLU A CA 1
ATOM 3944 C C . GLU A 1 514 ? -5.156 32.980 12.833 1.00 91.19 514 GLU A C 1
ATOM 3946 O O . GLU A 1 514 ? -6.187 33.644 12.921 1.00 91.19 514 GLU A O 1
ATOM 3951 N N . ALA A 1 515 ? -5.156 31.652 13.000 1.00 89.56 515 ALA A N 1
ATOM 3952 C CA . ALA A 1 515 ? -6.353 30.866 13.302 1.00 89.56 515 ALA A CA 1
ATOM 3953 C C . ALA A 1 515 ? -6.779 30.943 14.782 1.00 89.56 515 ALA A C 1
ATOM 3955 O O . ALA A 1 515 ? -7.971 30.845 15.084 1.00 89.56 515 ALA A O 1
ATOM 3956 N N . PHE A 1 516 ? -5.823 31.141 15.694 1.00 88.56 516 PHE A N 1
ATOM 3957 C CA . PHE A 1 516 ? -6.011 31.139 17.146 1.00 88.56 516 PHE A CA 1
ATOM 3958 C C . PHE A 1 516 ? -5.336 32.365 17.806 1.00 88.56 516 PHE A C 1
ATOM 3960 O O . PHE A 1 516 ? -4.337 32.212 18.505 1.00 88.56 516 PHE A O 1
ATOM 3967 N N . PRO A 1 517 ? -5.865 33.598 17.641 1.00 82.62 517 PRO A N 1
ATOM 3968 C CA . PRO A 1 517 ? -5.185 34.820 18.103 1.00 82.62 517 PRO A CA 1
ATOM 3969 C C . PRO A 1 517 ? -5.038 34.978 19.627 1.00 82.62 517 PRO A C 1
ATOM 3971 O O . PRO A 1 517 ? -4.299 35.849 20.081 1.00 82.62 517 PRO A O 1
ATOM 3974 N N . GLU A 1 518 ? -5.751 34.167 20.415 1.00 82.88 518 GLU A N 1
ATOM 3975 C CA . GLU A 1 518 ? -5.632 34.114 21.881 1.00 82.88 518 GLU A CA 1
ATOM 3976 C C . GLU A 1 518 ? -4.468 33.207 22.342 1.00 82.88 518 GLU A C 1
ATOM 3978 O O . GLU A 1 518 ? -4.045 33.289 23.498 1.00 82.88 518 GLU A O 1
ATOM 3983 N N . ASP A 1 519 ? -3.922 32.360 21.458 1.00 80.69 519 ASP A N 1
ATOM 3984 C CA . ASP A 1 519 ? -2.777 31.505 21.774 1.00 80.69 519 ASP A CA 1
ATOM 3985 C C . ASP A 1 519 ? -1.484 32.329 21.784 1.00 80.69 519 ASP A C 1
ATOM 3987 O O . ASP A 1 519 ? -1.086 32.961 20.804 1.00 80.69 519 ASP A O 1
ATOM 3991 N N . GLY A 1 520 ? -0.769 32.291 22.909 1.00 73.12 520 GLY A N 1
ATOM 3992 C CA . GLY A 1 520 ? 0.527 32.951 23.025 1.00 73.12 520 GLY A CA 1
ATOM 3993 C C . GLY A 1 520 ? 1.568 32.351 22.073 1.00 73.12 520 GLY A C 1
ATOM 3994 O O . GLY A 1 520 ? 1.613 31.138 21.862 1.00 73.12 520 GLY A O 1
ATOM 3995 N N . VAL A 1 521 ? 2.482 33.190 21.573 1.00 71.06 521 VAL A N 1
ATOM 3996 C CA . VAL A 1 521 ? 3.591 32.768 20.691 1.00 71.06 521 VAL A CA 1
ATOM 3997 C C . VAL A 1 521 ? 4.387 31.609 21.304 1.00 71.06 521 VAL A C 1
ATOM 3999 O O . VAL A 1 521 ? 4.656 30.629 20.620 1.00 71.06 521 VAL A O 1
ATOM 4002 N N . ALA A 1 522 ? 4.678 31.665 22.608 1.00 70.00 522 ALA A N 1
ATOM 4003 C CA . ALA A 1 522 ? 5.373 30.598 23.332 1.00 70.00 522 ALA A CA 1
ATOM 4004 C C . ALA A 1 522 ? 4.585 29.272 23.394 1.00 70.00 522 ALA A C 1
ATOM 4006 O O . ALA A 1 522 ? 5.187 28.206 23.317 1.00 70.00 522 ALA A O 1
ATOM 4007 N N . TYR A 1 523 ? 3.251 29.321 23.487 1.00 70.25 523 TYR A N 1
ATOM 4008 C CA . TYR A 1 523 ? 2.400 28.123 23.477 1.00 70.25 523 TYR A CA 1
ATOM 4009 C C . TYR A 1 523 ? 2.306 27.516 22.071 1.00 70.25 523 TYR A C 1
ATOM 4011 O O . TYR A 1 523 ? 2.434 26.306 21.903 1.00 70.25 523 TYR A O 1
ATOM 4019 N N . THR A 1 524 ? 2.188 28.365 21.046 1.00 73.50 524 THR A N 1
ATOM 4020 C CA . THR A 1 524 ? 2.239 27.933 19.641 1.00 73.50 524 THR A CA 1
ATOM 4021 C C . THR A 1 524 ? 3.588 27.289 19.306 1.00 73.50 524 THR A C 1
ATOM 4023 O O . THR A 1 524 ? 3.633 26.239 18.669 1.00 73.50 524 THR A O 1
ATOM 4026 N N . LEU A 1 525 ? 4.690 27.881 19.780 1.00 71.25 525 LEU A N 1
ATOM 4027 C CA . LEU A 1 525 ? 6.036 27.325 19.647 1.00 71.25 525 LEU A CA 1
ATOM 4028 C C . LEU A 1 525 ? 6.185 25.988 20.377 1.00 71.25 525 LEU A C 1
ATOM 4030 O O . LEU A 1 525 ? 6.712 25.054 19.785 1.00 71.25 525 LEU A O 1
ATOM 4034 N N . GLU A 1 526 ? 5.706 25.858 21.618 1.00 68.25 526 GLU A N 1
ATOM 4035 C CA . GLU A 1 526 ? 5.797 24.585 22.347 1.00 68.25 526 GLU A CA 1
ATOM 4036 C C . GLU A 1 526 ? 4.940 23.481 21.700 1.00 68.25 526 GLU A C 1
ATOM 4038 O O . GLU A 1 526 ? 5.364 22.331 21.713 1.00 68.25 526 GLU A O 1
ATOM 4043 N N . ASN A 1 527 ? 3.815 23.811 21.050 1.00 65.88 527 ASN A N 1
ATOM 4044 C CA . ASN A 1 527 ? 3.032 22.854 20.256 1.00 65.88 527 ASN A CA 1
ATOM 4045 C C . ASN A 1 527 ? 3.736 22.434 18.949 1.00 65.88 527 ASN A C 1
ATOM 4047 O O . ASN A 1 527 ? 3.752 21.250 18.619 1.00 65.88 527 ASN A O 1
ATOM 4051 N N . VAL A 1 528 ? 4.320 23.376 18.195 1.00 64.75 528 VAL A N 1
ATOM 4052 C CA . VAL A 1 528 ? 4.976 23.079 16.901 1.00 64.75 528 VAL A CA 1
ATOM 4053 C C . VAL A 1 528 ? 6.342 22.407 17.087 1.00 64.75 528 VAL A C 1
ATOM 4055 O O . VAL A 1 528 ? 6.710 21.544 16.296 1.00 64.75 528 VAL A O 1
ATOM 4058 N N . LEU A 1 529 ? 7.070 22.750 18.152 1.00 65.94 529 LEU A N 1
ATOM 4059 C CA . LEU A 1 529 ? 8.393 22.205 18.485 1.00 65.94 529 LEU A CA 1
ATOM 4060 C C . LEU A 1 529 ? 8.329 21.103 19.566 1.00 65.94 529 LEU A C 1
ATOM 4062 O O . LEU A 1 529 ? 9.357 20.704 20.113 1.00 65.94 529 LEU A O 1
ATOM 4066 N N . ALA A 1 530 ? 7.131 20.587 19.879 1.00 61.44 530 ALA A N 1
ATOM 4067 C CA . ALA A 1 530 ? 6.896 19.584 20.927 1.00 61.44 530 ALA A CA 1
ATOM 4068 C C . ALA A 1 530 ? 7.758 18.319 20.770 1.00 61.44 530 ALA A C 1
ATOM 4070 O O . ALA A 1 530 ? 8.157 17.704 21.762 1.00 61.44 530 ALA A O 1
ATOM 4071 N N . PHE A 1 531 ? 8.049 17.940 19.522 1.00 52.31 531 PHE A N 1
ATOM 4072 C CA . PHE A 1 531 ? 8.796 16.737 19.154 1.00 52.31 531 PHE A CA 1
ATOM 4073 C C . PHE A 1 531 ? 10.215 16.710 19.753 1.00 52.31 531 PHE A C 1
ATOM 4075 O O . PHE A 1 531 ? 10.673 15.668 20.220 1.00 52.31 531 PHE A O 1
ATOM 4082 N N . ASP A 1 532 ? 10.863 17.875 19.849 1.00 56.31 532 ASP A N 1
ATOM 4083 C CA . ASP A 1 532 ? 12.205 18.044 20.423 1.00 56.31 532 ASP A CA 1
ATOM 4084 C C . ASP A 1 532 ? 12.215 18.006 21.965 1.00 56.31 532 ASP A C 1
ATOM 4086 O O . ASP A 1 532 ? 13.274 18.002 22.598 1.00 56.31 532 ASP A O 1
ATOM 4090 N N . GLY A 1 533 ? 11.040 17.944 22.607 1.00 54.25 533 GLY A N 1
ATOM 4091 C CA . GLY A 1 533 ? 10.873 18.036 24.060 1.00 54.25 533 GLY A CA 1
ATOM 4092 C C . GLY A 1 533 ? 11.552 16.932 24.884 1.00 54.25 533 GLY A C 1
ATOM 4093 O O . GLY A 1 533 ? 11.671 17.083 26.105 1.00 54.25 533 GLY A O 1
ATOM 4094 N N . TYR A 1 534 ? 12.005 15.854 24.233 1.00 54.84 534 TYR A N 1
ATOM 4095 C CA . TYR A 1 534 ? 12.711 14.722 24.841 1.00 54.84 534 TYR A CA 1
ATOM 4096 C C . TYR A 1 534 ? 14.236 14.911 24.951 1.00 54.84 534 TYR A C 1
ATOM 4098 O O . TYR A 1 534 ? 14.853 14.260 25.796 1.00 54.84 534 TYR A O 1
ATOM 4106 N N . ASP A 1 535 ? 14.851 15.812 24.174 1.00 64.19 535 ASP A N 1
ATOM 4107 C CA . ASP A 1 535 ? 16.258 16.192 24.357 1.00 64.19 535 ASP A CA 1
ATOM 4108 C C . ASP A 1 535 ? 16.343 17.442 25.249 1.00 64.19 535 ASP A C 1
ATOM 4110 O O . ASP A 1 535 ? 16.021 18.564 24.854 1.00 64.19 535 ASP A O 1
ATOM 4114 N N . ALA A 1 536 ? 16.808 17.251 26.485 1.00 66.81 536 ALA A N 1
ATOM 4115 C CA . ALA A 1 536 ? 16.950 18.326 27.464 1.00 66.81 536 ALA A CA 1
ATOM 4116 C C . ALA A 1 536 ? 17.995 19.394 27.074 1.00 66.81 536 ALA A C 1
ATOM 4118 O O . ALA A 1 536 ? 17.873 20.541 27.505 1.00 66.81 536 ALA A O 1
ATOM 4119 N N . ALA A 1 537 ? 19.007 19.051 26.270 1.00 64.69 537 ALA A N 1
ATOM 4120 C CA . ALA A 1 537 ? 20.006 19.998 25.780 1.00 64.69 537 ALA A CA 1
ATOM 4121 C C . ALA A 1 537 ? 19.480 20.800 24.580 1.00 64.69 537 ALA A C 1
ATOM 4123 O O . ALA A 1 537 ? 19.718 22.008 24.504 1.00 64.69 537 ALA A O 1
ATOM 4124 N N . LEU A 1 538 ? 18.724 20.163 23.682 1.00 65.88 538 LEU A N 1
ATOM 4125 C CA . LEU A 1 538 ? 18.021 20.843 22.591 1.00 65.88 538 LEU A CA 1
ATOM 4126 C C . LEU A 1 538 ? 16.943 21.786 23.142 1.00 65.88 538 LEU A C 1
ATOM 4128 O O . LEU A 1 538 ? 16.958 22.977 22.834 1.00 65.88 538 LEU A O 1
ATOM 4132 N N . ARG A 1 539 ? 16.097 21.308 24.066 1.00 68.88 539 ARG A N 1
ATOM 4133 C CA . ARG A 1 539 ? 15.044 22.112 24.711 1.00 68.88 539 ARG A CA 1
ATOM 4134 C C . ARG A 1 539 ? 15.586 23.298 25.516 1.00 68.88 539 ARG A C 1
ATOM 4136 O O . ARG A 1 539 ? 14.915 24.326 25.575 1.00 68.88 539 ARG A O 1
ATOM 4143 N N . GLN A 1 540 ? 16.777 23.196 26.116 1.00 69.94 540 GLN A N 1
ATOM 4144 C CA . GLN A 1 540 ? 17.421 24.354 26.751 1.00 69.94 540 GLN A CA 1
ATOM 4145 C C . GLN A 1 540 ? 17.797 25.415 25.709 1.00 69.94 540 GLN A C 1
ATOM 4147 O O . GLN A 1 540 ? 17.416 26.568 25.861 1.00 69.94 540 GLN A O 1
ATOM 4152 N N . ARG A 1 541 ? 18.456 25.022 24.613 1.00 70.12 541 ARG A N 1
ATOM 4153 C CA . ARG A 1 541 ? 18.863 25.956 23.549 1.00 70.12 541 ARG A CA 1
ATOM 4154 C C . ARG A 1 541 ? 17.671 26.606 22.846 1.00 70.12 541 ARG A C 1
ATOM 4156 O O . ARG A 1 541 ? 17.728 27.786 22.532 1.00 70.12 541 ARG A O 1
ATOM 4163 N N . LEU A 1 542 ? 16.583 25.861 22.631 1.00 70.44 542 LEU A N 1
ATOM 4164 C CA . LEU A 1 542 ? 15.339 26.423 22.094 1.00 70.44 542 LEU A CA 1
ATOM 4165 C C . LEU A 1 542 ? 14.776 27.513 23.021 1.00 70.44 542 LEU A C 1
ATOM 4167 O O . LEU A 1 542 ? 14.351 28.558 22.539 1.00 70.44 542 LEU A O 1
ATOM 4171 N N . ARG A 1 543 ? 14.832 27.325 24.347 1.00 71.69 543 ARG A N 1
ATOM 4172 C CA . ARG A 1 543 ? 14.467 28.381 25.310 1.00 71.69 543 ARG A CA 1
ATOM 4173 C C . ARG A 1 543 ? 15.407 29.579 25.226 1.00 71.69 543 ARG A C 1
ATOM 4175 O O . ARG A 1 543 ? 14.922 30.701 25.197 1.00 71.69 543 ARG A O 1
ATOM 4182 N N . ASP A 1 544 ? 16.715 29.342 25.130 1.00 74.94 544 ASP A N 1
ATOM 4183 C CA . ASP A 1 544 ? 17.718 30.411 25.036 1.00 74.94 544 ASP A CA 1
ATOM 4184 C C . ASP A 1 544 ? 17.503 31.320 23.800 1.00 74.94 544 ASP A C 1
ATOM 4186 O O . ASP A 1 544 ? 17.802 32.510 23.871 1.00 74.94 544 ASP A O 1
ATOM 4190 N N . VAL A 1 545 ? 16.948 30.781 22.701 1.00 72.50 545 VAL A N 1
ATOM 4191 C CA . VAL A 1 545 ? 16.610 31.522 21.464 1.00 72.50 545 VAL A CA 1
ATOM 4192 C C . VAL A 1 545 ? 15.222 32.183 21.509 1.00 72.50 545 VAL A C 1
ATOM 4194 O O . VAL A 1 545 ? 15.052 33.288 20.994 1.00 72.50 545 VAL A O 1
ATOM 4197 N N . PHE A 1 546 ? 14.208 31.536 22.099 1.00 69.94 546 PHE A N 1
ATOM 4198 C CA . PHE A 1 546 ? 12.825 32.046 22.079 1.00 69.94 546 PHE A CA 1
ATOM 4199 C C . PHE A 1 546 ? 12.433 32.944 23.274 1.00 69.94 546 PHE A C 1
ATOM 4201 O O . PHE A 1 546 ? 11.503 33.741 23.115 1.00 69.94 546 PHE A O 1
ATOM 4208 N N . GLY A 1 547 ? 13.145 32.875 24.412 1.00 57.53 547 GLY A N 1
ATOM 4209 C CA . GLY A 1 547 ? 12.971 33.750 25.592 1.00 57.53 547 GLY A CA 1
ATOM 4210 C C . GLY A 1 547 ? 12.251 33.124 26.787 1.00 57.53 547 GLY A C 1
ATOM 4211 O O . GLY A 1 547 ? 11.015 32.958 26.707 1.00 57.53 547 GLY A O 1
#